Protein AF-A0A239MB39-F1 (afdb_monomer)

Radius of gyration: 35.58 Å; Cα contacts (8 Å, |Δi|>4): 695; chains: 1; bounding box: 64×56×100 Å

pLDDT: mean 86.11, std 13.34, range [36.0, 98.5]

Solvent-accessible surface area (backbone atoms only — not comparable to full-atom values): 24170 Å² total; per-residue (Å²): 131,85,90,70,81,94,44,74,69,54,55,55,51,41,49,58,60,57,68,65,66,73,71,60,57,68,66,56,84,69,83,79,68,64,41,69,76,48,44,21,80,89,65,65,25,40,30,29,41,34,83,40,95,60,65,28,33,44,33,42,30,46,60,91,53,78,58,42,78,63,34,46,59,54,50,56,55,46,62,75,72,29,49,77,45,73,52,74,59,90,68,33,27,41,36,41,32,24,71,56,88,75,51,74,65,56,52,49,45,36,52,56,37,36,64,52,64,83,60,81,68,72,67,58,72,59,73,72,45,84,88,41,66,70,61,29,61,53,46,65,70,35,72,65,43,61,47,58,77,55,36,36,45,30,39,12,78,39,68,64,52,39,54,51,52,51,48,56,39,44,76,61,40,31,48,73,48,80,44,63,31,68,78,45,88,50,73,66,48,48,43,48,51,53,33,61,77,37,56,51,61,92,82,61,68,74,44,71,70,42,51,44,53,55,44,44,37,29,33,70,48,74,38,61,44,54,77,83,36,50,22,34,32,41,38,31,36,45,39,54,46,38,41,71,75,38,47,68,60,43,52,48,52,50,25,44,48,32,48,26,24,59,56,8,47,78,71,64,28,47,40,41,36,43,32,19,33,86,76,85,85,67,69,62,45,58,81,33,58,61,42,73,66,84,73,90,74,74,76,77,81,73,89,43,72,49,40,77,79,36,34,41,35,40,37,33,36,31,72,33,37,74,69,54,43,55,50,46,52,55,52,49,48,66,42,33,42,74,68,46,65,74,37,47,38,63,47,78,49,74,46,75,49,50,72,68,56,49,52,55,49,52,72,76,42,77,84,81,58,92,74,75,54,97,81,39,41,57,28,35,39,31,38,40,37,31,30,52,52,36,54,58,61,53,52,49,52,43,51,50,30,35,54,74,68,64,60,81,60,80,45,78,49,75,48,80,30,46,71,84,48,29,62,61,49,39,74,76,35,69,75,59,110

Foldseek 3Di:
DPDDDPDPVVVVVQVLLVVLVQQFQPPAPDDFPWGFPDADVVQSWTKTFTPGPQRKIKIKGFPPDDGDDCNNVVVVVLVVQFDWDWDDDPRIIMIMTGNDDDDPVNVVSSVVSRPPDPPPDPVLPLLADVVPVVVNVVSCVALLVVQVVQAQEAEEQDPQLLVVSVVSLVVQFAAEFEEELVPDPALQSVLVSCCVRFVNDPPQPSDLVSLLVSLLCQLVVVTSGDSNGQAYEYEYEPLVSVCVRPVVRSLSNQLSQRLSQVVSVVVSHHHHYYYYDNDPDDDARVNGDHYHGDDPDDPQDPWAKDAQQKKKKKKFKDWDAPVRQVVLQVLLCVLCVVLQVVFDWKDKDKDFDDPVRQVVVCVVCVPDFDDRDPRTGTMIIMMIHHGTDTNSVSVVSSVVSCVVSVPDTRDMDMDMQHDPRRVVVCVVVVRSD

Secondary structure (DSSP, 8-state):
-------HHHHHHHHHHHTT-PPP-TTSSS----EEEEEETTTTEEEEE--STT--EEEEEESSS--TTTHHHHHHHHHHHSEEEEEEETTEEEEEEESSPPPHHHHHHHHHHHHS---S------SS-TTSHHHHHHHTTSHHHHHHHH-SEEEESSHHHHHHHHHHHHHTTEEEEEEEGGG-SSHHHHHHHHHHHTT--TT--SSHHHHHHHHHHHHTTSSSS-TTSSEEEEEEETHHHHHHHHHHHHHHHHHHHHHHHHHHHTTT-EEEEEEE-S------BTTB--EE---SSPPPPPP-EE-TTEEEEEEEEEEE-HHHHHHHHHHHHHHHHHHHHTTEEEEEEEEEPPHHHHHHHHHHHTTTSPPPPTT-EEEEEEEEEEESEEHHHHHHHHHHHHHHTT---SEEEEEEEETHHHHHHHHH-GGG-

Organism: NCBI:txid398843

Sequence (433 aa):
MPFSQDQPANRLYKRELADLRVPLPRWWPGRLNAEVVGGDLESGAVIMHLPVGGDPYLARVRADGAPGGNTGTTLAELDRTMTRYEWIEGEWKYIVFCRGQLSYEDLGHIKVSMRATPLETSSRSVVFDPTDDELFNLQRQGFDWRLLQNGFVHTCRDRFTLDTAAGHLVDLHYLTHSFDASVWHDIVDMHTAFAETMSFPAYYGRNLDALNDVLSDVGRYSYGSDPHSAGTVVTIAGFDSLLELDRRTALLVLDIFARQARLAALYGHAMLCLIETTNHEFDRVGGMGVSGVSVSESPPDPPRPFDESVVVVFSFDIYATPAEAEQYAVDLQTATAQVLDEIGRYQIRSEIASSDHATKFEEFHSRSGPQCMPGQNLVDVSIGVRGRGDQNVLGEDIYHAVTAARLRFVQMTDRIAAGPDLERVLALYPDLV

InterPro domains:
  IPR000468 Barstar (barnase inhibitor) [PF01337] (177-274)
  IPR035905 Barstar-like superfamily [G3DSA:3.30.370.10] (177-265)
  IPR035905 Barstar-like superfamily [SSF52038] (179-263)

Nearest PDB structures (foldseek):
  2za4-assembly4_B  TM=8.572E-01  e=3.251E-06  unclassified
  2za4-assembly6_D  TM=7.897E-01  e=2.582E-05  unclassified
  7jpq-assembly1_E  TM=6.458E-01  e=5.678E-02  Homo sapiens
  7jpo-assembly1_E  TM=6.114E-01  e=1.301E-01  Homo sapiens
  6qpa-assembly1_B  TM=4.938E-01  e=2.229E+00  Halothiobacillus neapolitanus c2

Structure (mmCIF, N/CA/C/O backbone):
data_AF-A0A239MB39-F1
#
_entry.id   AF-A0A239MB39-F1
#
loop_
_atom_site.group_PDB
_atom_site.id
_atom_site.type_symbol
_atom_site.label_atom_id
_atom_site.label_alt_id
_atom_site.label_comp_id
_atom_site.label_asym_id
_atom_site.label_entity_id
_atom_site.label_seq_id
_atom_site.pdbx_PDB_ins_code
_atom_site.Cartn_x
_atom_site.Cartn_y
_atom_site.Cartn_z
_atom_site.occupancy
_atom_site.B_iso_or_equiv
_atom_site.auth_seq_id
_atom_site.auth_comp_id
_atom_site.auth_asym_id
_atom_site.auth_atom_id
_atom_site.pdbx_PDB_model_num
ATOM 1 N N . MET A 1 1 ? 0.826 34.114 -48.773 1.00 41.72 1 MET A N 1
ATOM 2 C CA . MET A 1 1 ? -0.552 33.752 -48.372 1.00 41.72 1 MET A CA 1
ATOM 3 C C . MET A 1 1 ? -1.485 34.052 -49.535 1.00 41.72 1 MET A C 1
ATOM 5 O O . MET A 1 1 ? -1.871 35.210 -49.692 1.00 41.72 1 MET A O 1
ATOM 9 N N . PRO A 1 2 ? -1.842 33.071 -50.376 1.00 44.62 2 PRO A N 1
ATOM 10 C CA . PRO A 1 2 ? -3.000 33.241 -51.231 1.00 44.62 2 PRO A CA 1
ATOM 11 C C . PRO A 1 2 ? -4.243 33.156 -50.337 1.00 44.62 2 PRO A C 1
ATOM 13 O O . PRO A 1 2 ? -4.521 32.136 -49.712 1.00 44.62 2 PRO A O 1
ATOM 16 N N . PHE A 1 3 ? -4.964 34.269 -50.233 1.00 45.56 3 PHE A N 1
ATOM 17 C CA . PHE A 1 3 ? -6.295 34.318 -49.640 1.00 45.56 3 PHE A CA 1
ATOM 18 C C . PHE A 1 3 ? -7.234 33.441 -50.479 1.00 45.56 3 PHE A C 1
ATOM 20 O O . PHE A 1 3 ? -7.640 33.833 -51.570 1.00 45.56 3 PHE A O 1
ATOM 27 N N . SER A 1 4 ? -7.576 32.255 -49.980 1.00 38.06 4 SER A N 1
ATOM 28 C CA . SER A 1 4 ? -8.618 31.402 -50.551 1.00 38.06 4 SER A CA 1
ATOM 29 C C . SER A 1 4 ? -9.706 31.186 -49.506 1.00 38.06 4 SER A C 1
ATOM 31 O O . SER A 1 4 ? -9.435 30.762 -48.388 1.00 38.06 4 SER A O 1
ATOM 33 N N . GLN A 1 5 ? -10.928 31.530 -49.899 1.00 38.66 5 GLN A N 1
ATOM 34 C CA . GLN A 1 5 ? -12.155 31.588 -49.112 1.00 38.66 5 GLN A CA 1
ATOM 35 C C . GLN A 1 5 ? -12.380 30.368 -48.200 1.00 38.66 5 GLN A C 1
ATOM 37 O O . GLN A 1 5 ? -12.281 29.212 -48.617 1.00 38.66 5 GLN A O 1
ATOM 42 N N . ASP A 1 6 ? -12.765 30.662 -46.960 1.00 45.94 6 ASP A N 1
ATOM 43 C CA . ASP A 1 6 ? -13.222 29.721 -45.937 1.00 45.94 6 ASP A CA 1
ATOM 44 C C . ASP A 1 6 ? -14.634 29.204 -46.308 1.00 45.94 6 ASP A C 1
ATOM 46 O O . ASP A 1 6 ? -15.648 29.606 -45.741 1.00 45.94 6 ASP A O 1
ATOM 50 N N . GLN A 1 7 ? -14.721 28.384 -47.364 1.00 41.19 7 GLN A N 1
ATOM 51 C CA . GLN A 1 7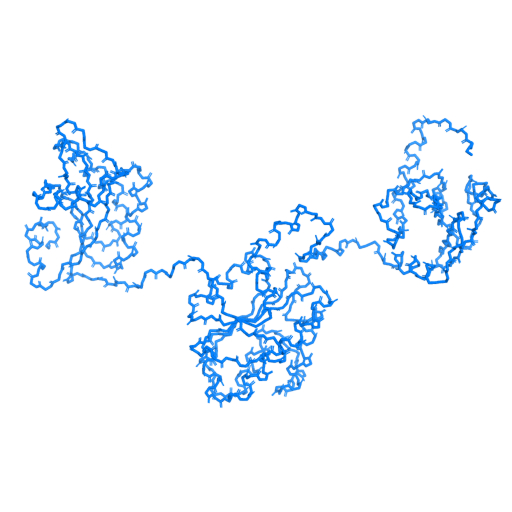 ? -15.955 27.703 -47.773 1.00 41.19 7 GLN A CA 1
ATOM 52 C C . GLN A 1 7 ? -16.196 26.456 -46.894 1.00 41.19 7 GLN A C 1
ATOM 54 O O . GLN A 1 7 ? -15.236 25.776 -46.534 1.00 41.19 7 GLN A O 1
ATOM 59 N N . PRO A 1 8 ? -17.452 26.065 -46.598 1.00 41.78 8 PRO A N 1
ATOM 60 C CA . PRO A 1 8 ? -17.760 24.874 -45.791 1.00 41.78 8 PRO A CA 1
ATOM 61 C C . PRO A 1 8 ? -17.132 23.574 -46.323 1.00 41.78 8 PRO A C 1
ATOM 63 O O . PRO A 1 8 ? -16.692 22.736 -45.537 1.00 41.78 8 PRO A O 1
ATOM 66 N N . ALA A 1 9 ? -17.018 23.440 -47.651 1.00 51.44 9 ALA A N 1
ATOM 67 C CA . ALA A 1 9 ? -16.348 22.317 -48.309 1.00 51.44 9 ALA A CA 1
ATOM 68 C C . ALA A 1 9 ? -14.845 22.230 -47.965 1.00 51.44 9 ALA A C 1
ATOM 70 O O . ALA A 1 9 ? -14.299 21.137 -47.875 1.00 51.44 9 ALA A O 1
ATOM 71 N N . ASN A 1 10 ? -14.190 23.364 -47.688 1.00 69.44 10 ASN A N 1
ATOM 72 C CA . ASN A 1 10 ? -12.775 23.437 -47.311 1.00 69.44 10 ASN A CA 1
ATOM 73 C C . ASN A 1 10 ? -12.541 22.920 -45.876 1.00 69.44 10 ASN A C 1
ATOM 75 O O . ASN A 1 10 ? -11.523 22.296 -45.597 1.00 69.44 10 ASN A O 1
ATOM 79 N N . ARG A 1 11 ? -13.504 23.101 -44.958 1.00 73.69 11 ARG A N 1
ATOM 80 C CA . ARG A 1 11 ? -13.388 22.598 -43.574 1.00 73.69 11 ARG A CA 1
ATOM 81 C C . ARG A 1 11 ? -13.552 21.085 -43.476 1.00 73.69 11 ARG A C 1
ATOM 83 O O . ARG A 1 11 ? -12.797 20.452 -42.746 1.00 73.69 11 ARG A O 1
ATOM 90 N N . LEU A 1 12 ? -14.513 20.517 -44.209 1.00 76.19 12 LEU A N 1
ATOM 91 C CA . LEU A 1 12 ? -14.672 19.061 -44.324 1.00 76.19 12 LEU A CA 1
ATOM 92 C C . LEU A 1 12 ? -13.422 18.433 -44.947 1.00 76.19 12 LEU A C 1
ATOM 94 O O . LEU A 1 12 ? -12.843 17.532 -44.355 1.00 76.19 12 LEU A O 1
ATOM 98 N N . TYR A 1 13 ? -12.933 19.011 -46.044 1.00 79.12 13 TYR A N 1
ATOM 99 C CA . TYR A 1 13 ? -11.709 18.565 -46.710 1.00 79.12 13 TYR A CA 1
ATOM 100 C C . TYR A 1 13 ? -10.465 18.629 -45.803 1.00 79.12 13 TYR A C 1
ATOM 102 O O . TYR A 1 13 ? -9.700 17.671 -45.712 1.00 79.12 13 TYR A O 1
ATOM 110 N N . LYS A 1 14 ? -10.273 19.727 -45.057 1.00 79.44 14 LYS A N 1
ATOM 111 C CA . LYS A 1 14 ? -9.181 19.843 -44.072 1.00 79.44 14 LYS A CA 1
ATOM 112 C C . LYS A 1 14 ? -9.304 18.836 -42.929 1.00 79.44 14 LYS A C 1
ATOM 114 O O . LYS A 1 14 ? -8.283 18.364 -42.435 1.00 79.44 14 LYS A O 1
ATOM 119 N N . ARG A 1 15 ? -10.528 18.512 -42.506 1.00 82.62 15 ARG A N 1
ATOM 120 C CA . ARG A 1 15 ? -10.781 17.503 -41.472 1.00 82.62 15 ARG A CA 1
ATOM 121 C C . ARG A 1 15 ? -10.425 16.102 -41.968 1.00 82.62 15 ARG A C 1
ATOM 123 O O . ARG A 1 15 ? -9.704 15.401 -41.274 1.00 82.62 15 ARG A O 1
ATOM 130 N N . GLU A 1 16 ? -10.833 15.747 -43.183 1.00 82.50 16 GLU A N 1
ATOM 131 C CA . GLU A 1 16 ? -10.482 14.462 -43.805 1.00 82.50 16 GLU A CA 1
ATOM 132 C C . GLU A 1 16 ? -8.964 14.311 -43.985 1.00 82.50 16 GLU A C 1
ATOM 134 O O . GLU A 1 16 ? -8.407 13.246 -43.728 1.00 82.50 16 GLU A O 1
ATOM 139 N N . LEU A 1 17 ? -8.261 15.390 -44.348 1.00 80.00 17 LEU A N 1
ATOM 140 C CA . LEU A 1 17 ? -6.796 15.391 -44.404 1.00 80.00 17 LEU A CA 1
ATOM 141 C C . LEU A 1 17 ? -6.153 15.248 -43.014 1.00 80.00 17 LEU A C 1
ATOM 143 O O . LEU A 1 17 ? -5.135 14.570 -42.883 1.00 80.00 17 LEU A O 1
ATOM 147 N N . ALA A 1 18 ? -6.726 15.862 -41.974 1.00 80.50 18 ALA A N 1
ATOM 148 C CA . ALA A 1 18 ? -6.262 15.692 -40.595 1.00 80.50 18 ALA A CA 1
ATOM 149 C C . ALA A 1 18 ? -6.464 14.248 -40.091 1.00 80.50 18 ALA A C 1
ATOM 151 O O . ALA A 1 18 ? -5.615 13.721 -39.366 1.00 80.50 18 ALA A O 1
ATOM 152 N N . ASP A 1 19 ? -7.525 13.576 -40.544 1.00 83.75 19 ASP A N 1
ATOM 153 C CA . ASP A 1 19 ? -7.825 12.182 -40.202 1.00 83.75 19 ASP A CA 1
ATOM 154 C C . ASP A 1 19 ? -6.826 11.175 -40.814 1.00 83.75 19 ASP A C 1
ATOM 156 O O . ASP A 1 19 ? -6.765 10.027 -40.375 1.00 83.75 19 ASP A O 1
ATOM 160 N N . LEU A 1 20 ? -5.950 11.599 -41.739 1.00 80.50 20 LEU A N 1
ATOM 161 C CA . LEU A 1 20 ? -4.847 10.780 -42.272 1.00 80.50 20 LEU A CA 1
ATOM 162 C C . LEU A 1 20 ? -3.715 10.504 -41.258 1.00 80.50 20 LEU A C 1
ATOM 164 O O . LEU A 1 20 ? -2.729 9.847 -41.618 1.00 80.50 20 LEU A O 1
ATOM 168 N N . ARG A 1 21 ? -3.834 11.019 -40.020 1.00 80.69 21 ARG A N 1
ATOM 169 C CA . ARG A 1 21 ? -2.954 10.758 -38.861 1.00 80.69 21 ARG A CA 1
ATOM 170 C C . ARG A 1 21 ? -1.460 10.815 -39.203 1.00 80.69 21 ARG A C 1
ATOM 172 O O . ARG A 1 21 ? -0.696 9.897 -38.906 1.00 80.69 21 ARG A O 1
ATOM 179 N N . VAL A 1 22 ? -1.038 11.896 -39.858 1.00 82.50 22 VAL A N 1
ATOM 180 C CA . VAL A 1 22 ? 0.377 12.119 -40.186 1.00 82.50 22 VAL A CA 1
ATOM 181 C C . VAL A 1 22 ? 1.195 12.222 -38.889 1.00 82.50 22 VAL A C 1
ATOM 183 O O . VAL A 1 22 ? 0.811 12.995 -38.010 1.00 82.50 22 VAL A O 1
ATOM 186 N N . PRO A 1 23 ? 2.320 11.494 -38.746 1.00 81.69 23 PRO A N 1
ATOM 187 C CA . PRO A 1 23 ? 3.200 11.655 -37.594 1.00 81.69 23 PRO A CA 1
ATOM 188 C C . PRO A 1 23 ? 3.684 13.103 -37.464 1.00 81.69 23 PRO A C 1
ATOM 190 O O . PRO A 1 23 ? 4.171 13.689 -38.432 1.00 81.69 23 PRO A O 1
ATOM 193 N N . LEU A 1 24 ? 3.553 13.677 -36.267 1.00 83.62 24 LEU A N 1
ATOM 194 C CA . LEU A 1 24 ? 4.016 15.030 -35.958 1.00 83.62 24 LEU A CA 1
ATOM 195 C C . LEU A 1 24 ? 5.356 14.991 -35.206 1.00 83.62 24 LEU A C 1
ATOM 197 O O . LEU A 1 24 ? 5.564 14.097 -34.381 1.00 83.62 24 LEU A O 1
ATOM 201 N N . PRO A 1 25 ? 6.260 15.954 -35.449 1.00 80.81 25 PRO A N 1
ATOM 202 C CA . PRO A 1 25 ? 7.575 15.983 -34.828 1.00 80.81 25 PRO A CA 1
ATOM 203 C C . PRO A 1 25 ? 7.476 16.450 -33.377 1.00 80.81 25 PRO A C 1
ATOM 205 O O . PRO A 1 25 ? 7.364 17.640 -33.116 1.00 80.81 25 PRO A O 1
ATOM 208 N N . ARG A 1 26 ? 7.536 15.522 -32.419 1.00 75.75 26 ARG A N 1
ATOM 209 C CA . ARG A 1 26 ? 7.341 15.801 -30.980 1.00 75.75 26 ARG A CA 1
ATOM 210 C C . ARG A 1 26 ? 8.515 16.506 -30.295 1.00 75.75 26 ARG A C 1
ATOM 212 O O . ARG A 1 26 ? 8.386 16.906 -29.147 1.00 75.75 26 ARG A O 1
ATOM 219 N N . TRP A 1 27 ? 9.660 16.619 -30.966 1.00 75.31 27 TRP A N 1
ATOM 220 C CA . TRP A 1 27 ? 10.859 17.239 -30.395 1.00 75.31 27 TRP A CA 1
ATOM 221 C C . TRP A 1 27 ? 10.776 18.772 -30.307 1.00 75.31 27 TRP A C 1
ATOM 223 O O . TRP A 1 27 ? 11.486 19.378 -29.508 1.00 75.31 27 TRP A O 1
ATOM 233 N N . TRP A 1 28 ? 9.917 19.417 -31.104 1.00 72.19 28 TRP A N 1
ATOM 234 C CA . TRP A 1 28 ? 9.839 20.876 -31.097 1.00 72.19 28 TRP A CA 1
ATOM 235 C C . TRP A 1 28 ? 9.242 21.388 -29.773 1.00 72.19 28 TRP A C 1
ATOM 237 O O . TRP A 1 28 ? 8.167 20.925 -29.392 1.00 72.19 28 TRP A O 1
ATOM 247 N N . PRO A 1 29 ? 9.887 22.338 -29.069 1.00 52.22 29 PRO A N 1
ATOM 248 C CA . PRO A 1 29 ? 9.390 22.820 -27.782 1.00 52.22 29 PRO A CA 1
ATOM 249 C C . PRO A 1 29 ? 8.020 23.511 -27.910 1.00 52.22 29 PRO A C 1
ATOM 251 O O . PRO A 1 29 ? 7.854 24.427 -28.717 1.00 52.22 29 PRO A O 1
ATOM 254 N N . GLY A 1 30 ? 7.059 23.090 -27.077 1.00 55.53 30 GLY A N 1
ATOM 255 C CA . GLY A 1 30 ? 5.689 23.622 -27.004 1.00 55.53 30 GLY A CA 1
ATOM 256 C C . GLY A 1 30 ? 4.601 22.631 -27.449 1.00 55.53 30 GLY A C 1
ATOM 257 O O . GLY A 1 30 ? 4.882 21.587 -28.033 1.00 55.53 30 GLY A O 1
ATOM 258 N N . ARG A 1 31 ? 3.324 22.943 -27.174 1.00 53.78 31 ARG A N 1
ATOM 259 C CA . ARG A 1 31 ? 2.191 22.152 -27.695 1.00 53.78 31 ARG A CA 1
ATOM 260 C C . ARG A 1 31 ? 2.079 22.358 -29.211 1.00 53.78 31 ARG A C 1
ATOM 262 O O . ARG A 1 31 ? 1.794 23.461 -29.671 1.00 53.78 31 ARG A O 1
ATOM 269 N N . LEU A 1 32 ? 2.273 21.291 -29.984 1.00 71.00 32 LEU A N 1
ATOM 270 C CA . LEU A 1 32 ? 2.161 21.303 -31.445 1.00 71.00 32 LEU A CA 1
ATOM 271 C C . LEU A 1 32 ? 0.698 21.206 -31.889 1.00 71.00 32 LEU A C 1
ATOM 273 O O . LEU A 1 32 ? 0.182 20.124 -32.157 1.00 71.00 32 LEU A O 1
ATOM 277 N N . ASN A 1 33 ? 0.039 22.355 -32.015 1.00 77.62 33 ASN A N 1
ATOM 278 C CA . ASN A 1 33 ? -1.268 22.451 -32.665 1.00 77.62 33 ASN A CA 1
ATOM 279 C C . ASN A 1 33 ? -1.083 22.571 -34.184 1.00 77.62 33 ASN A C 1
ATOM 281 O O . ASN A 1 33 ? -1.221 23.655 -34.746 1.00 77.62 33 ASN A O 1
ATOM 285 N N . ALA A 1 34 ? -0.703 21.474 -34.842 1.00 83.88 34 ALA A N 1
ATOM 286 C CA . ALA A 1 34 ? -0.489 21.470 -36.287 1.00 83.88 34 ALA A CA 1
ATOM 287 C C . ALA A 1 34 ? -1.788 21.808 -37.041 1.00 83.88 34 ALA A C 1
ATOM 289 O O . ALA A 1 34 ? -2.830 21.194 -36.809 1.00 83.88 34 ALA A O 1
ATOM 290 N N . GLU A 1 35 ? -1.720 22.764 -37.965 1.00 87.31 35 GLU A N 1
ATOM 291 C CA . GLU A 1 35 ? -2.852 23.147 -38.809 1.00 87.31 35 GLU A CA 1
ATOM 292 C C . GLU A 1 35 ? -2.653 22.603 -40.224 1.00 87.31 35 GLU A C 1
ATOM 294 O O . GLU A 1 35 ? -1.643 22.888 -40.866 1.00 87.31 35 GLU A O 1
ATOM 299 N N . VAL A 1 36 ? -3.625 21.852 -40.749 1.00 88.19 36 VAL A N 1
ATOM 300 C CA . VAL A 1 36 ? -3.602 21.419 -42.153 1.00 88.19 36 VAL A CA 1
ATOM 301 C C . VAL A 1 36 ? -3.842 22.625 -43.064 1.00 88.19 36 VAL A C 1
ATOM 303 O O . VAL A 1 36 ? -4.919 23.231 -43.068 1.00 88.19 36 VAL A O 1
ATOM 306 N N . VAL A 1 37 ? -2.835 22.952 -43.873 1.00 87.62 37 VAL A N 1
ATOM 307 C CA . VAL A 1 37 ? -2.871 24.083 -44.814 1.00 87.62 37 VAL A CA 1
ATOM 308 C C . VAL A 1 37 ? -3.142 23.649 -46.252 1.00 87.62 37 VAL A C 1
ATOM 310 O O . VAL A 1 37 ? -3.604 24.457 -47.054 1.00 87.62 37 VAL A O 1
ATOM 313 N N . GLY A 1 38 ? -2.904 22.379 -46.581 1.00 87.31 38 GLY A N 1
ATOM 314 C CA . GLY A 1 38 ? -3.182 21.821 -47.900 1.00 87.31 38 GLY A CA 1
ATOM 315 C C . GLY A 1 38 ? -2.888 20.327 -47.967 1.00 87.31 38 GLY A C 1
ATOM 316 O O . GLY A 1 38 ? -2.369 19.743 -47.018 1.00 87.31 38 GLY A O 1
ATOM 317 N N . GLY A 1 39 ? -3.224 19.709 -49.092 1.00 88.75 39 GLY A N 1
ATOM 318 C CA . GLY A 1 39 ? -3.033 18.281 -49.296 1.00 88.75 39 GLY A CA 1
ATOM 319 C C . GLY A 1 39 ? -3.918 17.740 -50.407 1.00 88.75 39 GLY A C 1
ATOM 320 O O . GLY A 1 39 ? -4.690 18.479 -51.023 1.00 88.75 39 GLY A O 1
ATOM 321 N N . ASP A 1 40 ? -3.808 16.440 -50.622 1.00 88.19 40 ASP A N 1
ATOM 322 C CA . ASP A 1 40 ? -4.520 15.681 -51.636 1.00 88.19 40 ASP A CA 1
ATOM 323 C C . ASP A 1 40 ? -4.923 14.322 -51.056 1.00 88.19 40 ASP A C 1
ATOM 325 O O . ASP A 1 40 ? -4.064 13.500 -50.729 1.00 88.19 40 ASP A O 1
ATOM 329 N N . LEU A 1 41 ? -6.231 14.105 -50.895 1.00 85.31 41 LEU A N 1
ATOM 330 C CA . LEU A 1 41 ? -6.772 12.883 -50.290 1.00 85.31 41 LEU A CA 1
ATOM 331 C C . LEU A 1 41 ? -6.495 11.641 -51.146 1.00 85.31 41 LEU A C 1
ATOM 333 O O . LEU A 1 41 ? -6.284 10.569 -50.586 1.00 85.31 41 LEU A O 1
ATOM 337 N N . GLU A 1 42 ? -6.444 11.784 -52.475 1.00 85.81 42 GLU A N 1
ATOM 338 C CA . GLU A 1 42 ? -6.198 10.664 -53.392 1.00 85.81 42 GLU A CA 1
ATOM 339 C C . GLU A 1 42 ? -4.779 10.104 -53.241 1.00 85.81 42 GLU A C 1
ATOM 341 O O . GLU A 1 42 ? -4.596 8.893 -53.131 1.00 85.81 42 GLU A O 1
ATOM 346 N N . SER A 1 43 ? -3.766 10.973 -53.178 1.00 86.12 43 SER A N 1
ATOM 347 C CA . SER A 1 43 ? -2.380 10.554 -52.926 1.00 86.12 43 SER A CA 1
ATOM 348 C C . SER A 1 43 ? -2.035 10.397 -51.438 1.00 86.12 43 SER A C 1
ATOM 350 O O . SER A 1 43 ? -0.946 9.919 -51.107 1.00 86.12 43 SER A O 1
ATOM 352 N N . GLY A 1 44 ? -2.925 10.815 -50.531 1.00 87.25 44 GLY A N 1
ATOM 353 C CA . GLY A 1 44 ? -2.678 10.878 -49.087 1.00 87.25 44 GLY A CA 1
ATOM 354 C C . GLY A 1 44 ? -1.631 11.925 -48.684 1.00 87.25 44 GLY A C 1
ATOM 355 O O . GLY A 1 44 ? -1.051 11.836 -47.589 1.00 87.25 44 GLY A O 1
ATOM 356 N N . ALA A 1 45 ? -1.357 12.883 -49.575 1.00 90.00 45 ALA A N 1
ATOM 357 C CA . ALA A 1 45 ? -0.409 13.959 -49.353 1.00 90.00 45 ALA A CA 1
ATOM 358 C C . ALA A 1 45 ? -0.999 15.028 -48.430 1.00 90.00 45 ALA A C 1
ATOM 360 O O . ALA A 1 45 ? -2.152 15.425 -48.573 1.00 90.00 45 ALA A O 1
ATOM 361 N N . VAL A 1 46 ? -0.198 15.528 -47.495 1.00 92.25 46 VAL A N 1
ATOM 362 C CA . VAL A 1 46 ? -0.631 16.524 -46.507 1.00 92.25 46 VAL A CA 1
ATOM 363 C C . VAL A 1 46 ? 0.486 17.530 -46.281 1.00 92.25 46 VAL A C 1
ATOM 365 O O . VAL A 1 46 ? 1.653 17.150 -46.198 1.00 92.25 46 VAL A O 1
ATOM 368 N N . ILE A 1 47 ? 0.121 18.803 -46.145 1.00 92.06 47 ILE A N 1
ATOM 369 C CA . ILE A 1 47 ? 0.991 19.897 -45.721 1.00 92.06 47 ILE A CA 1
ATOM 370 C C . ILE A 1 47 ? 0.374 20.531 -44.475 1.00 92.06 47 ILE A C 1
ATOM 372 O O . ILE A 1 47 ? -0.789 20.943 -44.478 1.00 92.06 47 ILE A O 1
ATOM 376 N N . MET A 1 48 ? 1.169 20.626 -43.417 1.00 92.75 48 MET A N 1
ATOM 377 C CA . MET A 1 48 ? 0.785 21.193 -42.132 1.00 92.75 48 MET A CA 1
ATOM 378 C C . MET A 1 48 ? 1.686 22.366 -41.781 1.00 92.75 48 MET A C 1
ATOM 380 O O . MET A 1 48 ? 2.900 22.304 -41.971 1.00 92.75 48 MET A O 1
ATOM 384 N N . HIS A 1 49 ? 1.088 23.415 -41.237 1.00 91.38 49 HIS A N 1
ATOM 385 C CA . HIS A 1 49 ? 1.796 24.484 -40.557 1.00 91.38 49 HIS A CA 1
ATOM 386 C C . HIS A 1 49 ? 1.987 24.107 -39.086 1.00 91.38 49 HIS A C 1
ATOM 388 O O . HIS A 1 49 ? 1.043 23.666 -38.426 1.00 91.38 49 HIS A O 1
ATOM 394 N N . LEU A 1 50 ? 3.205 24.271 -38.574 1.00 88.25 50 LEU A N 1
ATOM 395 C CA . LEU A 1 50 ? 3.545 24.011 -37.181 1.00 88.25 50 LEU A CA 1
ATOM 396 C C . LEU A 1 50 ? 3.713 25.366 -36.472 1.00 88.25 50 LEU A C 1
ATOM 398 O O . LEU A 1 50 ? 4.678 26.073 -36.763 1.00 88.25 50 LEU A O 1
ATOM 402 N N . PRO A 1 51 ? 2.809 25.757 -35.553 1.00 79.94 51 PRO A N 1
ATOM 403 C CA . PRO A 1 51 ? 2.839 27.072 -34.909 1.00 79.94 51 PRO A CA 1
ATOM 404 C C . PRO A 1 51 ? 3.872 27.109 -33.772 1.00 79.94 51 PRO A C 1
ATOM 406 O O . PRO A 1 51 ? 3.542 27.242 -32.595 1.00 79.94 51 PRO A O 1
ATOM 409 N N . VAL A 1 52 ? 5.138 26.942 -34.135 1.00 80.19 52 VAL A N 1
ATOM 410 C CA . VAL A 1 52 ? 6.298 26.941 -33.242 1.00 80.19 52 VAL A CA 1
ATOM 411 C C . VAL A 1 52 ? 7.333 27.946 -33.742 1.00 80.19 52 VAL A C 1
ATOM 413 O O . VAL A 1 52 ? 7.247 28.440 -34.866 1.00 80.19 52 VAL A O 1
ATOM 416 N N . GLY A 1 53 ? 8.330 28.264 -32.911 1.00 76.69 53 GLY A N 1
ATOM 417 C CA . GLY A 1 53 ? 9.384 29.211 -33.282 1.00 76.69 53 GLY A CA 1
ATOM 418 C C . GLY A 1 53 ? 10.015 28.866 -34.637 1.00 76.69 53 GLY A C 1
ATOM 419 O O . GLY A 1 53 ? 10.533 27.766 -34.816 1.00 76.69 53 GLY A O 1
ATOM 420 N N . GLY A 1 54 ? 9.958 29.810 -35.583 1.00 79.50 54 GLY A N 1
ATOM 421 C CA . GLY A 1 54 ? 10.444 29.635 -36.957 1.00 79.50 54 GLY A CA 1
ATOM 422 C C . GLY A 1 54 ? 9.361 29.354 -38.008 1.00 79.50 54 GLY A C 1
ATOM 423 O O . GLY A 1 54 ? 9.714 29.284 -39.188 1.00 79.50 54 GLY A O 1
ATOM 424 N N . ASP A 1 55 ? 8.091 29.239 -37.594 1.00 84.38 55 ASP A N 1
ATOM 425 C CA . ASP A 1 55 ? 6.902 28.947 -38.417 1.00 84.38 55 ASP A CA 1
ATOM 426 C C . ASP A 1 55 ? 7.123 27.826 -39.456 1.00 84.38 55 ASP A C 1
ATOM 428 O O . ASP A 1 55 ? 6.908 28.047 -40.658 1.00 84.38 55 ASP A O 1
ATOM 432 N N . PRO A 1 56 ? 7.635 26.645 -39.056 1.00 91.62 56 PRO A N 1
ATOM 433 C CA . PRO A 1 56 ? 7.973 25.618 -40.019 1.00 91.62 56 PRO A CA 1
ATOM 434 C C . PRO A 1 56 ? 6.732 24.936 -40.602 1.00 91.62 56 PRO A C 1
ATOM 436 O O . PRO A 1 56 ? 5.663 24.875 -39.991 1.00 91.62 56 PRO A O 1
ATOM 439 N N . TYR A 1 57 ? 6.899 24.367 -41.793 1.00 94.25 57 TYR A N 1
ATOM 440 C CA . TYR A 1 57 ? 5.890 23.528 -42.436 1.00 94.25 57 TYR A CA 1
ATOM 441 C C . TYR A 1 57 ? 6.396 22.098 -42.534 1.00 94.25 57 TYR A C 1
ATOM 443 O O . TYR A 1 57 ? 7.558 21.864 -42.863 1.00 94.25 57 TYR A O 1
ATOM 451 N N . LEU A 1 58 ? 5.507 21.140 -42.297 1.00 94.25 58 LEU A N 1
ATOM 452 C CA . LEU A 1 58 ? 5.761 19.725 -42.523 1.00 94.25 58 LEU A CA 1
ATOM 453 C C . LEU A 1 58 ? 4.870 19.229 -43.655 1.00 94.25 58 LEU A C 1
ATOM 455 O O . LEU A 1 58 ? 3.650 19.354 -43.589 1.00 94.25 58 LEU A O 1
ATOM 459 N N . ALA A 1 59 ? 5.472 18.610 -44.662 1.00 94.19 59 ALA A N 1
ATOM 460 C CA . ALA A 1 59 ? 4.762 17.906 -45.711 1.00 94.19 59 ALA A CA 1
ATOM 461 C C . ALA A 1 59 ? 5.067 16.405 -45.674 1.00 94.19 59 ALA A C 1
ATOM 463 O O . ALA A 1 59 ? 6.217 16.001 -45.499 1.00 94.19 59 ALA A O 1
ATOM 464 N N . ARG A 1 60 ? 4.039 15.585 -45.897 1.00 93.75 60 ARG A N 1
ATOM 465 C CA . ARG A 1 60 ? 4.155 14.155 -46.208 1.00 93.75 60 ARG A CA 1
ATOM 466 C C . ARG A 1 60 ? 3.609 13.937 -47.613 1.00 93.75 60 ARG A C 1
ATOM 468 O O . ARG A 1 60 ? 2.455 14.262 -47.870 1.00 93.75 60 ARG A O 1
ATOM 475 N N . VAL A 1 61 ? 4.417 13.379 -48.508 1.00 94.06 61 VAL A N 1
ATOM 476 C CA . VAL A 1 61 ? 4.028 13.040 -49.889 1.00 94.06 61 VAL A CA 1
ATOM 477 C C . VAL A 1 61 ? 4.500 11.634 -50.246 1.00 94.06 61 VAL A C 1
ATOM 479 O O . VAL A 1 61 ? 5.408 11.111 -49.603 1.00 94.06 61 VAL A O 1
ATOM 482 N N . ARG A 1 62 ? 3.915 11.006 -51.269 1.00 92.44 62 ARG A N 1
ATOM 483 C CA . ARG A 1 62 ? 4.403 9.721 -51.794 1.00 92.44 62 ARG A CA 1
ATOM 484 C C . ARG A 1 62 ? 5.861 9.836 -52.254 1.00 92.44 62 ARG A C 1
ATOM 486 O O . ARG A 1 62 ? 6.253 10.834 -52.862 1.00 92.44 62 ARG A O 1
ATOM 493 N N . ALA A 1 63 ? 6.674 8.826 -51.954 1.00 90.50 63 ALA A N 1
ATOM 494 C CA . ALA A 1 63 ? 8.077 8.796 -52.366 1.00 90.50 63 ALA A CA 1
ATOM 495 C C . ALA A 1 63 ? 8.234 8.580 -53.883 1.00 90.50 63 ALA A C 1
ATOM 497 O O . ALA A 1 63 ? 9.147 9.143 -54.487 1.00 90.50 63 ALA A O 1
ATOM 498 N N . ASP A 1 64 ? 7.321 7.814 -54.484 1.00 87.50 64 ASP A N 1
ATOM 499 C CA . ASP A 1 64 ? 7.310 7.372 -55.884 1.00 87.50 64 ASP A CA 1
ATOM 500 C C . ASP A 1 64 ? 6.408 8.208 -56.812 1.00 87.50 64 ASP A C 1
ATOM 502 O O . ASP A 1 64 ? 6.472 8.060 -58.032 1.00 87.50 64 ASP A O 1
ATOM 506 N N . GLY A 1 65 ? 5.578 9.093 -56.255 1.00 77.88 65 GLY A N 1
ATOM 507 C CA . GLY A 1 65 ? 4.566 9.853 -56.989 1.00 77.88 65 GLY A CA 1
ATOM 508 C C . GLY A 1 65 ? 4.843 11.354 -57.073 1.00 77.88 65 GLY A C 1
ATOM 509 O O . GLY A 1 65 ? 5.531 11.941 -56.234 1.00 77.88 65 GLY A O 1
ATOM 510 N N . ALA A 1 66 ? 4.252 12.003 -58.080 1.00 77.81 66 ALA A N 1
ATOM 511 C CA . ALA A 1 66 ? 4.117 13.456 -58.078 1.00 77.81 66 ALA A CA 1
ATOM 512 C C . ALA A 1 66 ? 3.105 13.871 -56.989 1.00 77.81 66 ALA A C 1
ATOM 514 O O . ALA A 1 66 ? 2.096 13.185 -56.820 1.00 77.81 66 ALA A O 1
ATOM 515 N N . PRO A 1 67 ? 3.340 14.969 -56.247 1.00 76.31 67 PRO A N 1
ATOM 516 C CA . PRO A 1 67 ? 2.359 15.477 -55.293 1.00 76.31 67 PRO A CA 1
ATOM 517 C C . PRO A 1 67 ? 1.074 15.852 -56.047 1.00 76.31 67 PRO A C 1
ATOM 519 O O . PRO A 1 67 ? 1.099 16.746 -56.893 1.00 76.31 67 PRO A O 1
ATOM 522 N N . GLY A 1 68 ? -0.022 15.139 -55.775 1.00 75.56 68 GLY A N 1
ATOM 523 C CA . GLY A 1 68 ? -1.313 15.343 -56.433 1.00 75.56 68 GLY A CA 1
ATOM 524 C C . GLY A 1 68 ? -1.962 16.685 -56.079 1.00 75.56 68 GLY A C 1
ATOM 525 O O . GLY A 1 68 ? -1.633 17.318 -55.068 1.00 75.56 68 GLY A O 1
ATOM 526 N N . GLY A 1 69 ? -2.887 17.133 -56.931 1.00 78.19 69 GLY A N 1
ATOM 527 C CA . GLY A 1 69 ? -3.698 18.331 -56.701 1.00 78.19 69 GLY A CA 1
ATOM 528 C C . GLY A 1 69 ? -2.894 19.632 -56.556 1.00 78.19 69 GLY A C 1
ATOM 529 O O . GLY A 1 69 ? -1.923 19.884 -57.269 1.00 78.19 69 GLY A O 1
ATOM 530 N N . ASN A 1 70 ? -3.315 20.488 -55.619 1.00 81.19 70 ASN A N 1
ATOM 531 C CA . ASN A 1 70 ? -2.668 21.775 -55.323 1.00 81.19 70 ASN A CA 1
ATOM 532 C C . ASN A 1 70 ? -1.385 21.643 -54.474 1.00 81.19 70 ASN A C 1
ATOM 534 O O . ASN A 1 70 ? -0.654 22.623 -54.313 1.00 81.19 70 ASN A O 1
ATOM 538 N N . THR A 1 71 ? -1.079 20.441 -53.974 1.00 84.50 71 THR A N 1
ATOM 539 C CA . THR A 1 71 ? 0.087 20.152 -53.127 1.00 84.50 71 THR A CA 1
ATOM 540 C C . THR A 1 71 ? 1.392 20.565 -53.809 1.00 84.50 71 THR A C 1
ATOM 542 O O . THR A 1 71 ? 2.250 21.182 -53.180 1.00 84.50 71 THR A O 1
ATOM 545 N N . GLY A 1 72 ? 1.537 20.294 -55.112 1.00 85.56 72 GLY A N 1
ATOM 546 C CA . GLY A 1 72 ? 2.732 20.669 -55.873 1.00 85.56 72 GLY A CA 1
ATOM 547 C C . GLY A 1 72 ? 2.965 22.182 -55.944 1.00 85.56 72 GLY A C 1
ATOM 548 O O . GLY A 1 72 ? 4.101 22.638 -55.819 1.00 85.56 72 GLY A O 1
ATOM 549 N N . THR A 1 73 ? 1.897 22.974 -56.084 1.00 87.00 73 THR A N 1
ATOM 550 C CA . THR A 1 73 ? 1.985 24.442 -56.095 1.00 87.00 73 THR A CA 1
ATOM 551 C C . THR A 1 73 ? 2.411 24.982 -54.732 1.00 87.00 73 THR A C 1
ATOM 553 O O . THR A 1 73 ? 3.306 25.823 -54.670 1.00 87.00 73 THR A O 1
ATOM 556 N N . THR A 1 74 ? 1.834 24.462 -53.645 1.00 87.75 74 THR A N 1
ATOM 557 C CA . THR A 1 74 ? 2.185 24.870 -52.276 1.00 87.75 74 THR A CA 1
ATOM 558 C C . THR A 1 74 ? 3.632 24.516 -51.930 1.00 87.75 74 THR A C 1
ATOM 560 O O . THR A 1 74 ? 4.351 25.352 -51.387 1.00 87.75 74 THR A O 1
ATOM 563 N N . LEU A 1 75 ? 4.104 23.317 -52.296 1.00 90.94 75 LEU A N 1
ATOM 564 C CA . LEU A 1 75 ? 5.506 22.928 -52.094 1.00 90.94 75 LEU A CA 1
ATOM 565 C C . LEU A 1 75 ? 6.466 23.849 -52.855 1.00 90.94 75 LEU A C 1
ATOM 567 O O . LEU A 1 75 ? 7.464 24.282 -52.289 1.00 90.94 75 LEU A O 1
ATOM 571 N N . ALA A 1 76 ? 6.135 24.210 -54.098 1.00 91.12 76 ALA A N 1
ATOM 572 C CA . ALA A 1 76 ? 6.945 25.131 -54.890 1.00 91.12 76 ALA A CA 1
ATOM 573 C C . ALA A 1 76 ? 6.977 26.562 -54.313 1.00 91.12 76 ALA A C 1
ATOM 575 O O . ALA A 1 76 ? 7.971 27.266 -54.486 1.00 91.12 76 ALA A O 1
ATOM 576 N N . GLU A 1 77 ? 5.913 27.019 -53.642 1.00 91.62 77 GLU A N 1
ATOM 577 C CA . GLU A 1 77 ? 5.903 28.307 -52.927 1.00 91.62 77 GLU A CA 1
ATOM 578 C C . GLU A 1 77 ? 6.783 28.256 -51.666 1.00 91.62 77 GLU A C 1
ATOM 580 O O . GLU A 1 77 ? 7.568 29.178 -51.420 1.00 91.62 77 GLU A O 1
ATOM 585 N N . LEU A 1 78 ? 6.711 27.160 -50.906 1.00 92.62 78 LEU A N 1
ATOM 586 C CA . LEU A 1 78 ? 7.546 26.948 -49.721 1.00 92.62 78 LEU A CA 1
ATOM 587 C C . LEU A 1 78 ? 9.034 26.821 -50.088 1.00 92.62 78 LEU A C 1
ATOM 589 O O . LEU A 1 78 ? 9.860 27.488 -49.470 1.00 92.62 78 LEU A O 1
ATOM 593 N N . ASP A 1 79 ? 9.377 26.084 -51.150 1.00 93.12 79 ASP A N 1
ATOM 594 C CA . ASP A 1 79 ? 10.758 25.944 -51.653 1.00 93.12 79 ASP A CA 1
ATOM 595 C C . ASP A 1 79 ? 11.392 27.297 -52.038 1.00 93.12 79 ASP A C 1
ATOM 597 O O . ASP A 1 79 ? 12.608 27.463 -51.968 1.00 93.12 79 ASP A O 1
ATOM 601 N N . ARG A 1 80 ? 10.589 28.291 -52.443 1.00 92.94 80 ARG A N 1
ATOM 602 C CA . ARG A 1 80 ? 11.089 29.636 -52.788 1.00 92.94 80 ARG A CA 1
ATOM 603 C C . ARG A 1 80 ? 11.407 30.498 -51.572 1.00 92.94 80 ARG A C 1
ATOM 605 O O . ARG A 1 80 ? 12.121 31.488 -51.712 1.00 92.94 80 ARG A O 1
ATOM 612 N N . THR A 1 81 ? 10.818 30.190 -50.420 1.00 91.31 81 THR A N 1
ATOM 613 C CA . THR A 1 81 ? 10.803 31.087 -49.253 1.00 91.31 81 THR A CA 1
ATOM 614 C C . THR A 1 81 ? 11.416 30.474 -47.999 1.00 91.31 81 THR A C 1
ATOM 616 O O . THR A 1 81 ? 11.662 31.197 -47.033 1.00 91.31 81 THR A O 1
ATOM 619 N N . MET A 1 82 ? 11.683 29.167 -48.000 1.00 95.00 82 MET A N 1
ATOM 620 C CA . MET A 1 82 ? 12.153 28.417 -46.841 1.00 95.00 82 MET A CA 1
ATOM 621 C C . MET A 1 82 ? 13.245 27.416 -47.217 1.00 95.00 82 MET A C 1
ATOM 623 O O . MET A 1 82 ? 13.342 26.961 -48.355 1.00 95.00 82 MET A O 1
ATOM 627 N N . THR A 1 83 ? 14.061 27.046 -46.233 1.00 95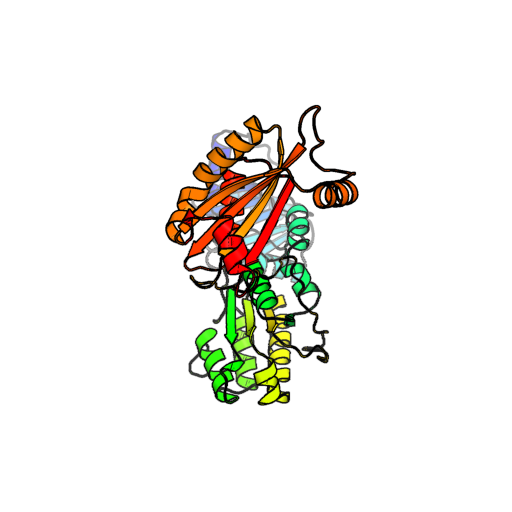.06 83 THR A N 1
ATOM 628 C CA . THR A 1 83 ? 15.056 25.983 -46.381 1.00 95.06 83 THR A CA 1
ATOM 629 C C . THR A 1 83 ? 14.363 24.631 -46.291 1.00 95.06 83 THR A C 1
ATOM 631 O O . THR A 1 83 ? 13.616 24.378 -45.344 1.00 95.06 83 THR A O 1
ATOM 634 N N . ARG A 1 84 ? 14.624 23.773 -47.278 1.00 95.38 84 ARG A N 1
ATOM 635 C CA . ARG A 1 84 ? 14.019 22.451 -47.420 1.00 95.38 84 ARG A CA 1
ATOM 636 C C . ARG A 1 84 ? 14.914 21.367 -46.826 1.00 95.38 84 ARG A C 1
ATOM 638 O O . ARG A 1 84 ? 16.082 21.250 -47.193 1.00 95.38 84 ARG A O 1
ATOM 645 N N . TYR A 1 85 ? 14.326 20.513 -45.999 1.00 95.25 85 TYR A N 1
ATOM 646 C CA . TYR A 1 85 ? 14.949 19.306 -45.470 1.00 95.25 85 TYR A CA 1
ATOM 647 C C . TYR A 1 85 ? 14.052 18.111 -45.743 1.00 95.25 85 TYR A C 1
ATOM 649 O O . TYR A 1 85 ? 12.892 18.125 -45.350 1.00 95.25 85 TYR A O 1
ATOM 657 N N . GLU A 1 86 ? 14.562 17.066 -46.390 1.00 94.69 86 GLU A N 1
ATOM 658 C CA . GLU A 1 86 ? 13.741 15.906 -46.739 1.00 94.69 86 GLU A CA 1
ATOM 659 C C . GLU A 1 86 ? 14.395 14.570 -46.399 1.00 94.69 86 GLU A C 1
ATOM 661 O O . GLU A 1 86 ? 15.618 14.441 -46.299 1.00 94.69 86 GLU A O 1
ATOM 666 N N . TRP A 1 87 ? 13.552 13.566 -46.184 1.00 93.38 87 TRP A N 1
ATOM 667 C CA . TRP A 1 87 ? 13.955 12.174 -46.043 1.00 93.38 87 TRP A CA 1
ATOM 668 C C . TRP A 1 87 ? 12.830 11.244 -46.489 1.00 93.38 87 TRP A C 1
ATOM 670 O O . TRP A 1 87 ? 11.671 11.646 -46.600 1.00 93.38 87 TRP A O 1
ATOM 680 N N . ILE A 1 88 ? 13.189 9.990 -46.749 1.00 91.25 88 ILE A N 1
ATOM 681 C CA . ILE A 1 88 ? 12.258 8.938 -47.157 1.00 91.25 88 ILE A CA 1
ATOM 682 C C . ILE A 1 88 ? 12.159 7.910 -46.033 1.00 91.25 88 ILE A C 1
ATOM 684 O O . ILE A 1 88 ? 13.164 7.544 -45.420 1.00 91.25 88 ILE A O 1
ATOM 688 N N . GLU A 1 89 ? 10.940 7.458 -45.771 1.00 84.00 89 GLU A N 1
ATOM 689 C CA . GLU A 1 89 ? 10.612 6.438 -44.788 1.00 84.00 89 GLU A CA 1
ATOM 690 C C . GLU A 1 89 ? 9.449 5.584 -45.302 1.00 84.00 89 GLU A C 1
ATOM 692 O O . GLU A 1 89 ? 8.315 6.049 -45.440 1.00 84.00 89 GLU A O 1
ATOM 697 N N . GLY A 1 90 ? 9.754 4.327 -45.634 1.00 87.94 90 GLY A N 1
ATOM 698 C CA . GLY A 1 90 ? 8.826 3.454 -46.349 1.00 87.94 90 GLY A CA 1
ATOM 699 C C . GLY A 1 90 ? 8.429 4.057 -47.699 1.00 87.94 90 GLY A C 1
ATOM 700 O O . GLY A 1 90 ? 9.282 4.472 -48.480 1.00 87.94 90 GLY A O 1
ATOM 701 N N . GLU A 1 91 ? 7.124 4.130 -47.957 1.00 91.00 91 GLU A N 1
ATOM 702 C CA . GLU A 1 91 ? 6.562 4.696 -49.192 1.00 91.00 91 GLU A CA 1
ATOM 703 C C . GLU A 1 91 ? 6.352 6.221 -49.131 1.00 91.00 91 GLU A C 1
ATOM 705 O O . GLU A 1 91 ? 5.825 6.824 -50.071 1.00 91.00 91 GLU A O 1
ATOM 710 N N . TRP A 1 92 ? 6.753 6.861 -48.029 1.00 92.25 92 TRP A N 1
ATOM 711 C CA . TRP A 1 92 ? 6.516 8.277 -47.776 1.00 92.25 92 TRP A CA 1
ATOM 712 C C . TRP A 1 92 ? 7.813 9.080 -47.788 1.00 92.25 92 TRP A C 1
ATOM 714 O O . TRP A 1 92 ? 8.851 8.666 -47.276 1.00 92.25 92 TRP A O 1
ATOM 724 N N . LYS A 1 93 ? 7.730 10.279 -48.352 1.00 94.31 93 LYS A N 1
ATOM 725 C CA . LYS A 1 93 ? 8.743 11.324 -48.300 1.00 94.31 93 LYS A CA 1
ATOM 726 C C . LYS A 1 93 ? 8.233 12.435 -47.396 1.00 94.31 93 LYS A C 1
ATOM 728 O O . LYS A 1 93 ? 7.167 13.006 -47.639 1.00 94.31 93 LYS A O 1
ATOM 733 N N . TYR A 1 94 ? 9.009 12.732 -46.367 1.00 94.25 94 TYR A N 1
ATOM 734 C CA . TYR A 1 94 ? 8.737 13.800 -45.420 1.00 94.25 94 TYR A CA 1
ATOM 735 C C . TYR A 1 94 ? 9.628 14.988 -45.741 1.00 94.25 94 TYR A C 1
ATOM 737 O O . TYR A 1 94 ? 10.813 14.819 -46.033 1.00 94.25 94 TYR A O 1
ATOM 745 N N . ILE A 1 95 ? 9.044 16.182 -45.721 1.00 95.56 95 ILE A N 1
ATOM 746 C CA . ILE A 1 95 ? 9.721 17.426 -46.071 1.00 95.56 95 ILE A CA 1
ATOM 747 C C . ILE A 1 95 ? 9.412 18.450 -44.987 1.00 95.56 95 ILE A C 1
ATOM 749 O O . ILE A 1 95 ? 8.250 18.758 -44.738 1.00 95.56 95 ILE A O 1
ATOM 753 N N . VAL A 1 96 ? 10.448 18.990 -44.363 1.00 94.56 96 VAL A N 1
ATOM 754 C CA . VAL A 1 96 ? 10.358 20.084 -43.402 1.00 94.56 96 VAL A CA 1
ATOM 755 C C . VAL A 1 96 ? 10.878 21.353 -44.062 1.00 94.56 96 VAL A C 1
ATOM 757 O O . VAL A 1 96 ? 11.977 21.372 -44.618 1.00 94.56 96 VAL A O 1
ATOM 760 N N . PHE A 1 97 ? 10.081 22.411 -43.989 1.00 95.81 97 PHE A N 1
ATOM 761 C CA . PHE A 1 97 ? 10.423 23.746 -44.455 1.00 95.81 97 PHE A CA 1
ATOM 762 C C . PHE A 1 97 ? 10.599 24.663 -43.257 1.00 95.81 97 PHE A C 1
ATOM 764 O O . PHE A 1 97 ? 9.674 24.809 -42.464 1.00 95.81 97 PHE A O 1
ATOM 771 N N . CYS A 1 98 ? 11.761 25.300 -43.142 1.00 92.12 98 CYS A N 1
ATOM 772 C CA . CYS A 1 98 ? 12.070 26.217 -42.047 1.00 92.12 98 CYS A CA 1
ATOM 773 C C . CYS A 1 98 ? 12.647 27.528 -42.579 1.00 92.12 98 CYS A C 1
ATOM 775 O O . CYS A 1 98 ? 13.422 27.536 -43.536 1.00 92.12 98 CYS A O 1
ATOM 777 N N . ARG A 1 99 ? 12.338 28.651 -41.921 1.00 89.12 99 ARG A N 1
ATOM 778 C CA . ARG A 1 99 ? 13.011 29.933 -42.206 1.00 89.12 99 ARG A CA 1
ATOM 779 C C . ARG A 1 99 ? 14.458 29.975 -41.697 1.00 89.12 99 ARG A C 1
ATOM 781 O O . ARG A 1 99 ? 15.273 30.699 -42.258 1.00 89.12 99 ARG A O 1
ATOM 788 N N . GLY A 1 100 ? 14.768 29.216 -40.646 1.00 85.88 100 GLY A N 1
ATOM 789 C CA . GLY A 1 100 ? 16.120 29.050 -40.104 1.00 85.88 100 GLY A CA 1
ATOM 790 C C . GLY A 1 100 ? 16.814 27.788 -40.619 1.00 85.88 100 GLY A C 1
ATOM 791 O O . GLY A 1 100 ? 16.158 26.872 -41.118 1.00 85.88 100 GLY A O 1
ATOM 792 N N . GLN A 1 101 ? 18.141 27.734 -40.471 1.00 87.12 101 GLN A N 1
ATOM 793 C CA . GLN A 1 101 ? 18.885 26.498 -40.700 1.00 87.12 101 GLN A CA 1
ATOM 794 C C . GLN A 1 101 ? 18.694 25.543 -39.518 1.00 87.12 101 GLN A C 1
ATOM 796 O O . GLN A 1 101 ? 18.942 25.920 -38.376 1.00 87.12 101 GLN A O 1
ATOM 801 N N . LEU A 1 102 ? 18.280 24.312 -39.809 1.00 84.62 102 LEU A N 1
ATOM 802 C CA . LEU A 1 102 ? 18.328 23.191 -38.878 1.00 84.62 102 LEU A CA 1
ATOM 803 C C . LEU A 1 102 ? 19.707 22.535 -38.939 1.00 84.62 102 LEU A C 1
ATOM 805 O O . LEU A 1 102 ? 20.239 22.291 -40.029 1.00 84.62 102 LEU A O 1
ATOM 809 N N . SER A 1 103 ? 20.272 22.237 -37.772 1.00 84.75 103 SER A N 1
ATOM 810 C CA . SER A 1 103 ? 21.476 21.421 -37.674 1.00 84.75 103 SER A CA 1
ATOM 811 C C . SER A 1 103 ? 21.172 19.957 -38.017 1.00 84.75 103 SER A C 1
ATOM 813 O O . SER A 1 103 ? 20.020 19.514 -38.077 1.00 84.75 103 SER A O 1
ATOM 815 N N . TYR A 1 104 ? 22.226 19.173 -38.250 1.00 74.50 104 TYR A N 1
ATOM 816 C CA . TYR A 1 104 ? 22.089 17.730 -38.455 1.00 74.50 104 TYR A CA 1
ATOM 817 C C . TYR A 1 104 ? 21.476 17.029 -37.229 1.00 74.50 104 TYR A C 1
ATOM 819 O O . TYR A 1 104 ? 20.710 16.078 -37.384 1.00 74.50 104 TYR A O 1
ATOM 827 N N . GLU A 1 105 ? 21.783 17.521 -36.028 1.00 67.56 105 GLU A N 1
ATOM 828 C CA . GLU A 1 105 ? 21.248 17.022 -34.761 1.00 67.56 105 GLU A CA 1
ATOM 829 C C . GLU A 1 105 ? 19.744 17.308 -34.641 1.00 67.56 105 GLU A C 1
ATOM 831 O O . GLU A 1 105 ? 18.968 16.382 -34.401 1.00 67.56 105 GLU A O 1
ATOM 836 N N . ASP A 1 106 ? 19.310 18.533 -34.960 1.00 80.12 106 ASP A N 1
ATOM 837 C CA . ASP A 1 106 ? 17.888 18.915 -34.969 1.00 80.12 106 ASP A CA 1
ATOM 838 C C . ASP A 1 106 ? 17.080 18.032 -35.932 1.00 80.12 106 ASP A C 1
ATOM 840 O O . ASP A 1 106 ? 16.017 17.510 -35.592 1.00 80.12 106 ASP A O 1
ATOM 844 N N . LEU A 1 107 ? 17.611 17.793 -37.137 1.00 82.38 107 LEU A N 1
ATOM 845 C CA . LEU A 1 107 ? 16.986 16.894 -38.113 1.00 82.38 107 LEU A CA 1
ATOM 846 C C . LEU A 1 107 ? 16.944 15.444 -37.629 1.00 82.38 107 LEU A C 1
ATOM 848 O O . LEU A 1 107 ? 15.983 14.731 -37.924 1.00 82.38 107 LEU A O 1
ATOM 852 N N . GLY A 1 108 ? 17.973 14.995 -36.910 1.00 73.12 108 GLY A N 1
ATOM 853 C CA . GLY A 1 108 ? 18.005 13.683 -36.274 1.00 73.12 108 GLY A CA 1
ATOM 854 C C . GLY A 1 108 ? 16.882 13.532 -35.251 1.00 73.12 108 GLY A C 1
ATOM 855 O O . GLY A 1 108 ? 16.116 12.569 -35.316 1.00 73.12 108 GLY A O 1
ATOM 856 N N . HIS A 1 109 ? 16.724 14.516 -34.367 1.00 75.81 109 HIS A N 1
ATOM 857 C CA . HIS A 1 109 ? 15.669 14.519 -33.361 1.00 75.81 109 HIS A CA 1
ATOM 858 C C . HIS A 1 109 ? 14.263 14.592 -33.961 1.00 75.81 109 HIS A C 1
ATOM 860 O O . HIS A 1 109 ? 13.383 13.832 -33.550 1.00 75.81 109 HIS A O 1
ATOM 866 N N . ILE A 1 110 ? 14.057 15.434 -34.978 1.00 81.31 110 ILE A N 1
ATOM 867 C CA . ILE A 1 110 ? 12.794 15.517 -35.722 1.00 81.31 110 ILE A CA 1
ATOM 868 C C . ILE A 1 110 ? 12.435 14.142 -36.297 1.00 81.31 110 ILE A C 1
ATOM 870 O O . ILE A 1 110 ? 11.352 13.630 -36.012 1.00 81.31 110 ILE A O 1
ATOM 874 N N . LYS A 1 111 ? 13.364 13.494 -37.015 1.00 82.25 111 LYS A N 1
ATOM 875 C CA . LYS A 1 111 ? 13.153 12.162 -37.608 1.00 82.25 111 LYS A CA 1
ATOM 876 C C . LYS A 1 111 ? 12.808 11.112 -36.556 1.00 82.25 111 LYS A C 1
ATOM 878 O O . LYS A 1 111 ? 11.831 10.390 -36.715 1.00 82.25 111 LYS A O 1
ATOM 883 N N . VAL A 1 112 ? 13.574 11.040 -35.468 1.00 75.19 112 VAL A N 1
ATOM 884 C CA . VAL A 1 112 ? 13.327 10.077 -34.381 1.00 75.19 112 VAL A CA 1
ATOM 885 C C . VAL A 1 112 ? 11.963 10.317 -33.732 1.00 75.19 112 VAL A C 1
ATOM 887 O O . VAL A 1 112 ? 11.219 9.365 -33.508 1.00 75.19 112 VAL A O 1
ATOM 890 N N . SER A 1 113 ? 11.588 11.578 -33.503 1.00 76.31 113 SER A N 1
ATOM 891 C CA . SER A 1 113 ? 10.300 11.928 -32.893 1.00 76.31 113 SER A CA 1
ATOM 892 C C . SER A 1 113 ? 9.085 11.593 -33.771 1.00 76.31 113 SER A C 1
ATOM 894 O O . SER A 1 113 ? 7.999 11.381 -3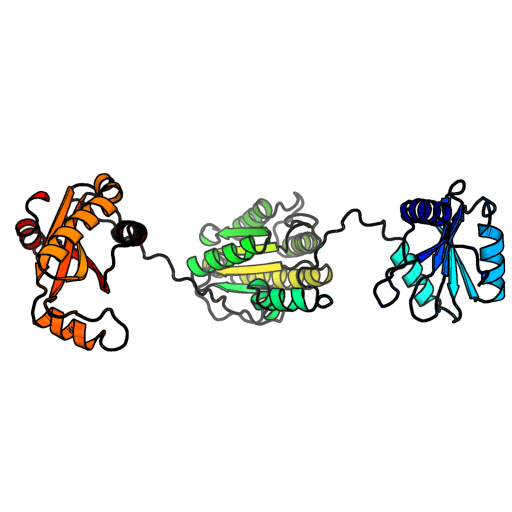3.239 1.00 76.31 113 SER A O 1
ATOM 896 N N . MET A 1 114 ? 9.273 11.515 -35.094 1.00 77.62 114 MET A N 1
ATOM 897 C CA . MET A 1 114 ? 8.239 11.148 -36.071 1.00 77.62 114 MET A CA 1
ATOM 898 C C . MET A 1 114 ? 8.167 9.639 -36.344 1.00 77.62 114 MET A C 1
ATOM 900 O O . MET A 1 114 ? 7.126 9.150 -36.774 1.00 77.62 114 MET A O 1
ATOM 904 N N . ARG A 1 115 ? 9.260 8.905 -36.093 1.00 67.81 115 ARG A N 1
ATOM 905 C CA . ARG A 1 115 ? 9.342 7.437 -36.201 1.00 67.81 115 ARG A CA 1
ATOM 906 C C . ARG A 1 115 ? 8.661 6.693 -35.077 1.00 67.81 115 ARG A C 1
ATOM 908 O O . ARG A 1 115 ? 8.367 5.510 -35.229 1.00 67.81 115 ARG A O 1
ATOM 915 N N . ALA A 1 116 ? 8.449 7.360 -33.949 1.00 49.06 116 ALA A N 1
ATOM 916 C CA . ALA A 1 116 ? 7.557 6.841 -32.941 1.00 49.06 116 ALA A CA 1
ATOM 917 C C . ALA A 1 116 ? 6.198 6.681 -33.623 1.00 49.06 116 ALA A C 1
ATOM 919 O O . ALA A 1 116 ? 5.527 7.677 -33.903 1.00 49.06 116 ALA A O 1
ATOM 920 N N . THR A 1 117 ? 5.828 5.433 -33.931 1.00 42.31 117 THR A N 1
ATOM 921 C CA . THR A 1 117 ? 4.464 5.009 -34.246 1.00 42.31 117 THR A CA 1
ATOM 922 C C . THR A 1 117 ? 3.517 5.905 -33.457 1.00 42.31 117 THR A C 1
ATOM 924 O O . THR A 1 117 ? 3.827 6.152 -32.281 1.00 42.31 117 THR A O 1
ATOM 927 N N . PRO A 1 118 ? 2.412 6.437 -34.029 1.00 37.38 118 PRO A N 1
ATOM 928 C CA . PRO A 1 118 ? 1.374 6.990 -33.185 1.00 37.38 118 PRO A CA 1
ATOM 929 C C . PRO A 1 118 ? 1.092 5.886 -32.191 1.00 37.38 118 PRO A C 1
ATOM 931 O O . PRO A 1 118 ? 0.644 4.800 -32.542 1.00 37.38 118 PRO A O 1
ATOM 934 N N . LEU A 1 119 ? 1.548 6.141 -30.979 1.00 39.47 119 LEU A N 1
ATOM 935 C CA . LEU A 1 119 ? 1.241 5.381 -29.818 1.00 39.47 119 LEU A CA 1
ATOM 936 C C . LEU A 1 119 ? -0.279 5.439 -29.802 1.00 39.47 119 LEU A C 1
ATOM 938 O O . LEU A 1 119 ? -0.848 6.420 -29.328 1.00 39.47 119 LEU A O 1
ATOM 942 N N . GLU A 1 120 ? -0.934 4.452 -30.414 1.00 36.97 120 GLU A N 1
ATOM 943 C CA . GLU A 1 120 ? -2.169 3.919 -29.879 1.00 36.97 120 GLU A CA 1
ATOM 944 C C . GLU A 1 120 ? -1.808 3.644 -28.434 1.00 36.97 120 GLU A C 1
ATOM 946 O O . GLU A 1 120 ? -1.201 2.626 -28.131 1.00 36.97 120 GLU A O 1
ATOM 951 N N . THR A 1 121 ? -1.974 4.663 -27.589 1.00 39.66 121 THR A N 1
ATOM 952 C CA . THR A 1 121 ? -1.674 4.598 -26.168 1.00 39.66 121 THR A CA 1
ATOM 953 C C . THR A 1 121 ? -0.379 3.829 -25.843 1.00 39.66 121 THR A C 1
ATOM 955 O O . THR A 1 121 ? -0.423 2.728 -25.319 1.00 39.66 121 THR A O 1
ATOM 958 N N . SER A 1 122 ? 0.795 4.458 -25.959 1.00 36.00 122 SER A N 1
ATOM 959 C CA . SER A 1 122 ? 1.729 4.332 -24.826 1.00 36.00 122 SER A CA 1
ATOM 960 C C . SER A 1 122 ? 1.184 5.297 -23.803 1.00 36.00 122 SER A C 1
ATOM 962 O O . SER A 1 122 ? 1.717 6.374 -23.557 1.00 36.00 122 SER A O 1
ATOM 964 N N . SER A 1 123 ? 0.058 4.872 -23.249 1.00 39.72 123 SER A N 1
ATOM 965 C CA . SER A 1 123 ? -0.459 5.212 -21.946 1.00 39.72 123 SER A CA 1
ATOM 966 C C . SER A 1 123 ? 0.515 4.680 -20.897 1.00 39.72 123 SER A C 1
ATOM 968 O O . SER A 1 123 ? 0.136 3.922 -20.014 1.00 39.72 123 SER A O 1
ATOM 970 N N . ARG A 1 124 ? 1.798 5.024 -21.010 1.00 51.81 124 ARG A N 1
ATOM 971 C CA . ARG A 1 124 ? 2.640 5.079 -19.831 1.00 51.81 124 ARG A CA 1
ATOM 972 C C . ARG A 1 124 ? 2.446 6.487 -19.323 1.00 51.81 124 ARG A C 1
ATOM 974 O O . ARG A 1 124 ? 3.099 7.415 -19.793 1.00 51.81 124 ARG A O 1
ATOM 981 N N . SER A 1 125 ? 1.442 6.634 -18.461 1.00 53.47 125 SER A N 1
ATOM 982 C CA . SER A 1 125 ? 1.371 7.790 -17.583 1.00 53.47 125 SER A CA 1
ATOM 983 C C . SER A 1 125 ? 2.701 7.806 -16.850 1.00 53.47 125 SER A C 1
ATOM 985 O O . SER A 1 125 ? 3.015 6.854 -16.137 1.00 53.47 125 SER A O 1
ATOM 987 N N . VAL A 1 126 ? 3.537 8.809 -17.104 1.00 61.22 126 VAL A N 1
ATOM 988 C CA . VAL A 1 126 ? 4.734 8.984 -16.287 1.00 61.22 126 VAL A CA 1
ATOM 989 C C . VAL A 1 126 ? 4.227 9.148 -14.856 1.00 61.22 126 VAL A C 1
ATOM 991 O O . VAL A 1 126 ? 3.316 9.942 -14.625 1.00 61.22 126 VAL A O 1
ATOM 994 N N . VAL A 1 127 ? 4.761 8.354 -13.923 1.00 69.56 127 VAL A N 1
ATOM 995 C CA . VAL A 1 127 ? 4.309 8.337 -12.517 1.00 69.56 127 VAL A CA 1
ATOM 996 C C . VAL A 1 127 ? 4.304 9.752 -11.935 1.00 69.56 127 VAL A C 1
ATOM 998 O O . VAL A 1 127 ? 3.385 10.128 -11.217 1.00 69.56 127 VAL A O 1
ATOM 1001 N N . PHE A 1 128 ? 5.293 10.556 -12.336 1.00 79.38 128 PHE A N 1
ATOM 1002 C CA . PHE A 1 128 ? 5.409 11.969 -12.009 1.00 79.38 128 PHE A CA 1
ATOM 1003 C C . PHE A 1 128 ? 5.613 12.784 -13.282 1.00 79.38 128 PHE A C 1
ATOM 1005 O O . PHE A 1 128 ? 6.648 12.643 -13.937 1.00 79.38 128 PHE A O 1
ATOM 1012 N N . ASP A 1 129 ? 4.652 13.639 -13.629 1.00 76.69 129 ASP A N 1
ATOM 1013 C CA . ASP A 1 129 ? 4.759 14.517 -14.797 1.00 76.69 129 ASP A CA 1
ATOM 1014 C C . ASP A 1 129 ? 4.946 15.972 -14.351 1.00 76.69 129 ASP A C 1
ATOM 1016 O O . ASP A 1 129 ? 3.964 16.671 -14.110 1.00 76.69 129 ASP A O 1
ATOM 1020 N N . PRO A 1 130 ? 6.193 16.470 -14.258 1.00 75.69 130 PRO A N 1
ATOM 1021 C CA . PRO A 1 130 ? 6.450 17.842 -13.835 1.00 75.69 130 PRO A CA 1
ATOM 1022 C C . PRO A 1 130 ? 6.031 18.888 -14.879 1.00 75.69 130 PRO A C 1
ATOM 1024 O O . PRO A 1 130 ? 6.218 20.076 -14.635 1.00 75.69 130 PRO A O 1
ATOM 1027 N N . THR A 1 131 ? 5.538 18.484 -16.056 1.00 75.00 131 THR A N 1
ATOM 1028 C CA . THR A 1 131 ? 5.056 19.411 -17.091 1.00 75.00 131 THR A CA 1
ATOM 1029 C C . THR A 1 131 ? 3.575 19.763 -16.939 1.00 75.00 131 THR A C 1
ATOM 1031 O O . THR A 1 131 ? 3.115 20.726 -17.558 1.00 75.00 131 THR A O 1
ATOM 1034 N N . ASP A 1 132 ? 2.848 19.029 -16.091 1.00 72.75 132 ASP A N 1
ATOM 1035 C CA . ASP A 1 132 ? 1.485 19.335 -15.660 1.00 72.75 132 ASP A CA 1
ATOM 1036 C C . ASP A 1 132 ? 1.512 19.828 -14.205 1.00 72.75 132 ASP A C 1
ATOM 1038 O O . ASP A 1 132 ? 1.522 19.040 -13.262 1.00 72.75 132 ASP A O 1
ATOM 1042 N N . ASP A 1 133 ? 1.556 21.150 -14.016 1.00 66.50 133 ASP A N 1
ATOM 1043 C CA . ASP A 1 133 ? 1.712 21.769 -12.692 1.00 66.50 133 ASP A CA 1
ATOM 1044 C C . ASP A 1 133 ? 0.613 21.357 -11.693 1.00 66.50 133 ASP A C 1
ATOM 1046 O O . ASP A 1 133 ? 0.888 21.193 -10.501 1.00 66.50 133 ASP A O 1
ATOM 1050 N N . GLU A 1 134 ? -0.637 21.198 -12.136 1.00 64.19 134 GLU A N 1
ATOM 1051 C CA . GLU A 1 134 ? -1.748 20.842 -11.244 1.00 64.19 134 GLU A CA 1
ATOM 1052 C C . GLU A 1 134 ? -1.665 19.374 -10.826 1.00 64.19 134 GLU A C 1
ATOM 1054 O O . GLU A 1 134 ? -1.716 19.066 -9.629 1.00 64.19 134 GLU A O 1
ATOM 1059 N N . LEU A 1 135 ? -1.465 18.476 -11.795 1.00 70.12 135 LEU A N 1
ATOM 1060 C CA . LEU A 1 135 ? -1.302 17.050 -11.533 1.00 70.12 135 LEU A CA 1
ATOM 1061 C C . LEU A 1 135 ? -0.061 16.783 -10.675 1.00 70.12 135 LEU A C 1
ATOM 1063 O O . LEU A 1 135 ? -0.130 16.040 -9.695 1.00 70.12 135 LEU A O 1
ATOM 1067 N N . PHE A 1 136 ? 1.058 17.435 -10.983 1.00 74.69 136 PHE A N 1
ATOM 1068 C CA . PHE A 1 136 ? 2.310 17.255 -10.258 1.00 74.69 136 PHE A CA 1
ATOM 1069 C C . PHE A 1 136 ? 2.210 17.701 -8.798 1.00 74.69 136 PHE A C 1
ATOM 1071 O O . PHE A 1 136 ? 2.755 17.050 -7.905 1.00 74.69 136 PHE A O 1
ATOM 1078 N N . ASN A 1 137 ? 1.477 18.782 -8.512 1.00 71.94 137 ASN A N 1
ATOM 1079 C CA . ASN A 1 137 ? 1.244 19.224 -7.136 1.00 71.94 137 ASN A CA 1
ATOM 1080 C C . ASN A 1 137 ? 0.436 18.211 -6.312 1.00 71.94 137 ASN A C 1
ATOM 1082 O O . ASN A 1 137 ? 0.672 18.101 -5.106 1.00 71.94 137 ASN A O 1
ATOM 1086 N N . LEU A 1 138 ? -0.481 17.466 -6.937 1.00 70.50 138 LEU A N 1
ATOM 1087 C CA . LEU A 1 138 ? -1.193 16.359 -6.293 1.00 70.50 138 LEU A CA 1
ATOM 1088 C C . LEU A 1 138 ? -0.278 15.143 -6.115 1.00 70.50 138 LEU A C 1
ATOM 1090 O O . LEU A 1 138 ? -0.176 14.612 -5.011 1.00 70.50 138 LEU A O 1
ATOM 1094 N N . GLN A 1 139 ? 0.454 14.751 -7.160 1.00 78.94 139 GLN A N 1
ATOM 1095 C CA . GLN A 1 139 ? 1.375 13.611 -7.118 1.00 78.94 139 GLN A CA 1
ATOM 1096 C C . GLN A 1 139 ? 2.455 13.771 -6.035 1.00 78.94 139 GLN A C 1
ATOM 1098 O O . GLN A 1 139 ? 2.778 12.824 -5.326 1.00 78.94 139 GLN A O 1
ATOM 1103 N N . ARG A 1 140 ? 2.967 14.990 -5.824 1.00 83.50 140 ARG A N 1
ATOM 1104 C CA . ARG A 1 140 ? 3.962 15.291 -4.777 1.00 83.50 140 ARG A CA 1
ATOM 1105 C C . ARG A 1 140 ? 3.452 15.153 -3.341 1.00 83.50 140 ARG A C 1
ATOM 1107 O O . ARG A 1 140 ? 4.259 15.143 -2.411 1.00 83.50 140 ARG A O 1
ATOM 1114 N N . GLN A 1 141 ? 2.138 15.100 -3.147 1.00 79.44 141 GLN A N 1
ATOM 1115 C CA . GLN A 1 141 ? 1.517 14.819 -1.849 1.00 79.44 141 GLN A CA 1
ATOM 1116 C C . GLN A 1 141 ? 1.329 13.309 -1.628 1.00 79.44 141 GLN A C 1
ATOM 1118 O O . GLN A 1 141 ? 1.031 12.891 -0.508 1.00 79.44 141 GLN A O 1
ATOM 1123 N N . GLY A 1 142 ? 1.540 12.503 -2.675 1.00 83.75 142 GLY A N 1
ATOM 1124 C CA . GLY A 1 142 ? 1.434 11.052 -2.663 1.00 83.75 142 GLY A CA 1
ATOM 1125 C C . GLY A 1 142 ? 2.373 10.382 -1.662 1.00 83.75 142 GLY A C 1
ATOM 1126 O O . GLY A 1 142 ? 3.440 10.889 -1.292 1.00 83.75 142 GLY A O 1
ATOM 1127 N N . PHE A 1 143 ? 1.943 9.220 -1.180 1.00 89.25 143 PHE A N 1
ATOM 1128 C CA . PHE A 1 143 ? 2.735 8.392 -0.277 1.00 89.25 143 PHE A CA 1
ATOM 1129 C C . PHE A 1 143 ? 4.004 7.864 -0.966 1.00 89.25 143 PHE A C 1
ATOM 1131 O O . PHE A 1 143 ? 5.095 7.960 -0.405 1.00 89.25 143 PHE A O 1
ATOM 1138 N N . ASP A 1 144 ? 3.873 7.415 -2.212 1.00 92.50 144 ASP A N 1
ATOM 1139 C CA . ASP A 1 144 ? 4.946 6.961 -3.099 1.00 92.50 144 ASP A CA 1
ATOM 1140 C C . ASP A 1 144 ? 6.017 8.031 -3.367 1.00 92.50 144 ASP A C 1
ATOM 1142 O O . ASP A 1 144 ? 7.210 7.732 -3.279 1.00 92.50 144 ASP A O 1
ATOM 1146 N N . TRP A 1 145 ? 5.625 9.290 -3.604 1.00 90.88 145 TRP A N 1
ATOM 1147 C CA . TRP A 1 145 ? 6.565 10.403 -3.783 1.00 90.88 145 TRP A CA 1
ATOM 1148 C C . TRP A 1 145 ? 7.488 10.561 -2.569 1.00 90.88 145 TRP A C 1
ATOM 1150 O O . TRP A 1 145 ? 8.706 10.692 -2.714 1.00 90.88 145 TRP A O 1
ATOM 1160 N N . ARG A 1 146 ? 6.921 10.520 -1.354 1.00 89.81 146 ARG A N 1
ATOM 1161 C CA . ARG A 1 146 ? 7.696 10.649 -0.108 1.00 89.81 146 ARG A CA 1
ATOM 1162 C C . ARG A 1 146 ? 8.696 9.510 0.069 1.00 89.81 146 ARG A C 1
ATOM 1164 O O . ARG A 1 146 ? 9.779 9.751 0.600 1.00 89.81 146 ARG A O 1
ATOM 1171 N N . LEU A 1 147 ? 8.357 8.299 -0.363 1.00 93.44 147 LEU A N 1
ATOM 1172 C CA . LEU A 1 147 ? 9.277 7.163 -0.317 1.00 93.44 147 LEU A CA 1
ATOM 1173 C C . LEU A 1 147 ? 10.397 7.335 -1.348 1.00 93.44 147 LEU A C 1
ATOM 1175 O O . LEU A 1 147 ? 11.565 7.426 -0.970 1.00 93.44 147 LEU A O 1
ATOM 1179 N N . LEU A 1 148 ? 10.041 7.515 -2.623 1.00 92.25 148 LEU A N 1
ATOM 1180 C CA . LEU A 1 148 ? 10.991 7.609 -3.739 1.00 92.25 148 LEU A CA 1
ATOM 1181 C C . LEU A 1 148 ? 11.969 8.784 -3.610 1.00 92.25 148 LEU A C 1
ATOM 1183 O O . LEU A 1 148 ? 13.120 8.684 -4.035 1.00 92.25 148 LEU A O 1
ATOM 1187 N N . GLN A 1 149 ? 11.551 9.889 -2.984 1.00 89.94 149 GLN A N 1
ATOM 1188 C CA . GLN A 1 149 ? 12.442 11.011 -2.681 1.00 89.94 149 GLN A CA 1
ATOM 1189 C C . GLN A 1 149 ? 13.560 10.631 -1.689 1.00 89.94 149 GLN A C 1
ATOM 1191 O O . GLN A 1 149 ? 14.645 11.215 -1.730 1.00 89.94 149 GLN A O 1
ATOM 1196 N N . ASN A 1 150 ? 13.305 9.674 -0.795 1.00 88.06 150 ASN A N 1
ATOM 1197 C CA . ASN A 1 150 ? 14.180 9.322 0.323 1.00 88.06 150 ASN A CA 1
ATOM 1198 C C . ASN A 1 150 ? 14.947 8.007 0.123 1.00 88.06 150 ASN A C 1
ATOM 1200 O O . ASN A 1 150 ? 15.727 7.622 0.994 1.00 88.06 150 ASN A O 1
ATOM 1204 N N . GLY A 1 151 ? 14.765 7.332 -1.012 1.00 91.75 151 GLY A N 1
ATOM 1205 C CA . GLY A 1 151 ? 15.466 6.100 -1.353 1.00 91.75 151 GLY A CA 1
ATOM 1206 C C . GLY A 1 151 ? 14.576 5.120 -2.108 1.00 91.75 151 GLY A C 1
ATOM 1207 O O . GLY A 1 151 ? 13.482 5.453 -2.543 1.00 91.75 151 GLY A O 1
ATOM 1208 N N . PHE A 1 152 ? 15.086 3.902 -2.277 1.00 94.88 152 PHE A N 1
ATOM 1209 C CA . PHE A 1 152 ? 14.347 2.792 -2.891 1.00 94.88 152 PHE A CA 1
ATOM 1210 C C . PHE A 1 152 ? 14.138 1.629 -1.919 1.00 94.88 152 PHE A C 1
ATOM 1212 O O . PHE A 1 152 ? 13.493 0.648 -2.269 1.00 94.88 152 PHE A O 1
ATOM 1219 N N . VAL A 1 153 ? 14.728 1.712 -0.724 1.00 96.75 153 VAL A N 1
ATOM 1220 C CA . VAL A 1 153 ? 14.672 0.689 0.319 1.00 96.75 153 VAL A CA 1
ATOM 1221 C C . VAL A 1 153 ? 14.301 1.381 1.621 1.00 96.75 153 VAL A C 1
ATOM 1223 O O . VAL A 1 153 ? 14.946 2.364 1.997 1.00 96.75 153 VAL A O 1
ATOM 1226 N N . HIS A 1 154 ? 13.275 0.871 2.296 1.00 96.12 154 HIS A N 1
ATOM 1227 C CA . HIS A 1 154 ? 12.736 1.458 3.517 1.00 96.12 154 HIS A CA 1
ATOM 1228 C C . HIS A 1 154 ? 12.462 0.392 4.575 1.00 96.12 154 HIS A C 1
ATOM 1230 O O . HIS A 1 154 ? 12.018 -0.710 4.251 1.00 96.12 154 HIS A O 1
ATOM 1236 N N . THR A 1 155 ? 12.691 0.730 5.844 1.00 95.88 155 THR A N 1
ATOM 1237 C CA . THR A 1 155 ? 12.356 -0.149 6.970 1.00 95.88 155 THR A CA 1
ATOM 1238 C C . THR A 1 155 ? 10.943 0.117 7.477 1.00 95.88 155 THR A C 1
ATOM 1240 O O . THR A 1 155 ? 10.486 1.253 7.555 1.00 95.88 155 THR A O 1
ATOM 1243 N N . CYS A 1 156 ? 10.248 -0.939 7.863 1.00 95.50 156 CYS A N 1
ATOM 1244 C CA . CYS A 1 156 ? 8.985 -0.917 8.579 1.00 95.50 156 CYS A CA 1
ATOM 1245 C C . CYS A 1 156 ? 9.242 -1.510 9.963 1.00 95.50 156 CYS A C 1
ATOM 1247 O O . CYS A 1 156 ? 9.848 -2.573 10.085 1.00 95.50 156 CYS A O 1
ATOM 1249 N N . ARG A 1 157 ? 8.811 -0.804 11.010 1.00 91.44 157 ARG A N 1
ATOM 1250 C CA . ARG A 1 157 ? 9.088 -1.188 12.406 1.00 91.44 157 ARG A CA 1
ATOM 1251 C C . ARG A 1 157 ? 8.345 -2.455 12.850 1.00 91.44 157 ARG A C 1
ATOM 1253 O O . ARG A 1 157 ? 8.754 -3.097 13.807 1.00 91.44 157 ARG A O 1
ATOM 1260 N N . ASP A 1 158 ? 7.217 -2.736 12.207 1.00 91.62 158 ASP A N 1
ATOM 1261 C CA . ASP A 1 158 ? 6.310 -3.827 12.528 1.00 91.62 158 ASP A CA 1
ATOM 1262 C C . ASP A 1 158 ? 5.528 -4.240 11.276 1.00 91.62 158 ASP A C 1
ATOM 1264 O O . ASP A 1 158 ? 5.469 -3.513 10.272 1.00 91.62 158 ASP A O 1
ATOM 1268 N N . ARG A 1 159 ? 4.924 -5.427 11.354 1.00 92.19 159 ARG A N 1
ATOM 1269 C CA . ARG A 1 159 ? 4.126 -6.007 10.277 1.00 92.19 159 ARG A CA 1
ATOM 1270 C C . ARG A 1 159 ? 2.948 -5.120 9.865 1.00 92.19 159 ARG A C 1
ATOM 1272 O O . ARG A 1 159 ? 2.682 -4.987 8.676 1.00 92.19 159 ARG A O 1
ATOM 1279 N N . PHE A 1 160 ? 2.292 -4.466 10.824 1.00 90.88 160 PHE A N 1
ATOM 1280 C CA . PHE A 1 160 ? 1.172 -3.562 10.551 1.00 90.88 160 PHE A CA 1
ATOM 1281 C C . PHE A 1 160 ? 1.590 -2.388 9.653 1.00 90.88 160 PHE A C 1
ATOM 1283 O O . PHE A 1 160 ? 0.908 -2.068 8.682 1.00 90.88 160 PHE A O 1
ATOM 1290 N N . THR A 1 161 ? 2.738 -1.777 9.941 1.00 92.69 161 THR A N 1
ATOM 1291 C CA . THR A 1 161 ? 3.314 -0.677 9.162 1.00 92.69 161 THR A CA 1
ATOM 1292 C C . THR A 1 161 ? 3.662 -1.143 7.749 1.00 92.69 161 THR A C 1
ATOM 1294 O O . THR A 1 161 ? 3.384 -0.420 6.795 1.00 92.69 161 THR A O 1
ATOM 1297 N N . LEU A 1 162 ? 4.233 -2.349 7.606 1.00 96.12 162 LEU A N 1
ATOM 1298 C CA . LEU A 1 162 ? 4.539 -2.945 6.301 1.00 96.12 162 LEU A CA 1
ATOM 1299 C C . LEU A 1 162 ? 3.265 -3.155 5.471 1.00 96.12 162 LEU A C 1
ATOM 1301 O O . LEU A 1 162 ? 3.201 -2.695 4.332 1.00 96.12 162 LEU A O 1
ATOM 1305 N N . ASP A 1 163 ? 2.260 -3.819 6.044 1.00 93.06 163 ASP A N 1
ATOM 1306 C CA . ASP A 1 163 ? 1.015 -4.160 5.351 1.00 93.06 163 ASP A CA 1
ATOM 1307 C C . ASP A 1 163 ? 0.205 -2.900 4.997 1.00 93.06 163 ASP A C 1
ATOM 1309 O O . ASP A 1 163 ? -0.290 -2.779 3.877 1.00 93.06 163 ASP A O 1
ATOM 1313 N N . THR A 1 164 ? 0.149 -1.914 5.898 1.00 90.44 164 THR A N 1
ATOM 1314 C CA . THR A 1 164 ? -0.513 -0.620 5.648 1.00 90.44 164 THR A CA 1
ATOM 1315 C C . THR A 1 164 ? 0.182 0.153 4.527 1.00 90.44 164 THR A C 1
ATOM 1317 O O . THR A 1 164 ? -0.465 0.633 3.596 1.00 90.44 164 THR A O 1
ATOM 1320 N N . ALA A 1 165 ? 1.516 0.239 4.561 1.00 94.69 165 ALA A N 1
ATOM 1321 C CA . ALA A 1 165 ? 2.287 0.908 3.516 1.00 94.69 165 ALA A CA 1
ATOM 1322 C C . ALA A 1 165 ? 2.148 0.212 2.154 1.00 94.69 165 ALA A C 1
ATOM 1324 O O . ALA A 1 165 ? 2.030 0.881 1.127 1.00 94.69 165 ALA A O 1
ATOM 1325 N N . ALA A 1 166 ? 2.136 -1.122 2.142 1.00 95.19 166 ALA A N 1
ATOM 1326 C CA . ALA A 1 166 ? 1.876 -1.908 0.944 1.00 95.19 166 ALA A CA 1
ATOM 1327 C C . ALA A 1 166 ? 0.468 -1.638 0.392 1.00 95.19 166 ALA A C 1
ATOM 1329 O O . ALA A 1 166 ? 0.327 -1.447 -0.814 1.00 95.19 166 ALA A O 1
ATOM 1330 N N . GLY A 1 167 ? -0.545 -1.554 1.263 1.00 90.88 167 GLY A N 1
ATOM 1331 C CA . GLY A 1 167 ? -1.918 -1.191 0.906 1.00 90.88 167 GLY A CA 1
ATOM 1332 C C . GLY A 1 167 ? -2.005 0.176 0.227 1.00 90.88 167 GLY A C 1
ATOM 1333 O O . GLY A 1 167 ? -2.522 0.273 -0.882 1.00 90.88 167 GLY A O 1
ATOM 1334 N N . HIS A 1 168 ? -1.381 1.206 0.809 1.00 90.00 168 HIS A N 1
ATOM 1335 C CA . HIS A 1 168 ? -1.314 2.536 0.189 1.00 90.00 168 HIS A CA 1
ATOM 1336 C C . HIS A 1 168 ? -0.663 2.515 -1.201 1.00 90.00 168 HIS A C 1
ATOM 1338 O O . HIS A 1 168 ? -1.079 3.254 -2.089 1.00 90.00 168 HIS A O 1
ATOM 1344 N N . LEU A 1 169 ? 0.361 1.682 -1.416 1.00 94.44 169 LEU A N 1
ATOM 1345 C CA . LEU A 1 169 ? 1.005 1.552 -2.726 1.00 94.44 169 LEU A CA 1
ATOM 1346 C C . LEU A 1 169 ? 0.118 0.798 -3.730 1.00 94.44 169 LEU A C 1
ATOM 1348 O O . LEU A 1 169 ? 0.079 1.172 -4.901 1.00 94.44 169 LEU A O 1
ATOM 1352 N N . VAL A 1 170 ? -0.641 -0.207 -3.288 1.00 91.88 170 VAL A N 1
ATOM 1353 C CA . VAL A 1 170 ? -1.647 -0.885 -4.126 1.00 91.88 170 VAL A CA 1
ATOM 1354 C C . VAL A 1 170 ? -2.754 0.084 -4.550 1.00 91.88 170 VAL A C 1
ATOM 1356 O O . VAL A 1 170 ? -3.114 0.105 -5.728 1.00 91.88 170 VAL A O 1
ATOM 1359 N N . ASP A 1 171 ? -3.235 0.941 -3.645 1.00 85.94 171 ASP A N 1
ATOM 1360 C CA . ASP A 1 171 ? -4.223 1.987 -3.958 1.00 85.94 171 ASP A CA 1
ATOM 1361 C C . ASP A 1 171 ? -3.683 3.013 -4.969 1.00 85.94 171 ASP A C 1
ATOM 1363 O O . ASP A 1 171 ? -4.429 3.548 -5.792 1.00 85.94 171 ASP A O 1
ATOM 1367 N N . LEU A 1 172 ? -2.365 3.235 -4.963 1.00 88.81 172 LEU A N 1
ATOM 1368 C CA . LEU A 1 172 ? -1.633 4.028 -5.958 1.00 88.81 172 LEU A CA 1
ATOM 1369 C C . LEU A 1 172 ? -1.279 3.239 -7.231 1.00 88.81 172 LEU A C 1
ATOM 1371 O O . LEU A 1 172 ? -0.526 3.724 -8.073 1.00 88.81 172 LEU A O 1
ATOM 1375 N N . HIS A 1 173 ? -1.846 2.045 -7.407 1.00 90.62 173 HIS A N 1
ATOM 1376 C CA . HIS A 1 173 ? -1.701 1.203 -8.592 1.00 90.62 173 HIS A CA 1
ATOM 1377 C C . HIS A 1 173 ? -0.297 0.614 -8.809 1.00 90.62 173 HIS A C 1
ATOM 1379 O O . HIS A 1 173 ? 0.095 0.330 -9.944 1.00 90.62 173 HIS A O 1
ATOM 1385 N N . TYR A 1 174 ? 0.474 0.408 -7.740 1.00 95.12 174 TYR A N 1
ATOM 1386 C CA . TYR A 1 174 ? 1.717 -0.362 -7.803 1.00 95.12 174 TYR A CA 1
ATOM 1387 C C . TYR A 1 174 ? 1.448 -1.873 -7.825 1.00 95.12 174 TYR A C 1
ATOM 1389 O O . TYR A 1 174 ? 0.546 -2.373 -7.152 1.00 95.12 174 TYR A O 1
ATOM 1397 N N . LEU A 1 175 ? 2.284 -2.618 -8.554 1.00 96.31 175 LEU A N 1
ATOM 1398 C CA . LEU A 1 175 ? 2.341 -4.073 -8.457 1.00 96.31 175 LEU A CA 1
ATOM 1399 C C . LEU A 1 175 ? 3.211 -4.472 -7.262 1.00 96.31 175 LEU A C 1
ATOM 1401 O O . LEU A 1 175 ? 4.426 -4.283 -7.291 1.00 96.31 175 LEU A O 1
ATOM 1405 N N . THR A 1 176 ? 2.603 -5.066 -6.239 1.00 97.31 176 THR A N 1
ATOM 1406 C CA . THR A 1 176 ? 3.305 -5.473 -5.014 1.00 97.31 176 THR A CA 1
ATOM 1407 C C . THR A 1 176 ? 3.562 -6.979 -4.975 1.00 97.31 176 THR A C 1
ATOM 1409 O O . THR A 1 176 ? 2.633 -7.777 -5.085 1.00 97.31 176 THR A O 1
ATOM 1412 N N . HIS A 1 177 ? 4.821 -7.360 -4.756 1.00 98.19 177 HIS A N 1
ATOM 1413 C CA . HIS A 1 177 ? 5.273 -8.728 -4.500 1.00 98.19 177 HIS A CA 1
ATOM 1414 C C . HIS A 1 177 ? 5.633 -8.889 -3.029 1.00 98.19 177 HIS A C 1
ATOM 1416 O O . HIS A 1 177 ? 6.572 -8.248 -2.552 1.00 98.19 177 HIS A O 1
ATOM 1422 N N . SER A 1 178 ? 4.913 -9.762 -2.331 1.00 97.81 178 SER A N 1
ATOM 1423 C CA . SER A 1 178 ? 5.093 -9.973 -0.895 1.00 97.81 178 SER A CA 1
ATOM 1424 C C . SER A 1 178 ? 5.863 -11.252 -0.593 1.00 97.81 178 SER A C 1
ATOM 1426 O O . SER A 1 178 ? 5.576 -12.314 -1.146 1.00 97.81 178 SER A O 1
ATOM 1428 N N . PHE A 1 179 ? 6.809 -11.146 0.332 1.00 98.25 179 PHE A N 1
ATOM 1429 C CA . PHE A 1 179 ? 7.645 -12.231 0.827 1.00 98.25 179 PHE A CA 1
ATOM 1430 C C . PHE A 1 179 ? 7.561 -12.308 2.348 1.00 98.25 179 PHE A C 1
ATOM 1432 O O . PHE A 1 179 ? 7.415 -11.290 3.027 1.00 98.25 179 PHE A O 1
ATOM 1439 N N . ASP A 1 180 ? 7.707 -13.516 2.880 1.00 97.69 180 ASP A N 1
ATOM 1440 C CA . ASP A 1 180 ? 7.897 -13.760 4.304 1.00 97.69 180 ASP A CA 1
ATOM 1441 C C . ASP A 1 180 ? 9.249 -14.443 4.499 1.00 97.69 180 ASP A C 1
ATOM 1443 O O . ASP A 1 180 ? 9.443 -15.576 4.062 1.00 97.69 180 ASP A O 1
ATOM 1447 N N . ALA A 1 181 ? 10.209 -13.731 5.092 1.00 97.50 181 ALA A N 1
ATOM 1448 C CA . ALA A 1 181 ? 11.540 -14.276 5.320 1.00 97.50 181 ALA A CA 1
ATOM 1449 C C . ALA A 1 181 ? 11.596 -15.218 6.529 1.00 97.50 181 ALA A C 1
ATOM 1451 O O . ALA A 1 181 ? 12.552 -15.983 6.649 1.00 97.50 181 ALA A O 1
ATOM 1452 N N . SER A 1 182 ? 10.579 -15.207 7.400 1.00 95.81 182 SER A N 1
ATOM 1453 C CA . SER A 1 182 ? 10.549 -16.052 8.600 1.00 95.81 182 SER A CA 1
ATOM 1454 C C . SER A 1 182 ? 10.401 -17.543 8.285 1.00 95.81 182 SER A C 1
ATOM 1456 O O . SER A 1 182 ? 10.751 -18.388 9.108 1.00 95.81 182 SER A O 1
ATOM 1458 N N . VAL A 1 183 ? 9.921 -17.874 7.081 1.00 97.12 183 VAL A N 1
ATOM 1459 C CA . VAL A 1 183 ? 9.760 -19.257 6.609 1.00 97.12 183 VAL A CA 1
ATOM 1460 C C . VAL A 1 183 ? 10.963 -19.778 5.818 1.00 97.12 183 VAL A C 1
ATOM 1462 O O . VAL A 1 183 ? 10.958 -20.938 5.406 1.00 97.12 183 VAL A O 1
ATOM 1465 N N . TRP A 1 184 ? 11.981 -18.949 5.569 1.00 97.81 184 TRP A N 1
ATOM 1466 C CA . TRP A 1 184 ? 13.198 -19.383 4.884 1.00 97.81 184 TRP A CA 1
ATOM 1467 C C . TRP A 1 184 ? 14.124 -20.095 5.868 1.00 97.81 184 TRP A C 1
ATOM 1469 O O . TRP A 1 184 ? 14.441 -19.561 6.927 1.00 97.81 184 TRP A O 1
ATOM 1479 N N . HIS A 1 185 ? 14.584 -21.294 5.513 1.00 97.25 185 HIS A N 1
ATOM 1480 C CA . HIS A 1 185 ? 15.524 -22.064 6.333 1.00 97.25 185 HIS A CA 1
ATOM 1481 C C . HIS A 1 185 ? 16.967 -21.915 5.839 1.00 97.25 185 HIS A C 1
ATOM 1483 O O . HIS A 1 185 ? 17.911 -22.138 6.597 1.00 97.25 185 HIS A O 1
ATOM 1489 N N . ASP A 1 186 ? 17.144 -21.541 4.571 1.00 97.81 186 ASP A N 1
ATOM 1490 C CA . ASP A 1 186 ? 18.431 -21.252 3.952 1.00 97.81 186 ASP A CA 1
ATOM 1491 C C . ASP A 1 186 ? 18.304 -20.225 2.803 1.00 97.81 186 ASP A C 1
ATOM 1493 O O . ASP A 1 186 ? 17.231 -19.711 2.482 1.00 97.81 186 ASP A O 1
ATOM 1497 N N . ILE A 1 187 ? 19.432 -19.895 2.166 1.00 97.88 187 ILE A N 1
ATOM 1498 C CA . ILE A 1 187 ? 19.486 -18.936 1.048 1.00 97.88 187 ILE A CA 1
ATOM 1499 C C . ILE A 1 187 ? 18.857 -19.496 -0.241 1.00 97.88 187 ILE A C 1
ATOM 1501 O O . ILE A 1 187 ? 18.457 -18.735 -1.127 1.00 97.88 187 ILE A O 1
ATOM 1505 N N . VAL A 1 188 ? 18.737 -20.819 -0.365 1.00 97.50 188 VAL A N 1
ATOM 1506 C CA . VAL A 1 188 ? 18.078 -21.457 -1.510 1.00 97.50 188 VAL A CA 1
ATOM 1507 C C . VAL A 1 188 ? 16.566 -21.250 -1.431 1.00 97.50 188 VAL A C 1
ATOM 1509 O O . VAL A 1 188 ? 15.960 -20.967 -2.469 1.00 97.50 188 VAL A O 1
ATOM 1512 N N . ASP A 1 189 ? 15.976 -21.312 -0.235 1.00 97.94 189 ASP A N 1
ATOM 1513 C CA . ASP A 1 189 ? 14.563 -20.983 0.001 1.00 97.94 189 ASP A CA 1
ATOM 1514 C C . ASP A 1 189 ? 14.260 -19.541 -0.422 1.00 97.94 189 ASP A C 1
ATOM 1516 O O . ASP A 1 189 ? 13.331 -19.311 -1.198 1.00 97.94 189 ASP A O 1
ATOM 1520 N N . MET A 1 190 ? 15.107 -18.584 -0.021 1.00 98.12 190 MET A N 1
ATOM 1521 C CA . MET A 1 190 ? 15.001 -17.181 -0.440 1.00 98.12 190 MET A CA 1
ATOM 1522 C C . MET A 1 190 ? 14.990 -17.053 -1.972 1.00 98.12 190 MET A C 1
ATOM 1524 O O . MET A 1 190 ? 14.079 -16.458 -2.550 1.00 98.12 190 MET A O 1
ATOM 1528 N N . HIS A 1 191 ? 15.982 -17.629 -2.661 1.00 98.19 191 HIS A N 1
ATOM 1529 C CA . HIS A 1 191 ? 16.049 -17.579 -4.126 1.00 98.19 191 HIS A CA 1
ATOM 1530 C C . HIS A 1 191 ? 14.857 -18.269 -4.803 1.00 98.19 191 HIS A C 1
ATOM 1532 O O . HIS A 1 191 ? 14.417 -17.819 -5.862 1.00 98.19 191 HIS A O 1
ATOM 1538 N N . THR A 1 192 ? 14.341 -19.349 -4.217 1.00 97.69 192 THR A N 1
ATOM 1539 C CA . THR A 1 192 ? 13.169 -20.067 -4.732 1.00 97.69 192 THR A CA 1
ATOM 1540 C C . THR A 1 192 ? 11.916 -19.206 -4.605 1.00 97.69 192 THR A C 1
ATOM 1542 O O . THR A 1 192 ? 11.232 -19.008 -5.606 1.00 97.69 192 THR A O 1
ATOM 1545 N N . ALA A 1 193 ? 11.691 -18.591 -3.440 1.00 97.69 193 ALA A N 1
ATOM 1546 C CA . ALA A 1 193 ? 10.584 -17.666 -3.222 1.00 97.69 193 ALA A CA 1
ATOM 1547 C C . ALA A 1 193 ? 10.638 -16.486 -4.204 1.00 97.69 193 ALA A C 1
ATOM 1549 O O . ALA A 1 193 ? 9.648 -16.187 -4.868 1.00 97.69 193 ALA A O 1
ATOM 1550 N N . PHE A 1 194 ? 11.808 -15.856 -4.374 1.00 97.69 194 PHE A N 1
ATOM 1551 C CA . PHE A 1 194 ? 11.999 -14.789 -5.364 1.00 97.69 194 PHE A CA 1
ATOM 1552 C C . PHE A 1 194 ? 11.633 -15.229 -6.782 1.00 97.69 194 PHE A C 1
ATOM 1554 O O . PHE A 1 194 ? 10.940 -14.500 -7.493 1.00 97.69 194 PHE A O 1
ATOM 1561 N N . ALA A 1 195 ? 12.087 -16.415 -7.187 1.00 97.19 195 ALA A N 1
ATOM 1562 C CA . ALA A 1 195 ? 11.833 -16.925 -8.523 1.00 97.19 195 ALA A CA 1
ATOM 1563 C C . ALA A 1 195 ? 10.351 -17.209 -8.777 1.00 97.19 195 ALA A C 1
ATOM 1565 O O . ALA A 1 195 ? 9.850 -16.887 -9.852 1.00 97.19 195 ALA A O 1
ATOM 1566 N N . GLU A 1 196 ? 9.658 -17.784 -7.798 1.00 96.19 196 GLU A N 1
ATOM 1567 C CA . GLU A 1 196 ? 8.237 -18.111 -7.896 1.00 96.19 196 GLU A CA 1
ATOM 1568 C C . GLU A 1 196 ? 7.375 -16.845 -7.894 1.00 96.19 196 GLU A C 1
ATOM 1570 O O . GLU A 1 196 ? 6.630 -16.612 -8.847 1.00 96.19 196 GLU A O 1
ATOM 1575 N N . THR A 1 197 ? 7.528 -15.982 -6.886 1.00 96.69 197 THR A N 1
ATOM 1576 C CA . THR A 1 197 ? 6.681 -14.793 -6.714 1.00 96.69 197 THR A CA 1
ATOM 1577 C C . THR A 1 197 ? 6.869 -13.786 -7.848 1.00 96.69 197 THR A C 1
ATOM 1579 O O . THR A 1 197 ? 5.890 -13.306 -8.414 1.00 96.69 197 THR A O 1
ATOM 1582 N N . MET A 1 198 ? 8.113 -13.502 -8.251 1.00 95.19 198 MET A N 1
ATOM 1583 C CA . MET A 1 198 ? 8.385 -12.553 -9.342 1.00 95.19 198 MET A CA 1
ATOM 1584 C C . MET A 1 198 ? 8.411 -13.198 -10.732 1.00 95.19 198 MET A C 1
ATOM 1586 O O . MET A 1 198 ? 8.749 -12.528 -11.711 1.00 95.19 198 MET A O 1
ATOM 1590 N N . SER A 1 199 ? 8.029 -14.476 -10.845 1.00 94.06 199 SER A N 1
ATOM 1591 C CA . SER A 1 199 ? 7.975 -15.208 -12.117 1.00 94.06 199 SER A CA 1
ATOM 1592 C C . SER A 1 199 ? 9.298 -15.151 -12.895 1.00 94.06 199 SER A C 1
ATOM 1594 O O . SER A 1 199 ? 9.321 -14.885 -14.100 1.00 94.06 199 SER A O 1
ATOM 1596 N N . PHE A 1 200 ? 10.421 -15.365 -12.203 1.00 95.19 200 PHE A N 1
ATOM 1597 C CA . PHE A 1 200 ? 11.731 -15.390 -12.846 1.00 95.19 200 PHE A CA 1
ATOM 1598 C C . PHE A 1 200 ? 11.841 -16.562 -13.832 1.00 95.19 200 PHE A C 1
ATOM 1600 O O . PHE A 1 200 ? 11.256 -17.629 -13.628 1.00 95.19 200 PHE A O 1
ATOM 1607 N N . PRO A 1 201 ? 12.616 -16.394 -14.913 1.00 92.81 201 PRO A N 1
ATOM 1608 C CA . PRO A 1 201 ? 12.746 -17.408 -15.947 1.00 92.81 201 PRO A CA 1
ATOM 1609 C C . PRO A 1 201 ? 13.469 -18.661 -15.441 1.00 92.81 201 PRO A C 1
ATOM 1611 O O . PRO A 1 201 ? 14.309 -18.608 -14.545 1.00 92.81 201 PRO A O 1
ATOM 1614 N N . ALA A 1 202 ? 13.219 -19.798 -16.098 1.00 91.31 202 ALA A N 1
ATOM 1615 C CA . ALA A 1 202 ? 13.792 -21.096 -15.726 1.00 91.31 202 ALA A CA 1
ATOM 1616 C C . ALA A 1 202 ? 15.336 -21.141 -15.731 1.00 91.31 202 ALA A C 1
ATOM 1618 O O . ALA A 1 202 ? 15.924 -22.012 -15.097 1.00 91.31 202 ALA A O 1
ATOM 1619 N N . TYR A 1 203 ? 15.998 -20.212 -16.432 1.00 88.19 203 TYR A N 1
ATOM 1620 C CA . TYR A 1 203 ? 17.459 -20.081 -16.435 1.00 88.19 203 TYR A CA 1
ATOM 1621 C C . TYR A 1 203 ? 18.017 -19.319 -15.221 1.00 88.19 203 TYR A C 1
ATOM 1623 O O . TYR A 1 203 ? 19.227 -19.107 -15.141 1.00 88.19 203 TYR A O 1
ATOM 1631 N N . TYR A 1 204 ? 17.170 -18.882 -14.287 1.00 95.19 204 TYR A N 1
ATOM 1632 C CA . TYR A 1 204 ? 17.594 -18.180 -13.085 1.00 95.19 204 TYR A CA 1
ATOM 1633 C C . TYR A 1 204 ? 18.555 -19.033 -12.242 1.00 95.19 204 TYR A C 1
ATOM 1635 O O . TYR A 1 204 ? 18.171 -20.033 -11.638 1.00 95.19 204 TYR A O 1
ATOM 1643 N N . GLY A 1 205 ? 19.820 -18.609 -12.180 1.00 92.75 205 GLY A N 1
ATOM 1644 C CA . GLY A 1 205 ? 20.918 -19.366 -11.572 1.00 92.75 205 GLY A CA 1
ATOM 1645 C C . GLY A 1 205 ? 20.945 -19.416 -10.039 1.00 92.75 205 GLY A C 1
ATOM 1646 O O . GLY A 1 205 ? 21.920 -19.933 -9.497 1.00 92.75 205 GLY A O 1
ATOM 1647 N N . ARG A 1 206 ? 19.926 -18.873 -9.349 1.00 95.12 206 ARG A N 1
ATOM 1648 C CA . ARG A 1 206 ? 19.765 -18.896 -7.876 1.00 95.12 206 ARG A CA 1
ATOM 1649 C C . ARG A 1 206 ? 21.021 -18.471 -7.102 1.00 95.12 206 ARG A C 1
ATOM 1651 O O . ARG A 1 206 ? 21.465 -19.142 -6.176 1.00 95.12 206 ARG A O 1
ATOM 1658 N N . ASN A 1 207 ? 21.612 -17.364 -7.531 1.00 96.75 207 ASN A N 1
ATOM 1659 C CA . ASN A 1 207 ? 22.726 -16.697 -6.865 1.00 96.75 207 ASN A CA 1
ATOM 1660 C C . ASN A 1 207 ? 22.570 -15.175 -7.020 1.00 96.75 207 ASN A C 1
ATOM 1662 O O . ASN A 1 207 ? 21.675 -14.710 -7.730 1.00 96.75 207 ASN A O 1
ATOM 1666 N N . LEU A 1 208 ? 23.421 -14.391 -6.356 1.00 97.69 208 LEU A N 1
ATOM 1667 C CA . LEU A 1 208 ? 23.299 -12.929 -6.326 1.00 97.69 208 LEU A CA 1
ATOM 1668 C C . LEU A 1 208 ? 23.579 -12.254 -7.678 1.00 97.69 208 LEU A C 1
ATOM 1670 O O . LEU A 1 208 ? 22.912 -11.273 -7.999 1.00 97.69 208 LEU A O 1
ATOM 1674 N N . ASP A 1 209 ? 24.486 -12.790 -8.498 1.00 97.50 209 ASP A N 1
ATOM 1675 C CA . ASP A 1 209 ? 24.726 -12.263 -9.850 1.00 97.50 209 ASP A CA 1
ATOM 1676 C C . ASP A 1 209 ? 23.502 -12.504 -10.742 1.00 97.50 209 ASP A C 1
ATOM 1678 O O . ASP A 1 209 ? 23.005 -11.590 -11.400 1.00 97.50 209 ASP A O 1
ATOM 1682 N N . ALA A 1 210 ? 22.931 -13.709 -10.675 1.00 97.25 210 ALA A N 1
ATOM 1683 C CA . ALA A 1 210 ? 21.694 -14.030 -11.371 1.00 97.25 210 ALA A CA 1
ATOM 1684 C C . ALA A 1 210 ? 20.516 -13.185 -10.861 1.00 97.25 210 ALA A C 1
ATOM 1686 O O . ALA A 1 210 ? 19.704 -12.751 -11.670 1.00 97.25 210 ALA A O 1
ATOM 1687 N N . LEU A 1 211 ? 20.411 -12.939 -9.543 1.00 97.94 211 LEU A N 1
ATOM 1688 C CA . LEU A 1 211 ? 19.374 -12.078 -8.947 1.00 97.94 211 LEU A CA 1
ATOM 1689 C C . LEU A 1 211 ? 19.495 -10.658 -9.485 1.00 97.94 211 LEU A C 1
ATOM 1691 O O . LEU A 1 211 ? 18.503 -10.026 -9.842 1.00 97.94 211 LEU A O 1
ATOM 1695 N N . ASN A 1 212 ? 20.727 -10.179 -9.573 1.00 97.50 212 ASN A N 1
ATOM 1696 C CA . ASN A 1 212 ? 21.007 -8.890 -10.141 1.00 97.50 212 ASN A CA 1
ATOM 1697 C C . ASN A 1 212 ? 20.553 -8.780 -11.603 1.00 97.50 212 ASN A C 1
ATOM 1699 O O . ASN A 1 212 ? 19.931 -7.781 -11.968 1.00 97.50 212 ASN A O 1
ATOM 1703 N N . ASP A 1 213 ? 20.856 -9.775 -12.429 1.00 96.62 213 ASP A N 1
ATOM 1704 C CA . ASP A 1 213 ? 20.477 -9.762 -13.841 1.00 96.62 213 ASP A CA 1
ATOM 1705 C C . ASP A 1 213 ? 18.958 -9.782 -14.004 1.00 96.62 213 ASP A C 1
ATOM 1707 O O . ASP A 1 213 ? 18.401 -8.916 -14.679 1.00 96.62 213 ASP A O 1
ATOM 17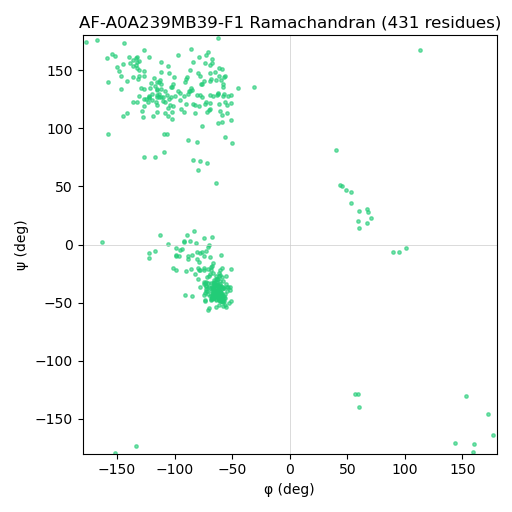11 N N . VAL A 1 214 ? 18.267 -10.681 -13.299 1.00 97.31 214 VAL A N 1
ATOM 1712 C CA . VAL A 1 214 ? 16.808 -10.781 -13.422 1.00 97.31 214 VAL A CA 1
ATOM 1713 C C . VAL A 1 214 ? 16.078 -9.550 -12.876 1.00 97.31 214 VAL A C 1
ATOM 1715 O O . VAL A 1 214 ? 15.072 -9.155 -13.455 1.00 97.31 214 VAL A O 1
ATOM 1718 N N . LEU A 1 215 ? 16.591 -8.882 -11.834 1.00 97.56 215 LEU A N 1
ATOM 1719 C CA . LEU A 1 215 ? 16.023 -7.616 -11.348 1.00 97.56 215 LEU A CA 1
ATOM 1720 C C . LEU A 1 215 ? 16.257 -6.446 -12.317 1.00 97.56 215 LEU A C 1
ATOM 1722 O O . LEU A 1 215 ? 15.451 -5.519 -12.362 1.00 97.56 215 LEU A O 1
ATOM 1726 N N . SER A 1 216 ? 17.323 -6.487 -13.123 1.00 96.25 216 SER A N 1
ATOM 1727 C CA . SER A 1 216 ? 17.511 -5.551 -14.244 1.00 96.25 216 SER A CA 1
ATOM 1728 C C . SER A 1 216 ? 16.369 -5.670 -15.256 1.00 96.25 216 SER A C 1
ATOM 1730 O O . SER A 1 216 ? 15.851 -4.669 -15.753 1.00 96.25 216 SER A O 1
ATOM 1732 N N . ASP A 1 217 ? 15.966 -6.906 -15.548 1.00 94.38 217 ASP A N 1
ATOM 1733 C CA . ASP A 1 217 ? 14.913 -7.214 -16.512 1.00 94.38 217 ASP A CA 1
ATOM 1734 C C . ASP A 1 217 ? 13.517 -6.902 -15.962 1.00 94.38 217 ASP A C 1
ATOM 1736 O O . ASP A 1 217 ? 12.681 -6.396 -16.719 1.00 94.38 217 ASP A O 1
ATOM 1740 N N . VAL A 1 218 ? 13.298 -7.080 -14.651 1.00 95.75 218 VAL A N 1
ATOM 1741 C CA . VAL A 1 218 ? 12.133 -6.528 -13.930 1.00 95.75 218 VAL A CA 1
ATOM 1742 C C . VAL A 1 218 ? 12.086 -5.010 -14.087 1.00 95.75 218 VAL A C 1
ATOM 1744 O O . VAL A 1 218 ? 11.070 -4.462 -14.506 1.00 95.75 218 VAL A O 1
ATOM 1747 N N . GLY A 1 219 ? 13.205 -4.312 -13.869 1.00 93.31 219 GLY A N 1
ATOM 1748 C CA . GLY A 1 219 ? 13.292 -2.863 -14.076 1.00 93.31 219 GLY A CA 1
ATOM 1749 C C . GLY A 1 219 ? 12.894 -2.413 -15.489 1.00 93.31 219 GLY A C 1
ATOM 1750 O O . GLY A 1 219 ? 12.384 -1.308 -15.664 1.00 93.31 219 GLY A O 1
ATOM 1751 N N . ARG A 1 220 ? 13.054 -3.280 -16.496 1.00 91.62 220 ARG A N 1
ATOM 1752 C CA . ARG A 1 220 ? 12.685 -3.033 -17.902 1.00 91.62 220 ARG A CA 1
ATOM 1753 C C . ARG A 1 220 ? 11.273 -3.478 -18.284 1.00 91.62 220 ARG A C 1
ATOM 1755 O O . ARG A 1 220 ? 10.910 -3.326 -19.449 1.00 91.62 220 ARG A O 1
ATOM 1762 N N . TYR A 1 221 ? 10.488 -4.000 -17.346 1.00 89.44 221 TYR A N 1
ATOM 1763 C CA . TYR A 1 221 ? 9.180 -4.599 -17.607 1.00 89.44 221 TYR A CA 1
ATOM 1764 C C . TYR A 1 221 ? 9.196 -5.899 -18.423 1.00 89.44 221 TYR A C 1
ATOM 1766 O O . TYR A 1 221 ? 8.262 -6.170 -19.175 1.00 89.44 221 TYR A O 1
ATOM 1774 N N . SER A 1 222 ? 10.254 -6.708 -18.314 1.00 87.31 222 SER A N 1
ATOM 1775 C CA . SER A 1 222 ? 10.331 -7.983 -19.051 1.00 87.31 222 SER A CA 1
ATOM 1776 C C . SER A 1 222 ? 9.487 -9.085 -18.396 1.00 87.31 222 SER A C 1
ATOM 1778 O O . SER A 1 222 ? 8.910 -9.917 -19.091 1.00 87.31 222 SER A O 1
ATOM 1780 N N . TYR A 1 223 ? 9.437 -9.094 -17.062 1.00 88.25 223 TYR A N 1
ATOM 1781 C CA . TYR A 1 223 ? 8.619 -9.953 -16.194 1.00 88.25 223 TYR A CA 1
ATOM 1782 C C . TYR A 1 223 ? 8.660 -9.391 -14.763 1.00 88.25 223 TYR A C 1
ATOM 1784 O O . TYR A 1 223 ? 9.345 -8.396 -14.510 1.00 88.25 223 TYR A O 1
ATOM 1792 N N . GLY A 1 224 ? 7.915 -9.989 -13.826 1.00 88.50 224 GLY A N 1
ATOM 1793 C CA . GLY A 1 224 ? 7.890 -9.572 -12.413 1.00 88.50 224 GLY A CA 1
ATOM 1794 C C . GLY A 1 224 ? 7.431 -8.126 -12.181 1.00 88.50 224 GLY A C 1
ATOM 1795 O O . GLY A 1 224 ? 7.650 -7.574 -11.112 1.00 88.50 224 GLY A O 1
ATOM 1796 N N . SER A 1 225 ? 6.835 -7.497 -13.190 1.00 92.19 225 SER A N 1
ATOM 1797 C CA . SER A 1 225 ? 6.416 -6.095 -13.238 1.00 92.19 225 SER A CA 1
ATOM 1798 C C . SER A 1 225 ? 5.348 -5.939 -14.321 1.00 92.19 225 SER A C 1
ATOM 1800 O O . SER A 1 225 ? 5.238 -6.792 -15.205 1.00 92.19 225 SER A O 1
ATOM 1802 N N . ASP A 1 226 ? 4.570 -4.860 -14.262 1.00 88.38 226 ASP A N 1
ATOM 1803 C CA . ASP A 1 226 ? 3.507 -4.576 -15.228 1.00 88.38 226 ASP A CA 1
ATOM 1804 C C . ASP A 1 226 ? 3.684 -3.166 -15.824 1.00 88.38 226 ASP A C 1
ATOM 1806 O O . ASP A 1 226 ? 3.629 -2.189 -15.072 1.00 88.38 226 ASP A O 1
ATOM 1810 N N . PRO A 1 227 ? 3.869 -3.023 -17.155 1.00 85.31 227 PRO A N 1
ATOM 1811 C CA . PRO A 1 227 ? 3.885 -1.736 -17.856 1.00 85.31 227 PRO A CA 1
ATOM 1812 C C . PRO A 1 227 ? 2.708 -0.795 -17.583 1.00 85.31 227 PRO A C 1
ATOM 1814 O O . PRO A 1 227 ? 2.829 0.389 -17.904 1.00 85.31 227 PRO A O 1
ATOM 1817 N N . HIS A 1 228 ? 1.579 -1.323 -17.105 1.00 83.31 228 HIS A N 1
ATOM 1818 C CA . HIS A 1 228 ? 0.361 -0.576 -16.797 1.00 83.31 228 HIS A CA 1
ATOM 1819 C C . HIS A 1 228 ? 0.239 -0.182 -15.319 1.00 83.31 228 HIS A C 1
ATOM 1821 O O . HIS A 1 228 ? -0.619 0.633 -14.986 1.00 83.31 228 HIS A O 1
ATOM 1827 N N . SER A 1 229 ? 1.104 -0.711 -14.452 1.00 88.19 229 SER A N 1
ATOM 1828 C CA . SER A 1 229 ? 1.198 -0.296 -13.050 1.00 88.19 229 SER A CA 1
ATOM 1829 C C . SER A 1 229 ? 1.972 1.020 -12.902 1.00 88.19 229 SER A C 1
ATOM 1831 O O . SER A 1 229 ? 2.751 1.405 -13.776 1.00 88.19 229 SER A O 1
ATOM 1833 N N . ALA A 1 230 ? 1.801 1.696 -11.765 1.00 87.38 230 ALA A N 1
ATOM 1834 C CA . ALA A 1 230 ? 2.630 2.842 -11.382 1.00 87.38 230 ALA A CA 1
ATOM 1835 C C . ALA A 1 230 ? 4.091 2.438 -11.091 1.00 87.38 230 ALA A C 1
ATOM 1837 O O . ALA A 1 230 ? 5.001 3.265 -11.118 1.00 87.38 230 ALA A O 1
ATOM 1838 N N . GLY A 1 231 ? 4.345 1.157 -10.836 1.00 94.00 231 GLY A N 1
ATOM 1839 C CA . GLY A 1 231 ? 5.672 0.630 -10.567 1.00 94.00 231 GLY A CA 1
ATOM 1840 C C . GLY A 1 231 ? 5.617 -0.708 -9.844 1.00 94.00 231 GLY A C 1
ATOM 1841 O O . GLY A 1 231 ? 4.546 -1.279 -9.655 1.00 94.00 231 GLY A O 1
ATOM 1842 N N . THR A 1 232 ? 6.775 -1.192 -9.402 1.00 97.25 232 THR A N 1
ATOM 1843 C CA . THR A 1 232 ? 6.904 -2.485 -8.717 1.00 97.25 232 THR A CA 1
ATOM 1844 C C . THR A 1 232 ? 7.368 -2.302 -7.278 1.00 97.25 232 THR A C 1
ATOM 1846 O O . THR A 1 232 ? 8.344 -1.604 -7.008 1.00 97.25 232 THR A O 1
ATOM 1849 N N . VAL A 1 233 ? 6.705 -2.967 -6.341 1.00 98.25 233 VAL A N 1
ATOM 1850 C CA . VAL A 1 233 ? 7.057 -2.965 -4.921 1.00 98.25 233 VAL A CA 1
ATOM 1851 C C . VAL A 1 233 ? 7.425 -4.380 -4.503 1.00 98.25 233 VAL A C 1
ATOM 1853 O O . VAL A 1 233 ? 6.737 -5.333 -4.850 1.00 98.25 233 VAL A O 1
ATOM 1856 N N . VAL A 1 234 ? 8.500 -4.521 -3.740 1.00 98.44 234 VAL A N 1
ATOM 1857 C CA . VAL A 1 234 ? 8.855 -5.751 -3.030 1.00 98.44 234 VAL A CA 1
ATOM 1858 C C . VAL A 1 234 ? 8.654 -5.504 -1.543 1.00 98.44 234 VAL A C 1
ATOM 1860 O O . VAL A 1 234 ? 9.196 -4.543 -1.005 1.00 98.44 234 VAL A O 1
ATOM 1863 N N . THR A 1 235 ? 7.889 -6.351 -0.865 1.00 98.50 235 THR A N 1
ATOM 1864 C CA . THR A 1 235 ? 7.741 -6.303 0.594 1.00 98.50 235 THR A CA 1
ATOM 1865 C C . THR A 1 235 ? 8.306 -7.574 1.205 1.00 98.50 235 THR A C 1
ATOM 1867 O O . THR A 1 235 ? 8.053 -8.667 0.706 1.00 98.50 235 THR A O 1
ATOM 1870 N N . ILE A 1 236 ? 9.109 -7.454 2.262 1.00 98.31 236 ILE A N 1
ATOM 1871 C CA . ILE A 1 236 ? 9.717 -8.608 2.933 1.00 98.31 236 ILE A CA 1
ATOM 1872 C C . ILE A 1 236 ? 9.412 -8.534 4.427 1.00 98.31 236 ILE A C 1
ATOM 1874 O O . ILE A 1 236 ? 9.936 -7.674 5.134 1.00 98.31 236 ILE A O 1
ATOM 1878 N N . ALA A 1 237 ? 8.552 -9.438 4.889 1.00 98.06 237 ALA A N 1
ATOM 1879 C CA . ALA A 1 237 ? 8.271 -9.681 6.302 1.00 98.06 237 ALA A CA 1
ATOM 1880 C C . ALA A 1 237 ? 9.455 -10.329 7.006 1.00 98.06 237 ALA A C 1
ATOM 1882 O O . ALA A 1 237 ? 10.186 -11.086 6.364 1.00 98.06 237 ALA A O 1
ATOM 1883 N N . GLY A 1 238 ? 9.569 -10.134 8.320 1.00 96.75 238 GLY A N 1
ATOM 1884 C CA . GLY A 1 238 ? 10.496 -10.906 9.151 1.00 96.75 238 GLY A CA 1
ATOM 1885 C C . GLY A 1 238 ? 11.939 -10.883 8.639 1.00 96.75 238 GLY A C 1
ATOM 1886 O O . GLY A 1 238 ? 12.636 -11.892 8.711 1.00 96.75 238 GLY A O 1
ATOM 1887 N N . PHE A 1 239 ? 12.395 -9.756 8.082 1.00 97.44 239 PHE A N 1
ATOM 1888 C CA . PHE A 1 239 ? 13.694 -9.659 7.405 1.00 97.44 239 PHE A CA 1
ATOM 1889 C C . PHE A 1 239 ? 14.876 -9.971 8.340 1.00 97.44 239 PHE A C 1
ATOM 1891 O O . PHE A 1 239 ? 15.947 -10.379 7.885 1.00 97.44 239 PHE A O 1
ATOM 1898 N N . ASP A 1 240 ? 14.660 -9.839 9.650 1.00 96.12 240 ASP A N 1
ATOM 1899 C CA . ASP A 1 240 ? 15.589 -10.258 10.701 1.00 96.12 240 ASP A CA 1
ATOM 1900 C C . ASP A 1 240 ? 16.000 -11.734 10.554 1.00 96.12 240 ASP A C 1
ATOM 1902 O O . ASP A 1 240 ? 17.179 -12.050 10.706 1.00 96.12 240 ASP A O 1
ATOM 1906 N N . SER A 1 241 ? 15.093 -12.621 10.129 1.00 96.31 241 SER A N 1
ATOM 1907 C CA . SER A 1 241 ? 15.415 -14.031 9.869 1.00 96.31 241 SER A CA 1
ATOM 1908 C C . SER A 1 241 ? 16.452 -14.194 8.753 1.00 96.31 241 SER A C 1
ATOM 1910 O O . SER A 1 241 ? 17.384 -14.984 8.888 1.00 96.31 241 SER A O 1
ATOM 1912 N N . LEU A 1 242 ? 16.377 -13.402 7.675 1.00 96.44 242 LEU A N 1
ATOM 1913 C CA . LEU A 1 242 ? 17.399 -13.440 6.621 1.00 96.44 242 LEU A CA 1
ATOM 1914 C C . LEU A 1 242 ? 18.737 -12.855 7.105 1.00 96.44 242 LEU A C 1
ATOM 1916 O O . LEU A 1 242 ? 19.800 -13.365 6.742 1.00 96.44 242 LEU A O 1
ATOM 1920 N N . LEU A 1 243 ? 18.700 -11.805 7.933 1.00 95.75 243 LEU A N 1
ATOM 1921 C CA . LEU A 1 243 ? 19.902 -11.238 8.554 1.00 95.75 243 LEU A CA 1
ATOM 1922 C C . LEU A 1 243 ? 20.615 -12.253 9.460 1.00 95.75 243 LEU A C 1
ATOM 1924 O O . LEU A 1 243 ? 21.848 -12.263 9.496 1.00 95.75 243 LEU A O 1
ATOM 1928 N N . GLU A 1 244 ? 19.861 -13.089 10.172 1.00 96.00 244 GLU A N 1
ATOM 1929 C CA . GLU A 1 244 ? 20.385 -14.163 11.021 1.00 96.00 244 GLU A CA 1
ATOM 1930 C C . GLU A 1 244 ? 20.952 -15.334 10.209 1.00 96.00 244 GLU A C 1
ATOM 1932 O O . GLU A 1 244 ? 22.016 -15.850 10.556 1.00 96.00 244 GLU A O 1
ATOM 1937 N N . LEU A 1 245 ? 20.289 -15.721 9.113 1.00 96.81 245 LEU A N 1
ATOM 1938 C CA . LEU A 1 245 ? 20.764 -16.777 8.211 1.00 96.81 245 LEU A CA 1
ATOM 1939 C C . LEU A 1 245 ? 22.085 -16.402 7.528 1.00 96.81 245 LEU A C 1
ATOM 1941 O O . LEU A 1 245 ? 23.054 -17.160 7.578 1.00 96.81 245 LEU A O 1
ATOM 1945 N N . ASP A 1 246 ? 22.126 -15.238 6.875 1.00 96.69 246 ASP A N 1
ATOM 1946 C CA . ASP A 1 246 ? 23.330 -14.688 6.254 1.00 96.69 246 ASP A CA 1
ATOM 1947 C C . ASP A 1 246 ? 23.199 -13.171 6.076 1.00 96.69 246 ASP A C 1
ATOM 1949 O O . ASP A 1 246 ? 22.720 -12.660 5.056 1.00 96.69 246 ASP A O 1
ATOM 1953 N N . ARG A 1 247 ? 23.726 -12.431 7.058 1.00 94.81 247 ARG A N 1
ATOM 1954 C CA . ARG A 1 247 ? 23.761 -10.964 7.045 1.00 94.81 247 ARG A CA 1
ATOM 1955 C C . ARG A 1 247 ? 24.363 -10.389 5.764 1.00 94.81 247 ARG A C 1
ATOM 1957 O O . ARG A 1 247 ? 23.894 -9.360 5.284 1.00 94.81 247 ARG A O 1
ATOM 1964 N N . ARG A 1 248 ? 25.413 -11.003 5.209 1.00 94.75 248 ARG A N 1
ATOM 1965 C CA . ARG A 1 248 ? 26.065 -10.473 4.003 1.00 94.75 248 ARG A CA 1
ATOM 1966 C C . ARG A 1 248 ? 25.127 -10.596 2.810 1.00 94.75 248 ARG A C 1
ATOM 1968 O O . ARG A 1 248 ? 24.983 -9.633 2.061 1.00 94.75 248 ARG A O 1
ATOM 1975 N N . THR A 1 249 ? 24.504 -11.756 2.641 1.00 96.44 249 THR A N 1
ATOM 1976 C CA . THR A 1 249 ? 23.542 -11.990 1.560 1.00 96.44 249 THR A CA 1
ATOM 1977 C C . THR A 1 249 ? 22.330 -11.069 1.695 1.00 96.44 249 THR A C 1
ATOM 1979 O O . THR A 1 249 ? 21.977 -10.411 0.719 1.00 96.44 249 THR A O 1
ATOM 1982 N N . ALA A 1 250 ? 21.770 -10.921 2.901 1.00 96.00 250 ALA A N 1
ATOM 1983 C CA . ALA A 1 250 ? 20.658 -10.010 3.179 1.00 96.00 250 ALA A CA 1
ATOM 1984 C C . ALA A 1 250 ? 20.943 -8.573 2.706 1.00 96.00 250 ALA A C 1
ATOM 1986 O O . ALA A 1 250 ? 20.162 -7.984 1.959 1.00 96.00 250 ALA A O 1
ATOM 1987 N N . LEU A 1 251 ? 22.100 -8.023 3.089 1.00 94.88 251 LEU A N 1
ATOM 1988 C CA . LEU A 1 251 ? 22.494 -6.664 2.709 1.00 94.88 251 LEU A CA 1
ATOM 1989 C C . LEU A 1 251 ? 22.748 -6.537 1.200 1.00 94.88 251 LEU A C 1
ATOM 1991 O O . LEU A 1 251 ? 22.334 -5.552 0.590 1.00 94.88 251 LEU A O 1
ATOM 1995 N N . LEU A 1 252 ? 23.368 -7.546 0.577 1.00 96.19 252 LEU A N 1
ATOM 1996 C CA . LEU A 1 252 ? 23.610 -7.545 -0.869 1.00 96.19 252 LEU A CA 1
ATOM 1997 C C . LEU A 1 252 ? 22.312 -7.605 -1.682 1.00 96.19 252 LEU A C 1
ATOM 1999 O O . LEU A 1 252 ? 22.243 -6.977 -2.735 1.00 96.19 252 LEU A O 1
ATOM 2003 N N . VAL A 1 253 ? 21.279 -8.307 -1.209 1.00 97.75 253 VAL A N 1
ATOM 2004 C CA . VAL A 1 253 ? 19.954 -8.312 -1.853 1.00 97.75 253 VAL A CA 1
ATOM 2005 C C . VAL A 1 253 ? 19.365 -6.901 -1.888 1.00 97.75 253 VAL A C 1
ATOM 2007 O O . VAL A 1 253 ? 18.911 -6.457 -2.946 1.00 97.75 253 VAL A O 1
ATOM 2010 N N . LEU A 1 254 ? 19.429 -6.167 -0.772 1.00 97.25 254 LEU A N 1
ATOM 2011 C CA . LEU A 1 254 ? 18.951 -4.783 -0.711 1.00 97.25 254 LEU A CA 1
ATOM 2012 C C . LEU A 1 254 ? 19.772 -3.854 -1.618 1.00 97.25 254 LEU A C 1
ATOM 2014 O O . LEU A 1 254 ? 19.201 -3.024 -2.327 1.00 97.25 254 LEU A O 1
ATOM 2018 N N . ASP A 1 255 ? 21.097 -4.019 -1.649 1.00 96.75 255 ASP A N 1
ATOM 2019 C CA . ASP A 1 255 ? 21.989 -3.245 -2.522 1.00 96.75 255 ASP A CA 1
ATOM 2020 C C . ASP A 1 255 ? 21.702 -3.485 -4.005 1.00 96.75 255 ASP A C 1
ATOM 2022 O O . ASP A 1 255 ? 21.630 -2.537 -4.795 1.00 96.75 255 ASP A O 1
ATOM 2026 N N . ILE A 1 256 ? 21.524 -4.751 -4.388 1.00 97.75 256 ILE A N 1
ATOM 2027 C CA . ILE A 1 256 ? 21.159 -5.146 -5.747 1.00 97.75 256 ILE A CA 1
ATOM 2028 C C . ILE A 1 256 ? 19.820 -4.511 -6.117 1.00 97.75 256 ILE A C 1
ATOM 2030 O O . ILE A 1 256 ? 19.730 -3.871 -7.168 1.00 97.75 256 ILE A O 1
ATOM 2034 N N . PHE A 1 257 ? 18.810 -4.625 -5.250 1.00 98.12 257 PHE A N 1
ATOM 2035 C CA . PHE A 1 257 ? 17.506 -4.017 -5.489 1.00 98.12 257 PHE A CA 1
ATOM 2036 C C . PHE A 1 257 ? 17.629 -2.503 -5.682 1.00 98.12 257 PHE A C 1
ATOM 2038 O O . PHE A 1 257 ? 17.221 -1.984 -6.717 1.00 98.12 257 PHE A O 1
ATOM 2045 N N . ALA A 1 258 ? 18.264 -1.789 -4.749 1.00 97.00 258 ALA A N 1
ATOM 2046 C CA . ALA A 1 258 ? 18.422 -0.335 -4.819 1.00 97.00 258 ALA A CA 1
ATOM 2047 C C . ALA A 1 258 ? 19.192 0.115 -6.069 1.00 97.00 258 ALA A C 1
ATOM 2049 O O . ALA A 1 258 ? 18.921 1.166 -6.655 1.00 97.00 258 ALA A O 1
ATOM 2050 N N . ARG A 1 259 ? 20.179 -0.671 -6.504 1.00 96.44 259 ARG A N 1
ATOM 2051 C CA . ARG A 1 259 ? 20.924 -0.415 -7.736 1.00 96.44 259 ARG A CA 1
ATOM 2052 C C . ARG A 1 259 ? 20.046 -0.584 -8.974 1.00 96.44 259 ARG A C 1
ATOM 2054 O O . ARG A 1 259 ? 20.117 0.264 -9.861 1.00 96.44 259 ARG A O 1
ATOM 2061 N N . GLN A 1 260 ? 19.227 -1.633 -9.032 1.00 97.44 260 GLN A N 1
ATOM 2062 C CA . GLN A 1 260 ? 18.327 -1.852 -10.165 1.00 97.44 260 GLN A CA 1
ATOM 2063 C C . GLN A 1 260 ? 17.130 -0.906 -10.161 1.00 97.44 260 GLN A C 1
ATOM 2065 O O . GLN A 1 260 ? 16.753 -0.437 -11.227 1.00 97.44 260 GLN A O 1
ATOM 2070 N N . ALA A 1 261 ? 16.630 -0.498 -8.997 1.00 96.50 261 ALA A N 1
ATOM 2071 C CA . ALA A 1 261 ? 15.609 0.537 -8.875 1.00 96.50 261 ALA A CA 1
ATOM 2072 C C . ALA A 1 261 ? 16.080 1.888 -9.443 1.00 96.50 261 ALA A C 1
ATOM 2074 O O . ALA A 1 261 ? 15.353 2.551 -10.180 1.00 96.50 261 ALA A O 1
ATOM 2075 N N . ARG A 1 262 ? 17.345 2.264 -9.202 1.00 94.75 262 ARG A N 1
ATOM 2076 C CA . ARG A 1 262 ? 17.952 3.455 -9.827 1.00 94.75 262 ARG A CA 1
ATOM 2077 C C . ARG A 1 262 ? 18.032 3.356 -11.347 1.00 94.75 262 ARG A C 1
ATOM 2079 O O . ARG A 1 262 ? 17.813 4.352 -12.029 1.00 94.75 262 ARG A O 1
ATOM 2086 N N . LEU A 1 263 ? 18.371 2.180 -11.877 1.00 93.88 263 LEU A N 1
ATOM 2087 C CA . LEU A 1 263 ? 18.375 1.950 -13.321 1.00 93.88 263 LEU A CA 1
ATOM 2088 C C . LEU A 1 263 ? 16.947 2.007 -13.887 1.00 93.88 263 LEU A C 1
ATOM 2090 O O . LEU A 1 263 ? 16.724 2.651 -14.908 1.00 93.88 263 LEU A O 1
ATOM 2094 N N . ALA A 1 264 ? 15.988 1.391 -13.198 1.00 94.19 264 ALA A N 1
ATOM 2095 C CA . ALA A 1 264 ? 14.575 1.358 -13.559 1.00 94.19 264 ALA A CA 1
ATOM 2096 C C . ALA A 1 264 ? 13.949 2.760 -13.609 1.00 94.19 264 ALA A C 1
ATOM 2098 O O . ALA A 1 264 ? 13.181 3.061 -14.524 1.00 94.19 264 ALA A O 1
ATOM 2099 N N . ALA A 1 265 ? 14.368 3.666 -12.720 1.00 92.19 265 ALA A N 1
ATOM 2100 C CA . ALA A 1 265 ? 13.943 5.063 -12.748 1.00 92.19 265 ALA A CA 1
ATOM 2101 C C . ALA A 1 265 ? 14.277 5.763 -14.083 1.00 92.19 265 ALA A C 1
ATOM 2103 O O . ALA A 1 265 ? 13.502 6.601 -14.540 1.00 92.19 265 ALA A O 1
ATOM 2104 N N . LEU A 1 266 ? 15.367 5.381 -14.769 1.00 90.31 266 LEU A N 1
ATOM 2105 C CA . LEU A 1 266 ? 15.696 5.902 -16.108 1.00 90.31 266 LEU A CA 1
ATOM 2106 C C . LEU A 1 266 ? 14.708 5.436 -17.190 1.00 90.31 266 LEU A C 1
ATOM 2108 O O . LEU A 1 266 ? 14.595 6.071 -18.236 1.00 90.31 266 LEU A O 1
ATOM 2112 N N . TYR A 1 267 ? 13.993 4.338 -16.943 1.00 86.06 267 TYR A N 1
ATOM 2113 C CA . TYR A 1 267 ? 12.921 3.825 -17.797 1.00 86.06 267 TYR A CA 1
ATOM 2114 C C . TYR A 1 267 ? 11.536 4.350 -17.390 1.00 86.06 267 TYR A C 1
ATOM 2116 O O . TYR A 1 267 ? 10.534 3.935 -17.974 1.00 86.06 267 TYR A O 1
ATOM 2124 N N . GLY A 1 268 ? 11.464 5.237 -16.389 1.00 87.62 268 GLY A N 1
ATOM 2125 C CA . GLY A 1 268 ? 10.204 5.677 -15.793 1.00 87.62 268 GLY A CA 1
ATOM 2126 C C . GLY A 1 268 ? 9.515 4.590 -14.964 1.00 87.62 268 GLY A C 1
ATOM 2127 O O . GLY A 1 268 ? 8.303 4.642 -14.793 1.00 87.62 268 GLY A O 1
ATOM 2128 N N . HIS A 1 269 ? 10.260 3.590 -14.484 1.00 92.25 269 HIS A N 1
ATOM 2129 C CA . HIS A 1 269 ? 9.750 2.522 -13.630 1.00 92.25 269 HIS A CA 1
ATOM 2130 C C . HIS A 1 269 ? 10.143 2.784 -12.175 1.00 92.25 269 HIS A C 1
ATOM 2132 O O . HIS A 1 269 ? 11.307 2.645 -11.797 1.00 92.25 269 HIS A O 1
ATOM 2138 N N . ALA A 1 270 ? 9.164 3.161 -11.352 1.00 94.44 270 ALA A N 1
ATOM 2139 C CA . ALA A 1 270 ? 9.357 3.282 -9.915 1.00 94.44 270 ALA A CA 1
ATOM 2140 C C . ALA A 1 270 ? 9.461 1.888 -9.276 1.00 94.44 270 ALA A C 1
ATOM 2142 O O . ALA A 1 270 ? 8.546 1.079 -9.401 1.00 94.44 270 ALA A O 1
ATOM 2143 N N . MET A 1 271 ? 10.566 1.609 -8.584 1.00 96.94 271 MET A N 1
ATOM 2144 C CA . MET A 1 271 ? 10.752 0.363 -7.838 1.00 96.94 271 MET A CA 1
ATOM 2145 C C . MET A 1 271 ? 11.020 0.659 -6.363 1.00 96.94 271 MET A C 1
ATOM 2147 O O . MET A 1 271 ? 11.927 1.429 -6.059 1.00 96.94 271 MET A O 1
ATOM 2151 N N . LEU A 1 272 ? 10.272 0.038 -5.451 1.00 97.88 272 LEU A N 1
ATOM 2152 C CA . LEU A 1 272 ? 10.421 0.212 -4.000 1.00 97.88 272 LEU A CA 1
ATOM 2153 C C . LEU A 1 272 ? 10.587 -1.137 -3.300 1.00 97.88 272 LEU A C 1
ATOM 2155 O O . LEU A 1 272 ? 9.972 -2.123 -3.690 1.00 97.88 272 LEU A O 1
ATOM 2159 N N . CYS A 1 273 ? 11.394 -1.178 -2.246 1.00 98.19 273 CYS A N 1
ATOM 2160 C CA . CYS A 1 273 ? 11.533 -2.328 -1.364 1.00 98.19 273 CYS A CA 1
ATOM 2161 C C . CYS A 1 273 ? 11.230 -1.903 0.072 1.00 98.19 273 CYS A C 1
ATOM 2163 O O . CYS A 1 273 ? 11.865 -0.989 0.601 1.00 98.19 273 CYS A O 1
ATOM 2165 N N . LEU A 1 274 ? 10.252 -2.552 0.695 1.00 98.25 274 LEU A N 1
ATOM 2166 C CA . LEU A 1 274 ? 9.877 -2.338 2.086 1.00 98.25 274 LEU A CA 1
ATOM 2167 C C . LEU A 1 274 ? 10.249 -3.586 2.887 1.00 98.25 274 LEU A C 1
ATOM 2169 O O . LEU A 1 274 ? 9.846 -4.691 2.529 1.00 98.25 274 LEU A O 1
ATOM 2173 N N . ILE A 1 275 ? 11.002 -3.422 3.969 1.00 97.81 275 ILE A N 1
ATOM 2174 C CA . ILE A 1 275 ? 11.408 -4.540 4.828 1.00 97.81 275 ILE A CA 1
ATOM 2175 C C . ILE A 1 275 ? 10.891 -4.347 6.245 1.00 97.81 275 ILE A C 1
ATOM 2177 O O . ILE A 1 275 ? 11.098 -3.297 6.843 1.00 97.81 275 ILE A O 1
ATOM 2181 N N . GLU A 1 276 ? 10.236 -5.355 6.800 1.00 97.00 276 GLU A N 1
ATOM 2182 C CA . GLU A 1 276 ? 9.918 -5.404 8.224 1.00 97.00 276 GLU A CA 1
ATOM 2183 C C . GLU A 1 276 ? 11.137 -5.912 9.000 1.00 97.00 276 GLU A C 1
ATOM 2185 O O . GLU A 1 276 ? 11.619 -7.020 8.757 1.00 97.00 276 GLU A O 1
ATOM 2190 N N . THR A 1 277 ? 11.650 -5.098 9.920 1.00 95.19 277 THR A N 1
ATOM 2191 C CA . THR A 1 277 ? 12.853 -5.414 10.698 1.00 95.19 277 THR A CA 1
ATOM 2192 C C . THR A 1 277 ? 12.889 -4.605 11.987 1.00 95.19 277 THR A C 1
ATOM 2194 O O . THR A 1 277 ? 12.570 -3.413 12.012 1.00 95.19 277 THR A O 1
ATOM 2197 N N . THR A 1 278 ? 13.322 -5.255 13.063 1.00 89.44 278 THR A N 1
ATOM 2198 C CA . THR A 1 278 ? 13.603 -4.600 14.346 1.00 89.44 278 THR A CA 1
ATOM 2199 C C . THR A 1 278 ? 14.978 -3.924 14.356 1.00 89.44 278 THR A C 1
ATOM 2201 O O . THR A 1 278 ? 15.273 -3.118 15.240 1.00 89.44 278 THR A O 1
ATOM 2204 N N . ASN A 1 279 ? 15.828 -4.204 13.361 1.00 82.56 279 ASN A N 1
ATOM 2205 C CA . ASN A 1 279 ? 17.127 -3.567 13.215 1.00 82.56 279 ASN A CA 1
ATOM 2206 C C . ASN A 1 279 ? 16.979 -2.159 12.612 1.00 82.56 279 ASN A C 1
ATOM 2208 O O . ASN A 1 279 ? 16.527 -1.979 11.483 1.00 82.56 279 ASN A O 1
ATOM 2212 N N . HIS A 1 280 ? 17.408 -1.142 13.354 1.00 69.00 280 HIS A N 1
ATOM 2213 C CA . HIS A 1 280 ? 17.346 0.255 12.916 1.00 69.00 280 HIS A CA 1
ATOM 2214 C C . HIS A 1 280 ? 18.675 0.777 12.348 1.00 69.00 280 HIS A C 1
ATOM 2216 O O . HIS A 1 280 ? 18.736 1.906 11.865 1.00 69.00 280 HIS A O 1
ATOM 2222 N N . GLU A 1 281 ? 19.734 -0.036 12.373 1.00 71.06 281 GLU A N 1
ATOM 2223 C CA . GLU A 1 281 ? 21.082 0.344 11.955 1.00 71.06 281 GLU A CA 1
ATOM 2224 C C . GLU A 1 281 ? 21.458 -0.360 10.648 1.00 71.06 281 GLU A C 1
ATOM 2226 O O . GLU A 1 281 ? 22.171 -1.370 10.619 1.00 71.06 281 GLU A O 1
ATOM 2231 N N . PHE A 1 282 ? 20.958 0.188 9.541 1.00 82.12 282 PHE A N 1
ATOM 2232 C CA . PHE A 1 282 ? 21.467 -0.126 8.212 1.00 82.12 282 PHE A CA 1
ATOM 2233 C C . PHE A 1 282 ? 22.468 0.942 7.780 1.00 82.12 282 PHE A C 1
ATOM 2235 O O . PHE A 1 282 ? 22.197 2.144 7.852 1.00 82.12 282 PHE A O 1
ATOM 2242 N N . ASP A 1 283 ? 23.614 0.486 7.278 1.00 82.69 283 ASP A N 1
ATOM 2243 C CA . ASP A 1 283 ? 24.498 1.330 6.485 1.00 82.69 283 ASP A CA 1
ATOM 2244 C C . ASP A 1 283 ? 23.786 1.792 5.203 1.00 82.69 283 ASP A C 1
ATOM 2246 O O . ASP A 1 283 ? 22.648 1.424 4.899 1.00 82.69 283 ASP A O 1
ATOM 2250 N N . ARG A 1 284 ? 24.470 2.620 4.412 1.00 86.12 284 ARG A N 1
ATOM 2251 C CA . ARG A 1 284 ? 23.931 3.058 3.125 1.00 86.12 284 ARG A CA 1
ATOM 2252 C C . ARG A 1 284 ? 23.704 1.866 2.198 1.00 86.12 284 ARG A C 1
ATOM 2254 O O . ARG A 1 284 ? 24.667 1.219 1.801 1.00 86.12 284 ARG A O 1
ATOM 2261 N N . VAL A 1 285 ? 22.460 1.677 1.772 1.00 86.19 285 VAL A N 1
ATOM 2262 C CA . VAL A 1 285 ? 22.062 0.684 0.775 1.00 86.19 285 VAL A CA 1
ATOM 2263 C C . VAL A 1 285 ? 22.011 1.346 -0.600 1.00 86.19 285 VAL A C 1
ATOM 2265 O O . VAL A 1 285 ? 21.378 2.385 -0.800 1.00 86.19 285 VAL A O 1
ATOM 2268 N N . GLY A 1 286 ? 22.744 0.797 -1.565 1.00 81.12 286 GLY A N 1
ATOM 2269 C CA . GLY A 1 286 ? 22.863 1.348 -2.914 1.00 81.12 286 GLY A CA 1
ATOM 2270 C C . GLY A 1 286 ? 23.436 2.773 -2.951 1.00 81.12 286 GLY A C 1
ATOM 2271 O O . GLY A 1 286 ? 23.219 3.485 -3.932 1.00 81.12 286 GLY A O 1
ATOM 2272 N N . GLY A 1 287 ? 24.140 3.196 -1.891 1.00 82.81 287 GLY A N 1
ATOM 2273 C CA . GLY A 1 287 ? 24.679 4.550 -1.697 1.00 82.81 287 GLY A CA 1
ATOM 2274 C C . GLY A 1 287 ? 23.737 5.539 -0.988 1.00 82.81 287 GLY A C 1
ATOM 2275 O O . GLY A 1 287 ? 24.166 6.640 -0.625 1.00 82.81 287 GLY A O 1
ATOM 2276 N N . MET A 1 288 ? 22.486 5.153 -0.729 1.00 86.00 288 MET A N 1
ATOM 2277 C CA . MET A 1 288 ? 21.466 5.981 -0.075 1.00 86.00 288 MET A CA 1
ATOM 2278 C C . MET A 1 288 ? 21.228 5.524 1.366 1.00 86.00 288 MET A C 1
ATOM 2280 O O . MET A 1 288 ? 21.485 4.375 1.703 1.00 86.00 288 MET A O 1
ATOM 2284 N N . GLY A 1 289 ? 20.777 6.428 2.238 1.00 87.12 289 GLY A N 1
ATOM 2285 C CA . GLY A 1 289 ? 20.345 6.029 3.581 1.00 87.12 289 GLY A CA 1
ATOM 2286 C C . GLY A 1 289 ? 19.052 5.215 3.509 1.00 87.12 289 GLY A C 1
ATOM 2287 O O . GLY A 1 289 ? 18.227 5.466 2.634 1.00 87.12 289 GLY A O 1
ATOM 2288 N N . VAL A 1 290 ? 18.875 4.266 4.426 1.00 90.94 290 VAL A N 1
ATOM 2289 C CA . VAL A 1 290 ? 17.609 3.541 4.584 1.00 90.94 290 VAL A CA 1
ATOM 2290 C C . VAL A 1 290 ? 16.752 4.311 5.582 1.00 90.94 290 VAL A C 1
ATOM 2292 O O . VAL A 1 290 ? 17.180 4.560 6.708 1.00 90.94 290 VAL A O 1
ATOM 2295 N N . SER A 1 291 ? 15.567 4.740 5.156 1.00 89.50 291 SER A N 1
ATOM 2296 C CA . SER A 1 291 ? 14.636 5.500 5.996 1.00 89.50 291 SER A CA 1
ATOM 2297 C C . SER A 1 291 ? 13.475 4.625 6.456 1.00 89.50 291 SER A C 1
ATOM 2299 O O . SER A 1 291 ? 13.046 3.725 5.737 1.00 89.50 291 SER A O 1
ATOM 2301 N N . GLY A 1 292 ? 12.967 4.896 7.658 1.00 91.25 292 GLY A N 1
ATOM 2302 C CA . GLY A 1 292 ? 11.773 4.2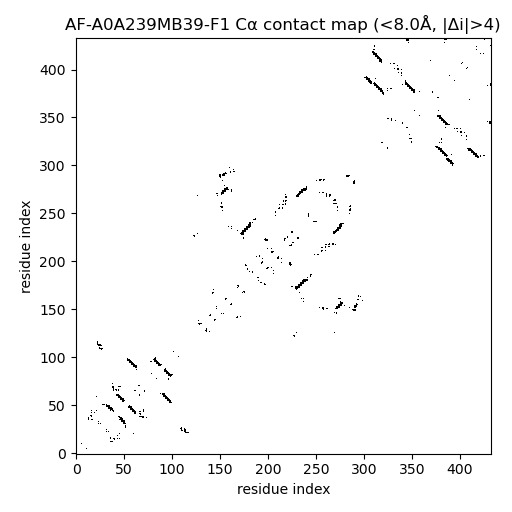34 8.170 1.00 91.25 292 GLY A CA 1
ATOM 2303 C C . GLY A 1 292 ? 10.504 4.761 7.502 1.00 91.25 292 GLY A C 1
ATOM 2304 O O . GLY A 1 292 ? 10.364 5.967 7.287 1.00 91.25 292 GLY A O 1
ATOM 2305 N N . VAL A 1 293 ? 9.569 3.863 7.208 1.00 91.88 293 VAL A N 1
ATOM 2306 C CA . VAL A 1 293 ? 8.216 4.202 6.770 1.00 91.88 293 VAL A CA 1
ATOM 2307 C C . VAL A 1 293 ? 7.389 4.648 7.973 1.00 91.88 293 VAL A C 1
ATOM 2309 O O . VAL A 1 293 ? 7.445 4.044 9.044 1.00 91.88 293 VAL A O 1
ATOM 2312 N N . SER A 1 294 ? 6.596 5.702 7.789 1.00 86.75 294 SER A N 1
ATOM 2313 C CA . SER A 1 294 ? 5.606 6.156 8.764 1.00 86.75 294 SER A CA 1
ATOM 2314 C C . SER A 1 294 ? 4.228 6.163 8.115 1.00 86.75 294 SER A C 1
ATOM 2316 O O . SER A 1 294 ? 4.037 6.754 7.050 1.00 86.75 294 SER A O 1
ATOM 2318 N N . VAL A 1 295 ? 3.290 5.499 8.784 1.00 87.38 295 VAL A N 1
ATOM 2319 C CA . VAL A 1 295 ? 1.864 5.447 8.453 1.00 87.38 295 VAL A CA 1
ATOM 2320 C C . VAL A 1 295 ? 1.082 6.188 9.544 1.00 87.38 295 VAL A C 1
ATOM 2322 O O . VAL A 1 295 ? 1.550 6.272 10.684 1.00 87.38 295 VAL A O 1
ATOM 2325 N N . SER A 1 296 ? -0.039 6.810 9.183 1.00 78.19 296 SER A N 1
ATOM 2326 C CA . SER A 1 296 ? -0.886 7.585 10.109 1.00 78.19 296 SER A CA 1
ATOM 2327 C C . SER A 1 296 ? -1.899 6.719 10.850 1.00 78.19 296 SER A C 1
ATOM 2329 O O . SER A 1 296 ? -2.421 7.115 11.891 1.00 78.19 296 SER A O 1
ATOM 2331 N N . GLU A 1 297 ? -2.188 5.557 10.285 1.00 83.06 297 GLU A N 1
ATOM 2332 C CA . GLU A 1 297 ? -3.160 4.592 10.751 1.00 83.06 297 GLU A CA 1
ATOM 2333 C C . GLU A 1 297 ? -2.667 3.971 12.061 1.00 83.06 297 GLU A C 1
ATOM 2335 O O . GLU A 1 297 ? -1.472 3.737 12.264 1.00 83.06 297 GLU A O 1
ATOM 2340 N N . SER A 1 298 ? -3.601 3.717 12.973 1.00 74.81 298 SER A N 1
ATOM 2341 C CA . SER A 1 298 ? -3.303 2.962 14.188 1.00 74.81 298 SER A CA 1
ATOM 2342 C C . SER A 1 298 ? -3.518 1.480 13.907 1.00 74.81 298 SER A C 1
ATOM 2344 O O . SER A 1 298 ? -4.439 1.150 13.155 1.00 74.81 298 SER A O 1
ATOM 2346 N N . PRO A 1 299 ? -2.696 0.586 14.484 1.00 73.00 299 PRO A N 1
ATOM 2347 C CA . PRO A 1 299 ? -2.975 -0.835 14.397 1.00 73.00 299 PRO A CA 1
ATOM 2348 C C . PRO A 1 299 ? -4.371 -1.123 14.954 1.00 73.00 299 PRO A C 1
ATOM 2350 O O . PRO A 1 299 ? -4.770 -0.456 15.914 1.00 73.00 299 PRO A O 1
ATOM 2353 N N . PRO A 1 300 ? -5.105 -2.093 14.379 1.00 73.50 300 PRO A N 1
ATOM 2354 C CA . PRO A 1 300 ? -6.344 -2.547 14.988 1.00 73.50 300 PRO A CA 1
ATOM 2355 C C . PRO A 1 300 ? -6.046 -3.017 16.411 1.00 73.50 300 PRO A C 1
ATOM 2357 O O . PRO A 1 300 ? -4.972 -3.577 16.676 1.00 73.50 300 PRO A O 1
ATOM 2360 N N . ASP A 1 301 ? -6.981 -2.779 17.328 1.00 75.94 301 ASP A N 1
ATOM 2361 C CA . ASP A 1 301 ? -6.811 -3.244 18.696 1.00 75.94 301 ASP A CA 1
ATOM 2362 C C . ASP A 1 301 ? -6.627 -4.772 18.699 1.00 75.94 301 ASP A C 1
ATOM 2364 O O . ASP A 1 301 ? -7.330 -5.494 17.984 1.00 75.94 301 ASP A O 1
ATOM 2368 N N . PRO A 1 302 ? -5.660 -5.302 19.470 1.00 76.94 302 PRO A N 1
ATOM 2369 C CA . PRO A 1 302 ? -5.367 -6.728 19.463 1.00 76.94 302 PRO A CA 1
ATOM 2370 C C . PRO A 1 302 ? -6.598 -7.520 19.920 1.00 76.94 302 PRO A C 1
ATOM 2372 O O . PRO A 1 302 ? -7.273 -7.055 20.838 1.00 76.94 302 PRO A O 1
ATOM 2375 N N . PRO A 1 303 ? -6.861 -8.722 19.374 1.00 81.75 303 PRO A N 1
ATOM 2376 C CA . PRO A 1 303 ? -8.016 -9.518 19.769 1.00 81.75 303 PRO A CA 1
ATOM 2377 C C . PRO A 1 303 ? -8.097 -9.687 21.291 1.00 81.75 303 PRO A C 1
ATOM 2379 O O . PRO A 1 303 ? -7.124 -10.087 21.940 1.00 81.75 303 PRO A O 1
ATOM 2382 N N . ARG A 1 304 ? -9.262 -9.389 21.862 1.00 87.75 304 ARG A N 1
ATOM 2383 C CA . ARG A 1 304 ? -9.604 -9.621 23.267 1.00 87.75 304 ARG A CA 1
ATOM 2384 C C . ARG A 1 304 ? -10.766 -10.609 23.344 1.00 87.75 304 ARG A C 1
ATOM 2386 O O . ARG A 1 304 ? -11.899 -10.207 23.619 1.00 87.75 304 ARG A O 1
ATOM 2393 N N . PRO A 1 305 ? -10.506 -11.906 23.105 1.00 91.56 305 PRO A N 1
ATOM 2394 C CA . PRO A 1 305 ? -11.551 -12.910 23.133 1.00 91.56 305 PRO A CA 1
ATOM 2395 C C . PRO A 1 305 ? -12.140 -13.037 24.539 1.00 91.56 305 PRO A C 1
ATOM 2397 O O . PRO A 1 305 ? -11.416 -13.019 25.538 1.00 91.56 305 PRO A O 1
ATOM 2400 N N . PHE A 1 306 ? -13.451 -13.224 24.604 1.00 93.31 306 PHE A N 1
ATOM 2401 C CA . PHE A 1 306 ? -14.175 -13.509 25.833 1.00 93.31 306 PHE A CA 1
ATOM 2402 C C . PHE A 1 306 ? -15.139 -14.683 25.646 1.00 93.31 306 PHE A C 1
ATOM 2404 O O . PHE A 1 306 ? -15.559 -15.010 24.532 1.00 93.31 306 PHE A O 1
ATOM 2411 N N . ASP A 1 307 ? -15.483 -15.331 26.756 1.00 94.12 307 ASP A N 1
ATOM 2412 C CA . ASP A 1 307 ? -16.447 -16.423 26.798 1.00 94.12 307 ASP A CA 1
ATOM 2413 C C . ASP A 1 307 ? -17.451 -16.256 27.953 1.00 94.12 307 ASP A C 1
ATOM 2415 O O . ASP A 1 307 ? -17.469 -15.252 28.665 1.00 94.12 307 ASP A O 1
ATOM 2419 N N . GLU A 1 308 ? -18.289 -17.273 28.156 1.00 93.31 308 GLU A N 1
ATOM 2420 C CA . GLU A 1 308 ? -19.345 -17.312 29.177 1.00 93.31 308 GLU A CA 1
ATOM 2421 C C . GLU A 1 308 ? -18.834 -17.163 30.627 1.00 93.31 308 GLU A C 1
ATOM 2423 O O . GLU A 1 308 ? -19.640 -17.042 31.559 1.00 93.31 308 GLU A O 1
ATOM 2428 N N . SER A 1 309 ? -17.515 -17.200 30.853 1.00 93.62 309 SER A N 1
ATOM 2429 C CA . SER A 1 309 ? -16.897 -16.976 32.164 1.00 93.62 309 SER A CA 1
ATOM 2430 C C . SER A 1 309 ? -16.758 -15.499 32.543 1.00 93.62 309 SER A C 1
ATOM 2432 O O . SER A 1 309 ? -16.390 -15.210 33.684 1.00 93.62 309 SER A O 1
ATOM 2434 N N . VAL A 1 310 ? -17.074 -14.568 31.637 1.00 94.94 310 VAL A N 1
ATOM 2435 C CA . VAL A 1 310 ? -17.011 -13.125 31.902 1.00 94.94 310 VAL A CA 1
ATOM 2436 C C . VAL A 1 310 ? -18.274 -12.405 31.437 1.00 94.94 310 VAL A C 1
ATOM 2438 O O . VAL A 1 310 ? -19.029 -12.913 30.611 1.00 94.94 310 VAL A O 1
ATOM 2441 N N . VAL A 1 311 ? -18.494 -11.201 31.963 1.00 96.06 311 VAL A N 1
ATOM 2442 C CA . VAL A 1 311 ? -19.486 -10.251 31.440 1.00 96.06 311 VAL A CA 1
ATOM 2443 C C . VAL A 1 311 ? -18.742 -9.027 30.923 1.00 96.06 311 VAL A C 1
ATOM 2445 O O . VAL A 1 311 ? -17.947 -8.431 31.654 1.00 96.06 311 VAL A O 1
ATOM 2448 N N . VAL A 1 312 ? -19.006 -8.646 29.677 1.00 96.25 312 VAL A N 1
ATOM 2449 C CA . VAL A 1 312 ? -18.531 -7.385 29.099 1.00 96.25 312 VAL A CA 1
ATOM 2450 C C . VAL A 1 312 ? -19.610 -6.335 29.328 1.00 96.25 312 VAL A C 1
ATOM 2452 O O . VAL A 1 312 ? -20.773 -6.577 29.021 1.00 96.25 312 VAL A O 1
ATOM 2455 N N . VAL A 1 313 ? -19.252 -5.188 29.900 1.00 96.25 313 VAL A N 1
ATOM 2456 C CA . VAL A 1 313 ? -20.185 -4.080 30.134 1.00 96.25 313 VAL A CA 1
ATOM 2457 C C . VAL A 1 313 ? -19.753 -2.883 29.307 1.00 96.25 313 VAL A C 1
ATOM 2459 O O . VAL A 1 313 ? -18.657 -2.374 29.527 1.00 96.25 313 VAL A O 1
ATOM 2462 N N . PHE A 1 314 ? -20.622 -2.428 28.408 1.00 96.12 314 PHE A N 1
ATOM 2463 C CA . PHE A 1 314 ? -20.462 -1.187 27.652 1.00 96.12 314 PHE A CA 1
ATOM 2464 C C . PHE A 1 314 ? -21.328 -0.098 28.280 1.00 96.12 314 PHE A C 1
ATOM 2466 O O . PHE A 1 314 ? -22.540 -0.263 28.339 1.00 96.12 314 PHE A O 1
ATOM 2473 N N . SER A 1 315 ? -20.727 0.988 28.752 1.00 94.38 315 SER A N 1
ATOM 2474 C CA . SER A 1 315 ? -21.386 2.112 29.425 1.00 94.38 315 SER A CA 1
ATOM 2475 C C . SER A 1 315 ? -21.411 3.342 28.519 1.00 94.38 315 SER A C 1
ATOM 2477 O O . SER A 1 315 ? -20.381 3.713 27.951 1.00 94.38 315 SER A O 1
ATOM 2479 N N . PHE A 1 316 ? -22.574 3.982 28.404 1.00 94.12 316 PHE A N 1
ATOM 2480 C CA . PHE A 1 316 ? -22.797 5.203 27.632 1.00 94.12 316 PHE A CA 1
ATOM 2481 C C . PHE A 1 316 ? -23.182 6.345 28.564 1.00 94.12 316 PHE A C 1
ATOM 2483 O O . PHE A 1 316 ? -24.270 6.353 29.140 1.00 94.12 316 PHE A O 1
ATOM 2490 N N . ASP A 1 317 ? -22.315 7.348 28.649 1.00 92.06 317 ASP A N 1
ATOM 2491 C CA . ASP A 1 317 ? -22.575 8.553 29.426 1.00 92.06 317 ASP A CA 1
ATOM 2492 C C . ASP A 1 317 ? -23.407 9.550 28.609 1.00 92.06 317 ASP A C 1
ATOM 2494 O O . ASP A 1 317 ? -22.989 10.018 27.540 1.00 92.06 317 ASP A O 1
ATOM 2498 N N . ILE A 1 318 ? -24.582 9.912 29.130 1.00 91.88 318 ILE A N 1
ATOM 2499 C CA . ILE A 1 318 ? -25.506 10.875 28.515 1.00 91.88 318 ILE A CA 1
ATOM 2500 C C . ILE A 1 318 ? -26.004 11.907 29.532 1.00 91.88 318 ILE A C 1
ATOM 2502 O O . ILE A 1 318 ? -26.145 11.617 30.717 1.00 91.88 318 ILE A O 1
ATOM 2506 N N . TYR A 1 319 ? -26.339 13.112 29.066 1.00 90.56 319 TYR A N 1
ATOM 2507 C CA . TYR A 1 319 ? -27.130 14.060 29.854 1.00 90.56 319 TYR A CA 1
ATOM 2508 C C . TYR A 1 319 ? -28.609 13.868 29.535 1.00 90.56 319 TYR A C 1
ATOM 2510 O O . TYR A 1 319 ? -29.036 14.124 28.408 1.00 90.56 319 TYR A O 1
ATOM 2518 N N . ALA A 1 320 ? -29.380 13.412 30.519 1.00 90.81 320 ALA A N 1
ATOM 2519 C CA . ALA A 1 320 ? -30.784 13.075 30.331 1.00 90.81 320 ALA A CA 1
ATOM 2520 C C . ALA A 1 320 ? -31.607 13.286 31.611 1.00 90.81 320 ALA A C 1
ATOM 2522 O O . ALA A 1 320 ? -31.109 13.197 32.737 1.00 90.81 320 ALA A O 1
ATOM 2523 N N . THR A 1 321 ? -32.897 13.563 31.440 1.00 91.31 321 THR A N 1
ATOM 2524 C CA . THR A 1 321 ? -33.907 13.330 32.483 1.00 91.31 321 THR A CA 1
ATOM 2525 C C . THR A 1 321 ? -34.176 11.822 32.626 1.00 91.31 321 THR A C 1
ATOM 2527 O O . THR A 1 321 ? -33.866 11.065 31.706 1.00 91.31 321 THR A O 1
ATOM 2530 N N . PRO A 1 322 ? -34.798 11.342 33.723 1.00 88.62 322 PRO A N 1
ATOM 2531 C CA . PRO A 1 322 ? -35.118 9.917 33.868 1.00 88.62 322 PRO A CA 1
ATOM 2532 C C . PRO A 1 322 ? -35.936 9.337 32.701 1.00 88.62 322 PRO A C 1
ATOM 2534 O O . PRO A 1 322 ? -35.630 8.255 32.220 1.00 88.62 322 PRO A O 1
ATOM 2537 N N . ALA A 1 323 ? -36.917 10.088 32.187 1.00 89.38 323 ALA A N 1
ATOM 2538 C CA . ALA A 1 323 ? -37.731 9.653 31.050 1.00 89.38 323 ALA A CA 1
ATOM 2539 C C . ALA A 1 323 ? -36.936 9.610 29.730 1.00 89.38 323 ALA A C 1
ATOM 2541 O O . ALA A 1 323 ? -37.132 8.715 28.914 1.00 89.38 323 ALA A O 1
ATOM 2542 N N . GLU A 1 324 ? -36.024 10.564 29.520 1.00 91.69 324 GLU A N 1
ATOM 2543 C CA . GLU A 1 324 ? -35.126 10.560 28.357 1.00 91.69 324 GLU A CA 1
ATOM 254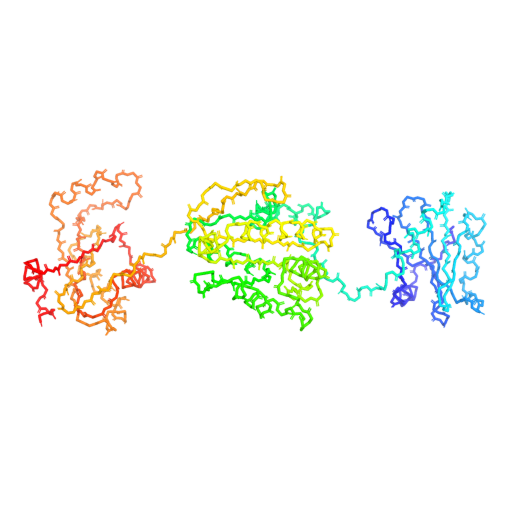4 C C . GLU A 1 324 ? -34.127 9.398 28.423 1.00 91.69 324 GLU A C 1
ATOM 2546 O O . GLU A 1 324 ? -33.838 8.797 27.394 1.00 91.69 324 GLU A O 1
ATOM 2551 N N . ALA A 1 325 ? -33.636 9.050 29.616 1.00 91.62 325 ALA A N 1
ATOM 2552 C CA . ALA A 1 325 ? -32.741 7.914 29.814 1.00 91.62 325 ALA A CA 1
ATOM 2553 C C . ALA A 1 325 ? -33.435 6.570 29.548 1.00 91.62 325 ALA A C 1
ATOM 2555 O O . ALA A 1 325 ? -32.857 5.703 28.895 1.00 91.62 325 ALA A O 1
ATOM 2556 N N . GLU A 1 326 ? -34.683 6.409 30.002 1.00 91.75 326 GLU A N 1
ATOM 2557 C CA . GLU A 1 326 ? -35.495 5.225 29.695 1.00 91.75 326 GLU A CA 1
ATOM 2558 C C . GLU A 1 326 ? -35.727 5.085 28.184 1.00 91.75 326 GLU A C 1
ATOM 2560 O O . GLU A 1 326 ? -35.541 4.001 27.630 1.00 91.75 326 GLU A O 1
ATOM 2565 N N . GLN A 1 327 ? -36.062 6.183 27.496 1.00 94.19 327 GLN A N 1
ATOM 2566 C CA . GLN A 1 327 ? -36.213 6.168 26.040 1.00 94.19 327 GLN A CA 1
ATOM 2567 C C . GLN A 1 327 ? -34.888 5.846 25.334 1.00 94.19 327 GLN A C 1
ATOM 2569 O O . GLN A 1 327 ? -34.869 5.032 24.414 1.00 94.19 327 GLN A O 1
ATOM 2574 N N . TYR A 1 328 ? -33.777 6.427 25.795 1.00 95.06 328 TYR A N 1
ATOM 2575 C CA . TYR A 1 328 ? -32.451 6.144 25.251 1.00 95.06 328 TYR A CA 1
ATOM 2576 C C . TYR A 1 328 ? -32.093 4.661 25.378 1.00 95.06 328 TYR A C 1
ATOM 2578 O O . TYR A 1 328 ? -31.575 4.084 24.429 1.00 95.06 328 TYR A O 1
ATOM 2586 N N . ALA A 1 329 ? -32.403 4.019 26.509 1.00 94.50 329 ALA A N 1
ATOM 2587 C CA . ALA A 1 329 ? -32.163 2.590 26.701 1.00 94.50 329 ALA A CA 1
ATOM 2588 C C . ALA A 1 329 ? -32.963 1.720 25.711 1.00 94.50 329 ALA A C 1
ATOM 2590 O O . ALA A 1 329 ? -32.422 0.753 25.174 1.00 94.50 329 ALA A O 1
ATOM 2591 N N . VAL A 1 330 ? -34.221 2.078 25.423 1.00 95.44 330 VAL A N 1
ATOM 2592 C CA . VAL A 1 330 ? -35.058 1.388 24.420 1.00 95.44 330 VAL A CA 1
ATOM 2593 C C . VAL A 1 330 ? -34.493 1.558 23.008 1.00 95.44 330 VAL A C 1
ATOM 2595 O O . VAL A 1 330 ? -34.416 0.595 22.237 1.00 95.44 330 VAL A O 1
ATOM 2598 N N . ASP A 1 331 ? -34.069 2.772 22.666 1.00 96.25 331 ASP A N 1
ATOM 2599 C CA . ASP A 1 331 ? -33.498 3.057 21.352 1.00 96.25 331 ASP A CA 1
ATOM 2600 C C . ASP A 1 331 ? -32.135 2.366 21.184 1.00 96.25 331 ASP A C 1
ATOM 2602 O O . ASP A 1 331 ? -31.860 1.784 20.134 1.00 96.25 331 ASP A O 1
ATOM 2606 N N . LEU A 1 332 ? -31.314 2.352 22.241 1.00 96.31 332 LEU A N 1
ATOM 2607 C CA . LEU A 1 332 ? -30.038 1.642 22.302 1.00 96.31 332 LEU A CA 1
ATOM 2608 C C . LEU A 1 332 ? -30.234 0.137 22.109 1.00 96.31 332 LEU A C 1
ATOM 2610 O O . LEU A 1 332 ? -29.513 -0.474 21.318 1.00 96.31 332 LEU A O 1
ATOM 2614 N N . GLN A 1 333 ? -31.239 -0.451 22.766 1.00 95.44 333 GLN A N 1
ATOM 2615 C CA . GLN A 1 333 ? -31.600 -1.857 22.578 1.00 95.44 333 GLN A CA 1
ATOM 2616 C C . GLN A 1 333 ? -31.955 -2.148 21.124 1.00 95.44 333 GLN A C 1
ATOM 2618 O O . GLN A 1 333 ? -31.466 -3.111 20.545 1.00 95.44 333 GLN A O 1
ATOM 2623 N N . THR A 1 334 ? -32.788 -1.297 20.529 1.00 96.38 334 THR A N 1
ATOM 2624 C CA . THR A 1 334 ? -33.237 -1.459 19.144 1.00 96.38 334 THR A CA 1
ATOM 2625 C C . THR A 1 334 ? -32.070 -1.343 18.163 1.00 96.38 334 THR A C 1
ATOM 2627 O O . THR A 1 334 ? -31.978 -2.133 17.227 1.00 96.38 334 THR A O 1
ATOM 2630 N N . ALA A 1 335 ? -31.166 -0.385 18.384 1.00 96.31 335 ALA A N 1
ATOM 2631 C CA . ALA A 1 335 ? -30.007 -0.156 17.528 1.00 96.31 335 ALA A CA 1
ATOM 2632 C C . ALA A 1 335 ? -29.002 -1.315 17.575 1.00 96.31 335 ALA A C 1
ATOM 2634 O O . ALA A 1 335 ? -28.420 -1.661 16.552 1.00 96.31 335 ALA A O 1
ATOM 2635 N N . THR A 1 336 ? -28.805 -1.915 18.750 1.00 96.56 336 THR A N 1
ATOM 2636 C CA . THR A 1 336 ? -27.747 -2.911 18.987 1.00 96.56 336 THR A CA 1
ATOM 2637 C C . THR A 1 336 ? -28.228 -4.362 18.931 1.00 96.56 336 THR A C 1
ATOM 2639 O O . THR A 1 336 ? -27.390 -5.257 18.892 1.00 96.56 336 THR A O 1
ATOM 2642 N N . ALA A 1 337 ? -29.541 -4.619 18.869 1.00 94.81 337 ALA A N 1
ATOM 2643 C CA . ALA A 1 337 ? -30.116 -5.970 18.916 1.00 94.81 337 ALA A CA 1
ATOM 2644 C C . ALA A 1 337 ? -29.474 -6.942 17.916 1.00 94.81 337 ALA A C 1
ATOM 2646 O O . ALA A 1 337 ? -29.042 -8.014 18.316 1.00 94.81 337 ALA A O 1
ATOM 2647 N N . GLN A 1 338 ? -29.326 -6.544 16.645 1.00 93.56 338 GLN A N 1
ATOM 2648 C CA . GLN A 1 338 ? -28.742 -7.418 15.619 1.00 93.56 338 GLN A CA 1
ATOM 2649 C C . GLN A 1 338 ? -27.312 -7.856 15.969 1.00 93.56 338 GLN A C 1
ATOM 2651 O O . GLN A 1 338 ? -26.972 -9.017 15.780 1.00 93.56 338 GLN A O 1
ATOM 2656 N N . VAL A 1 339 ? -26.494 -6.935 16.484 1.00 93.75 339 VAL A N 1
ATOM 2657 C CA . VAL A 1 339 ? -25.108 -7.219 16.882 1.00 93.75 339 VAL A CA 1
ATOM 2658 C C . VAL A 1 339 ? -25.087 -8.123 18.118 1.00 93.75 339 VAL A C 1
ATOM 2660 O O . VAL A 1 339 ? -24.329 -9.085 18.186 1.00 93.75 339 VAL A O 1
ATOM 2663 N N . LEU A 1 340 ? -25.934 -7.831 19.108 1.00 94.94 340 LEU A N 1
ATOM 2664 C CA . LEU A 1 340 ? -25.941 -8.535 20.391 1.00 94.94 340 LEU A CA 1
ATOM 2665 C C . LEU A 1 340 ? -26.541 -9.949 20.304 1.00 94.94 340 LEU A C 1
ATOM 2667 O O . LEU A 1 340 ? -26.056 -10.851 20.993 1.00 94.94 340 LEU A O 1
ATOM 2671 N N . ASP A 1 341 ? -27.536 -10.158 19.436 1.00 93.00 341 ASP A N 1
ATOM 2672 C CA . ASP A 1 341 ? -28.187 -11.454 19.199 1.00 93.00 341 ASP A CA 1
ATOM 2673 C C . ASP A 1 341 ? -27.206 -12.517 18.667 1.00 93.00 341 ASP A C 1
ATOM 2675 O O . ASP A 1 341 ? -27.399 -13.714 18.895 1.00 93.00 341 ASP A O 1
ATOM 2679 N N . GLU A 1 342 ? -26.134 -12.100 17.984 1.00 91.62 342 GLU A N 1
ATOM 2680 C CA . GLU A 1 342 ? -25.096 -12.999 17.463 1.00 91.62 342 GLU A CA 1
ATOM 2681 C C . GLU A 1 342 ? -24.102 -13.465 18.542 1.00 91.62 342 GLU A C 1
ATOM 2683 O O . GLU A 1 342 ? -23.476 -14.517 18.396 1.00 91.62 342 GLU A O 1
ATOM 2688 N N . ILE A 1 343 ? -23.973 -12.720 19.646 1.00 92.38 343 ILE A N 1
ATOM 2689 C CA . ILE A 1 343 ? -22.977 -12.970 20.699 1.00 92.38 343 ILE A CA 1
ATOM 2690 C C . ILE A 1 343 ? -23.512 -13.894 21.793 1.00 92.38 343 ILE A C 1
ATOM 2692 O O . ILE A 1 343 ? -22.791 -14.779 22.272 1.00 92.38 343 ILE A O 1
ATOM 2696 N N . GLY A 1 344 ? -24.751 -13.668 22.237 1.00 91.31 344 GLY A N 1
ATOM 2697 C CA . GLY A 1 344 ? -25.348 -14.417 23.339 1.00 91.31 344 GLY A CA 1
ATOM 2698 C C . GLY A 1 344 ? -26.423 -13.645 24.100 1.00 91.31 344 GLY A C 1
ATOM 2699 O O . GLY A 1 344 ? -27.370 -13.124 23.522 1.00 91.31 344 GLY A O 1
ATOM 2700 N N . ARG A 1 345 ? -26.313 -13.630 25.430 1.00 94.94 345 ARG A N 1
ATOM 2701 C CA . ARG A 1 345 ? -27.265 -12.972 26.334 1.00 94.94 345 ARG A CA 1
ATOM 2702 C C . ARG A 1 345 ? -26.825 -11.540 26.591 1.00 94.94 345 ARG A C 1
ATOM 2704 O O . ARG A 1 345 ? -25.641 -11.285 26.810 1.00 94.94 345 ARG A O 1
ATOM 2711 N N . TYR A 1 346 ? -27.777 -10.617 26.631 1.00 96.31 346 TYR A N 1
ATOM 2712 C CA . TYR A 1 346 ? -27.499 -9.225 26.951 1.00 96.31 346 TYR A CA 1
ATOM 2713 C C . TYR A 1 346 ? -28.643 -8.588 27.744 1.00 96.31 346 TYR A C 1
ATOM 2715 O O . TYR A 1 346 ? -29.791 -9.022 27.664 1.00 96.31 346 TYR A O 1
ATOM 2723 N N . GLN A 1 347 ? -28.326 -7.550 28.516 1.00 95.38 347 GLN A N 1
ATOM 2724 C CA . GLN A 1 347 ? -29.301 -6.773 29.274 1.00 95.38 347 GLN A CA 1
ATOM 2725 C C . GLN A 1 347 ? -28.867 -5.310 29.354 1.00 95.38 347 GLN A C 1
ATOM 2727 O O . GLN A 1 347 ? -27.714 -5.017 29.668 1.00 95.38 347 GLN A O 1
ATOM 2732 N N . ILE A 1 348 ? -29.805 -4.396 29.100 1.00 94.12 348 ILE A N 1
ATOM 2733 C CA . ILE A 1 348 ? -29.571 -2.948 29.160 1.00 94.12 348 ILE A CA 1
ATOM 2734 C C . ILE A 1 348 ? -30.130 -2.384 30.461 1.00 94.12 348 ILE A C 1
ATOM 2736 O O . ILE A 1 348 ? -31.217 -2.762 30.902 1.00 94.12 348 ILE A O 1
ATOM 2740 N N . ARG A 1 349 ? -29.379 -1.475 31.081 1.00 91.62 349 ARG A N 1
ATOM 2741 C CA . ARG A 1 349 ? -29.754 -0.778 32.312 1.00 91.62 349 ARG A CA 1
ATOM 2742 C C . ARG A 1 349 ? -29.434 0.704 32.209 1.00 91.62 349 ARG A C 1
ATOM 2744 O O . ARG A 1 349 ? -28.516 1.090 31.504 1.00 91.62 349 ARG A O 1
ATOM 2751 N N . SER A 1 350 ? -30.171 1.522 32.949 1.00 87.56 350 SER A N 1
ATOM 2752 C CA . SER A 1 350 ? -29.900 2.952 33.106 1.00 87.56 350 SER A CA 1
ATOM 2753 C C . SER A 1 350 ? -29.772 3.287 34.589 1.00 87.56 350 SER A C 1
ATOM 2755 O O . SER A 1 350 ? -30.694 3.011 35.362 1.00 87.56 350 SER A O 1
ATOM 2757 N N . GLU A 1 351 ? -28.660 3.894 34.991 1.00 84.38 351 GLU A N 1
ATOM 2758 C CA . GLU A 1 351 ? -28.407 4.329 36.364 1.00 84.38 351 GLU A CA 1
ATOM 2759 C C . GLU A 1 351 ? -27.900 5.774 36.388 1.00 84.38 351 GLU A C 1
ATOM 2761 O O . GLU A 1 351 ? -27.130 6.207 35.534 1.00 84.38 351 GLU A O 1
ATOM 2766 N N . ILE A 1 352 ? -28.327 6.552 37.385 1.00 79.06 352 ILE A N 1
ATOM 2767 C CA . ILE A 1 352 ? -27.789 7.903 37.582 1.00 79.06 352 ILE A CA 1
ATOM 2768 C C . ILE A 1 352 ? -26.320 7.770 37.994 1.00 79.06 352 ILE A C 1
ATOM 2770 O O . ILE A 1 352 ? -26.014 7.058 38.956 1.00 79.06 352 ILE A O 1
ATOM 2774 N N . ALA A 1 353 ? -25.423 8.469 37.293 1.00 73.38 353 ALA A N 1
ATOM 2775 C CA . ALA A 1 353 ? -23.998 8.416 37.584 1.00 73.38 353 ALA A CA 1
ATOM 2776 C C . ALA A 1 353 ? -23.725 8.875 39.026 1.00 73.38 353 ALA A C 1
ATOM 2778 O O . ALA A 1 353 ? -24.341 9.816 39.536 1.00 73.38 353 ALA A O 1
ATOM 2779 N N . SER A 1 354 ? -22.784 8.211 39.703 1.00 71.50 354 SER A N 1
ATOM 2780 C CA . SER A 1 354 ? -22.410 8.604 41.067 1.00 71.50 354 SER A CA 1
ATOM 2781 C C . SER A 1 354 ? -21.845 10.031 41.096 1.00 71.50 354 SER A C 1
ATOM 2783 O O . SER A 1 354 ? -21.238 10.484 40.123 1.00 71.50 354 SER A O 1
ATOM 2785 N N . SER A 1 355 ? -21.997 10.736 42.224 1.00 61.94 355 SER A N 1
ATOM 2786 C CA . SER A 1 355 ? -21.511 12.119 42.381 1.00 61.94 355 SER A CA 1
ATOM 2787 C C . SER A 1 355 ? -20.022 12.267 42.058 1.00 61.94 355 SER A C 1
ATOM 2789 O O . SER A 1 355 ? -19.610 13.259 41.461 1.00 61.94 355 SER A O 1
ATOM 2791 N N . ASP A 1 356 ? -19.220 11.259 42.405 1.00 63.41 356 ASP A N 1
ATOM 2792 C CA . ASP A 1 356 ? -17.776 11.244 42.158 1.00 63.41 356 ASP A CA 1
ATOM 2793 C C . ASP A 1 356 ? -17.447 11.032 40.672 1.00 63.41 356 ASP A C 1
ATOM 2795 O O . ASP A 1 356 ? -16.487 11.618 40.167 1.00 63.41 356 ASP A O 1
ATOM 2799 N N . HIS A 1 357 ? -18.245 10.226 39.960 1.00 66.44 357 HIS A N 1
ATOM 2800 C CA . HIS A 1 357 ? -18.122 10.037 38.512 1.00 66.44 357 HIS A CA 1
ATOM 2801 C C . HIS A 1 357 ? -18.501 11.318 37.765 1.00 66.44 357 HIS A C 1
ATOM 2803 O O . HIS A 1 357 ? -17.724 11.800 36.948 1.00 66.44 357 HIS A O 1
ATOM 2809 N N . ALA A 1 358 ? -19.631 11.931 38.131 1.00 64.12 358 ALA A N 1
ATOM 2810 C CA . ALA A 1 358 ? -20.095 13.186 37.544 1.00 64.12 358 ALA A CA 1
ATOM 2811 C C . ALA A 1 358 ? -19.098 14.341 37.746 1.00 64.12 358 ALA A C 1
ATOM 2813 O O . ALA A 1 358 ? -18.836 15.097 36.814 1.00 64.12 358 ALA A O 1
ATOM 2814 N N . THR A 1 359 ? -18.483 14.440 38.931 1.00 61.03 359 THR A N 1
ATOM 2815 C CA . THR A 1 359 ? -17.500 15.497 39.230 1.00 61.03 359 THR A CA 1
ATOM 2816 C C . THR A 1 359 ? -16.223 15.337 38.402 1.00 61.03 359 THR A C 1
ATOM 2818 O O . THR A 1 359 ? -15.759 16.300 37.795 1.00 61.03 359 THR A O 1
ATOM 2821 N N . LYS A 1 360 ? -15.668 14.117 38.316 1.00 65.56 360 LYS A N 1
ATOM 2822 C CA . LYS A 1 360 ? -14.505 13.845 37.451 1.00 65.56 360 LYS A CA 1
ATOM 2823 C C . LYS A 1 360 ? -14.829 14.134 35.988 1.00 65.56 360 LYS A C 1
ATOM 2825 O O . LYS A 1 360 ? -14.010 14.700 35.274 1.00 65.56 360 LYS A O 1
ATOM 2830 N N . PHE A 1 361 ? -16.030 13.779 35.552 1.00 65.69 361 PHE A N 1
ATOM 2831 C CA . PHE A 1 361 ? -16.475 13.993 34.184 1.00 65.69 361 PHE A CA 1
ATOM 2832 C C . PHE A 1 361 ? -16.555 15.485 33.813 1.00 65.69 361 PHE A C 1
ATOM 2834 O O . PHE A 1 361 ? -16.051 15.893 32.763 1.00 65.69 361 PHE A O 1
ATOM 2841 N N . GLU A 1 362 ? -17.111 16.326 34.695 1.00 63.88 362 GLU A N 1
ATOM 2842 C CA . GLU A 1 362 ? -17.153 17.782 34.494 1.00 63.88 362 GLU A CA 1
ATOM 2843 C C . GLU A 1 362 ? -15.753 18.410 34.410 1.00 63.88 362 GLU A C 1
ATOM 2845 O 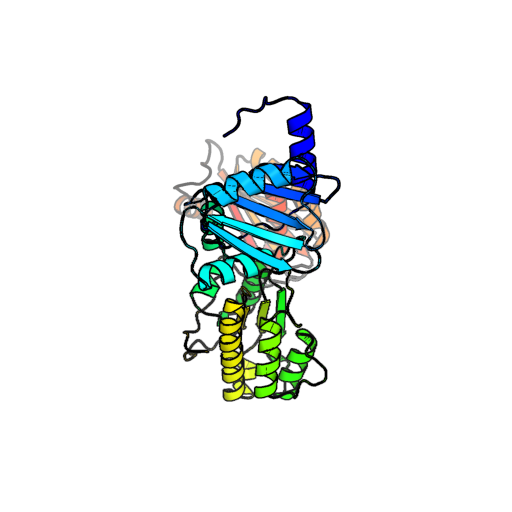O . GLU A 1 362 ? -15.540 19.312 33.595 1.00 63.88 362 GLU A O 1
ATOM 2850 N N . GLU A 1 363 ? -14.782 17.923 35.190 1.00 63.69 363 GLU A N 1
ATOM 2851 C CA . GLU A 1 363 ? -13.389 18.392 35.134 1.00 63.69 363 GLU A CA 1
ATOM 2852 C C . GLU A 1 363 ? -12.690 18.044 33.807 1.00 63.69 363 GLU A C 1
ATOM 2854 O O . GLU A 1 363 ? -11.914 18.854 33.295 1.00 63.69 363 GLU A O 1
ATOM 2859 N N . PHE A 1 364 ? -12.977 16.877 33.217 1.00 62.34 364 PHE A N 1
ATOM 2860 C CA . PHE A 1 364 ? -12.341 16.430 31.970 1.00 62.34 364 PHE A CA 1
ATOM 2861 C C . PHE A 1 364 ? -12.942 17.059 30.698 1.00 62.34 364 PHE A C 1
ATOM 2863 O O . PHE A 1 364 ? -12.216 17.266 29.723 1.00 62.34 364 PHE A O 1
ATOM 2870 N N . HIS A 1 365 ? -14.235 17.409 30.689 1.00 60.34 365 HIS A N 1
ATOM 2871 C CA . HIS A 1 365 ? -14.959 17.781 29.458 1.00 60.34 365 HIS A CA 1
ATOM 2872 C C . HIS A 1 365 ? -15.405 19.255 29.355 1.00 60.34 365 HIS A C 1
ATOM 2874 O O . HIS A 1 365 ? -16.079 19.633 28.390 1.00 60.34 365 HIS A O 1
ATOM 2880 N N . SER A 1 366 ? -14.984 20.135 30.271 1.00 53.88 366 SER A N 1
ATOM 2881 C CA . SER A 1 366 ? -15.518 21.506 30.429 1.00 53.88 366 SER A CA 1
ATOM 2882 C C . SER A 1 366 ? -15.233 22.510 29.290 1.00 53.88 366 SER A C 1
ATOM 2884 O O . SER A 1 366 ? -15.552 23.691 29.428 1.00 53.88 366 SER A O 1
ATOM 2886 N N . ARG A 1 367 ? -14.646 22.104 28.152 1.00 52.03 367 ARG A N 1
ATOM 2887 C CA . ARG A 1 367 ? -14.277 23.037 27.062 1.00 52.03 367 ARG A CA 1
ATOM 2888 C C . ARG A 1 367 ? -14.883 22.763 25.682 1.00 52.03 367 ARG A C 1
ATOM 2890 O O . ARG A 1 367 ? -14.752 23.629 24.820 1.00 52.03 367 ARG A O 1
ATOM 2897 N N . SER A 1 368 ? -15.582 21.648 25.463 1.00 52.41 368 SER A N 1
ATOM 2898 C CA . SER A 1 368 ? -16.113 21.327 24.120 1.00 52.41 368 SER A CA 1
ATOM 2899 C C . SER A 1 368 ? -17.227 20.265 24.059 1.00 52.41 368 SER A C 1
ATOM 2901 O O . SER A 1 368 ? -17.674 19.942 22.960 1.00 52.41 368 SER A O 1
ATOM 2903 N N . GLY A 1 369 ? -17.694 19.727 25.193 1.00 58.47 369 GLY A N 1
ATOM 2904 C CA . GLY A 1 369 ? -18.724 18.678 25.227 1.00 58.47 369 GLY A CA 1
ATOM 2905 C C . GLY A 1 369 ? -20.179 19.186 25.198 1.00 58.47 369 GLY A C 1
ATOM 2906 O O . GLY A 1 369 ? -20.423 20.383 25.391 1.00 58.47 369 GLY A O 1
ATOM 2907 N N . PRO A 1 370 ? -21.165 18.289 24.979 1.00 61.78 370 PRO A N 1
ATOM 2908 C CA . PRO A 1 370 ? -22.587 18.587 25.154 1.00 61.78 370 PRO A CA 1
ATOM 2909 C C . PRO A 1 370 ? -22.849 19.157 26.553 1.00 61.78 370 PRO A C 1
ATOM 2911 O O . PRO A 1 370 ? -22.428 18.572 27.547 1.00 61.78 370 PRO A O 1
ATOM 2914 N N . GLN A 1 371 ? -23.514 20.310 26.637 1.00 67.31 371 GLN A N 1
ATOM 2915 C CA . GLN A 1 371 ? -23.797 20.962 27.917 1.00 67.31 371 GLN A CA 1
ATOM 2916 C C . GLN A 1 371 ? -25.069 20.389 28.547 1.00 67.31 371 GLN A C 1
ATOM 2918 O O . GLN A 1 371 ? -26.099 20.288 27.880 1.00 67.31 371 GLN A O 1
ATOM 2923 N N . CYS A 1 372 ? -24.990 20.064 29.838 1.00 77.06 372 CYS A N 1
ATOM 2924 C CA . CYS A 1 372 ? -26.133 19.666 30.654 1.00 77.06 372 CYS A CA 1
ATOM 2925 C C . CYS A 1 372 ? -27.225 20.750 30.618 1.00 77.06 372 CYS A C 1
ATOM 2927 O O . CYS A 1 372 ? -26.966 21.910 30.957 1.00 77.06 372 CYS A O 1
ATOM 2929 N N . MET A 1 373 ? -28.441 20.392 30.192 1.00 79.38 373 MET A N 1
ATOM 2930 C CA . MET A 1 373 ? -29.580 21.314 30.211 1.00 79.38 373 MET A CA 1
ATOM 2931 C C . MET A 1 373 ? -30.259 21.332 31.591 1.00 79.38 373 MET A C 1
ATOM 2933 O O . MET A 1 373 ? -30.157 20.363 32.346 1.00 79.38 373 MET A O 1
ATOM 2937 N N . PRO A 1 374 ? -30.996 22.404 31.946 1.00 77.38 374 PRO A N 1
ATOM 2938 C CA . PRO A 1 374 ? -31.707 22.468 33.220 1.00 77.38 374 PRO A CA 1
ATOM 2939 C C . PRO A 1 374 ? -32.634 21.260 33.430 1.00 77.38 374 PRO A C 1
ATOM 2941 O O . PRO A 1 374 ? -33.562 21.045 32.655 1.00 77.38 374 PRO A O 1
ATOM 2944 N N . GLY A 1 375 ? -32.394 20.495 34.499 1.00 80.81 375 GLY A N 1
ATOM 2945 C CA . GLY A 1 375 ? -33.181 19.309 34.861 1.00 80.81 375 GLY A CA 1
ATOM 2946 C C . GLY A 1 375 ? -32.620 17.973 34.364 1.00 80.81 375 GLY A C 1
ATOM 2947 O O . GLY A 1 375 ? -33.140 16.932 34.763 1.00 80.81 375 GLY A O 1
ATOM 2948 N N . GLN A 1 376 ? -31.562 17.984 33.551 1.00 85.56 376 GLN A N 1
ATOM 2949 C CA . GLN A 1 376 ? -30.832 16.776 33.167 1.00 85.56 376 GLN A CA 1
ATOM 2950 C C . GLN A 1 376 ? -29.749 16.442 34.198 1.00 85.56 376 GLN A C 1
ATOM 2952 O O . GLN A 1 376 ? -29.201 17.327 34.853 1.00 85.56 376 GLN A O 1
ATOM 2957 N N . ASN A 1 377 ? -29.445 15.152 34.336 1.00 87.06 377 ASN A N 1
ATOM 2958 C CA . ASN A 1 377 ? -28.299 14.657 35.096 1.00 87.06 377 ASN A CA 1
ATOM 2959 C C . ASN A 1 377 ? -27.417 13.815 34.172 1.00 87.06 377 ASN A C 1
ATOM 2961 O O . ASN A 1 377 ? -27.879 13.359 33.126 1.00 87.06 377 ASN A O 1
ATOM 2965 N N . LEU A 1 378 ? -26.161 13.601 34.564 1.00 89.12 378 LEU A N 1
ATOM 2966 C CA . LEU A 1 378 ? -25.330 12.587 33.924 1.00 89.12 378 LEU A CA 1
ATOM 2967 C C . LEU A 1 378 ? -25.880 11.200 34.294 1.00 89.12 378 LEU A C 1
ATOM 2969 O O . LEU A 1 378 ? -26.007 10.868 35.476 1.00 89.12 378 LEU A O 1
ATOM 2973 N N . VAL A 1 379 ? -26.237 10.420 33.284 1.00 90.56 379 VAL A N 1
ATOM 2974 C CA . VAL A 1 379 ? -26.785 9.068 33.404 1.00 90.56 379 VAL A CA 1
ATOM 2975 C C . VAL A 1 379 ? -25.867 8.121 32.644 1.00 90.56 379 VAL A C 1
ATOM 2977 O O . VAL A 1 379 ? -25.483 8.427 31.517 1.00 90.56 379 VAL A O 1
ATOM 2980 N N . ASP A 1 380 ? -25.547 6.985 33.260 1.00 92.19 380 ASP A N 1
ATOM 2981 C CA . ASP A 1 380 ? -24.880 5.865 32.600 1.00 92.19 380 ASP A CA 1
ATOM 2982 C C . ASP A 1 380 ? -25.958 4.890 32.116 1.00 92.19 380 ASP A C 1
ATOM 2984 O O . ASP A 1 380 ? -26.734 4.345 32.911 1.00 92.19 380 ASP A O 1
ATOM 2988 N N . VAL A 1 381 ? -26.047 4.710 30.800 1.00 94.38 381 VAL A N 1
ATOM 2989 C CA . VAL A 1 381 ? -26.847 3.647 30.194 1.00 94.38 381 VAL A CA 1
ATOM 2990 C C . VAL A 1 381 ? -25.894 2.548 29.762 1.00 94.38 381 VAL A C 1
ATOM 2992 O O . VAL A 1 381 ? -25.080 2.748 28.868 1.00 94.38 381 VAL A O 1
ATOM 2995 N N . SER A 1 382 ? -25.992 1.382 30.389 1.00 95.25 382 SER A N 1
ATOM 2996 C CA . SER A 1 382 ? -25.026 0.305 30.217 1.00 95.25 382 SER A CA 1
ATOM 2997 C C . SER A 1 382 ? -25.650 -0.957 29.623 1.00 95.25 382 SER A C 1
ATOM 2999 O O . SER A 1 382 ? -26.767 -1.338 29.973 1.00 95.25 382 SER A O 1
ATOM 3001 N N . ILE A 1 383 ? -24.901 -1.642 28.764 1.00 96.62 383 ILE A N 1
ATOM 3002 C CA . ILE A 1 383 ? -25.224 -2.942 28.174 1.00 96.62 383 ILE A CA 1
ATOM 3003 C C . ILE A 1 383 ? -24.298 -3.983 28.801 1.00 96.62 383 ILE A C 1
ATOM 3005 O O . ILE A 1 383 ? -23.091 -3.949 28.572 1.00 96.62 383 ILE A O 1
ATOM 3009 N N . GLY A 1 384 ? -24.845 -4.916 29.578 1.00 96.31 384 GLY A N 1
ATOM 3010 C CA . GLY A 1 384 ? -24.125 -6.112 30.009 1.00 96.31 384 GLY A CA 1
ATOM 3011 C C . GLY A 1 384 ? -24.301 -7.226 28.982 1.00 96.31 384 GLY A C 1
ATOM 3012 O O . GLY A 1 384 ? -25.432 -7.524 28.612 1.00 96.31 384 GLY A O 1
ATOM 3013 N N . VAL A 1 385 ? -23.207 -7.844 28.539 1.00 96.69 385 VAL A N 1
ATOM 3014 C CA . VAL A 1 385 ? -23.187 -8.908 27.525 1.00 96.69 385 VAL A CA 1
ATOM 3015 C C . VAL A 1 385 ? -22.449 -10.129 28.061 1.00 96.69 385 VAL A C 1
ATOM 3017 O O . VAL A 1 385 ? -21.361 -10.014 28.630 1.00 96.69 385 VAL A O 1
ATOM 3020 N N . ARG A 1 386 ? -23.032 -11.312 27.861 1.00 96.00 386 ARG A N 1
ATOM 3021 C CA . ARG A 1 386 ? -22.458 -12.608 28.227 1.00 96.00 386 ARG A CA 1
ATOM 3022 C C . ARG A 1 386 ? -22.657 -13.607 27.092 1.00 96.00 386 ARG A C 1
ATOM 3024 O O . ARG A 1 386 ? -23.783 -13.863 26.675 1.00 96.00 386 ARG A O 1
ATOM 3031 N N . GLY A 1 387 ? -21.567 -14.175 26.597 1.00 94.75 387 GLY A N 1
ATOM 3032 C CA . GLY A 1 387 ? -21.591 -15.016 25.405 1.00 94.75 387 GLY A CA 1
ATOM 3033 C C . GLY A 1 387 ? -20.183 -15.363 24.957 1.00 94.75 387 GLY A C 1
ATOM 3034 O O . GLY A 1 387 ? -19.296 -15.511 25.794 1.00 94.75 387 GLY A 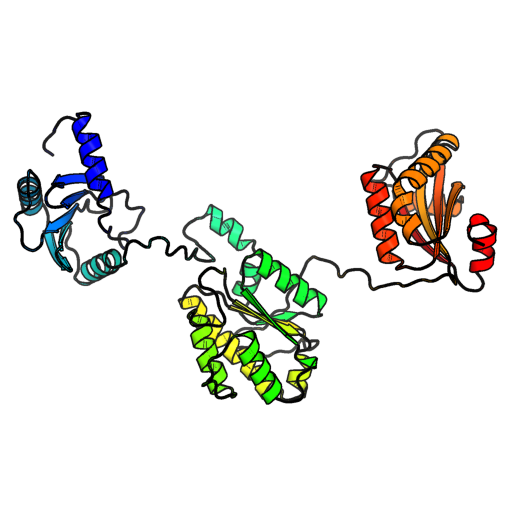O 1
ATOM 3035 N N . ARG A 1 388 ? -19.959 -15.486 23.648 1.00 94.38 388 ARG A N 1
ATOM 3036 C CA . ARG A 1 388 ? -18.619 -15.686 23.077 1.00 94.38 388 ARG A CA 1
ATOM 3037 C C . ARG A 1 388 ? -18.368 -14.678 21.972 1.00 94.38 388 ARG A C 1
ATOM 3039 O O . ARG A 1 388 ? -19.213 -14.512 21.102 1.00 94.38 388 ARG A O 1
ATOM 3046 N N . GLY A 1 389 ? -17.197 -14.060 21.979 1.00 93.50 389 GLY A N 1
ATOM 3047 C CA . GLY A 1 389 ? -16.833 -13.079 20.967 1.00 93.50 389 GLY A CA 1
ATOM 3048 C C . GLY A 1 389 ? -15.479 -12.449 21.240 1.00 93.50 389 GLY A C 1
ATOM 3049 O O . GLY A 1 389 ? -14.698 -12.958 22.044 1.00 93.50 389 GLY A O 1
ATOM 3050 N N . ASP A 1 390 ? -15.219 -11.335 20.570 1.00 93.88 390 ASP A N 1
ATOM 3051 C CA . ASP A 1 390 ? -14.065 -10.478 20.815 1.00 93.88 390 ASP A CA 1
ATOM 3052 C C . ASP A 1 390 ? -14.546 -9.120 21.328 1.00 93.88 390 ASP A C 1
ATOM 3054 O O . ASP A 1 390 ? -15.445 -8.520 20.744 1.00 93.88 390 ASP A O 1
ATOM 3058 N N . GLN A 1 391 ? -13.990 -8.661 22.449 1.00 92.25 391 GLN A N 1
ATOM 3059 C CA . GLN A 1 391 ? -14.428 -7.440 23.123 1.00 92.25 391 GLN A CA 1
ATOM 3060 C C . GLN A 1 391 ? -14.276 -6.209 22.227 1.00 92.25 391 GLN A C 1
ATOM 3062 O O . GLN A 1 391 ? -15.157 -5.352 22.232 1.00 92.25 391 GLN A O 1
ATOM 3067 N N . ASN A 1 392 ? -13.177 -6.120 21.474 1.00 87.19 392 ASN A N 1
ATOM 3068 C CA . ASN A 1 392 ? -12.883 -4.938 20.671 1.00 87.19 392 ASN A CA 1
ATOM 3069 C C . ASN A 1 392 ? -13.784 -4.900 19.438 1.00 87.19 392 ASN A C 1
ATOM 3071 O O . ASN A 1 392 ? -14.390 -3.869 19.170 1.00 87.19 392 ASN A O 1
ATOM 3075 N N . VAL A 1 393 ? -13.952 -6.049 18.771 1.00 89.25 393 VAL A N 1
ATOM 3076 C CA . VAL A 1 393 ? -14.877 -6.189 17.634 1.00 89.25 393 VAL A CA 1
ATOM 3077 C C . VAL A 1 393 ? -16.303 -5.853 18.065 1.00 89.25 393 VAL A C 1
ATOM 3079 O O . VAL A 1 393 ? -16.958 -5.019 17.450 1.00 89.25 393 VAL A O 1
ATOM 3082 N N . LEU A 1 394 ? -16.764 -6.426 19.181 1.00 93.69 394 LEU A N 1
ATOM 3083 C CA . LEU A 1 394 ? -18.101 -6.150 19.699 1.00 93.69 394 LEU A CA 1
ATOM 3084 C C . LEU A 1 394 ? -18.282 -4.673 20.082 1.00 93.69 394 LEU A C 1
ATOM 3086 O O . LEU A 1 394 ? -19.333 -4.093 19.819 1.00 93.69 394 LEU A O 1
ATOM 3090 N N . GLY A 1 395 ? -17.274 -4.059 20.707 1.00 92.44 395 GLY A N 1
ATOM 3091 C CA . GLY A 1 395 ? -17.304 -2.640 21.052 1.00 92.44 395 GLY A CA 1
ATOM 3092 C C . GLY A 1 395 ? -17.401 -1.738 19.822 1.00 92.44 395 GLY A C 1
ATOM 3093 O O . GLY A 1 395 ? -18.199 -0.800 19.818 1.00 92.44 395 GLY A O 1
ATOM 3094 N N . GLU A 1 396 ? -16.642 -2.045 18.771 1.00 90.25 396 GLU A N 1
ATOM 3095 C CA . GLU A 1 396 ? -16.669 -1.330 17.492 1.00 90.25 396 GLU A CA 1
ATOM 3096 C C . GLU A 1 396 ? -18.020 -1.495 16.775 1.00 90.25 396 GLU A C 1
ATOM 3098 O O . GLU A 1 396 ? -18.629 -0.501 16.370 1.00 90.25 396 GLU A O 1
ATOM 3103 N N . ASP A 1 397 ? -18.554 -2.717 16.707 1.00 92.81 397 ASP A N 1
ATOM 3104 C CA . ASP A 1 397 ? -19.858 -2.998 16.095 1.00 92.81 397 ASP A CA 1
ATOM 3105 C C . ASP A 1 397 ? -20.999 -2.279 16.828 1.00 92.81 397 ASP A C 1
ATOM 3107 O O . ASP A 1 397 ? -21.873 -1.667 16.202 1.00 92.81 397 ASP A O 1
ATOM 3111 N N . ILE A 1 398 ? -20.971 -2.281 18.166 1.00 94.75 398 ILE A N 1
ATOM 3112 C CA . ILE A 1 398 ? -21.912 -1.515 18.989 1.00 94.75 398 ILE A CA 1
ATOM 3113 C C . ILE A 1 398 ? -21.760 -0.015 18.706 1.00 94.75 398 ILE A C 1
ATOM 3115 O O . ILE A 1 398 ? -22.763 0.662 18.466 1.00 94.75 398 ILE A O 1
ATOM 3119 N N . TYR A 1 399 ? -20.536 0.520 18.695 1.00 92.38 399 TYR A N 1
ATOM 3120 C CA . TYR A 1 399 ? -20.285 1.935 18.408 1.00 92.38 399 TYR A CA 1
ATOM 3121 C C . TYR A 1 399 ? -20.845 2.342 17.037 1.00 92.38 399 TYR A C 1
ATOM 3123 O O . TYR A 1 399 ? -21.513 3.378 16.909 1.00 92.38 399 TYR A O 1
ATOM 3131 N N . HIS A 1 400 ? -20.630 1.516 16.010 1.00 91.19 400 HIS A N 1
ATOM 3132 C CA . HIS A 1 400 ? -21.162 1.744 14.671 1.00 91.19 400 HIS A CA 1
ATOM 3133 C C . HIS A 1 400 ? -22.686 1.682 14.632 1.00 91.19 400 HIS A C 1
ATOM 3135 O O . HIS A 1 400 ? -23.303 2.571 14.040 1.00 91.19 400 HIS A O 1
ATOM 3141 N N . ALA A 1 401 ? -23.304 0.702 15.292 1.00 93.62 401 ALA A N 1
ATOM 3142 C CA . ALA A 1 401 ? -24.755 0.576 15.368 1.00 93.62 401 ALA A CA 1
ATOM 3143 C C . ALA A 1 401 ? -25.406 1.798 16.046 1.00 93.62 401 ALA A C 1
ATOM 3145 O O . ALA A 1 401 ? -26.350 2.390 15.513 1.00 93.62 401 ALA A O 1
ATOM 3146 N N . VAL A 1 402 ? -24.849 2.242 17.177 1.00 94.25 402 VAL A N 1
ATOM 3147 C CA . VAL A 1 402 ? -25.300 3.430 17.926 1.00 94.25 402 VAL A CA 1
ATOM 3148 C C . VAL A 1 402 ? -25.143 4.703 17.090 1.00 94.25 402 VAL A C 1
ATOM 3150 O O . VAL A 1 402 ? -26.064 5.523 17.004 1.00 94.25 402 VAL A O 1
ATOM 3153 N N . THR A 1 403 ? -24.006 4.848 16.406 1.00 90.62 403 THR A N 1
ATOM 3154 C CA . THR A 1 403 ? -23.730 5.994 15.528 1.00 90.62 403 THR A CA 1
ATOM 3155 C C . THR A 1 403 ? -24.657 6.012 14.309 1.00 90.62 403 THR A C 1
ATOM 3157 O O . THR A 1 403 ? -25.189 7.067 13.954 1.00 90.62 403 THR A O 1
ATOM 3160 N N . ALA A 1 404 ? -24.917 4.856 13.690 1.00 90.19 404 ALA A N 1
ATOM 3161 C CA . ALA A 1 404 ? -25.838 4.716 12.562 1.00 90.19 404 ALA A CA 1
ATOM 3162 C C . ALA A 1 404 ? -27.284 5.063 12.955 1.00 90.19 404 ALA A C 1
ATOM 3164 O O . ALA A 1 404 ? -27.982 5.749 12.202 1.00 90.19 404 ALA A O 1
ATOM 3165 N N . ALA A 1 405 ? -27.699 4.679 14.166 1.00 93.44 405 ALA A N 1
ATOM 3166 C CA . ALA A 1 405 ? -28.976 5.066 14.765 1.00 93.44 405 ALA A CA 1
ATOM 3167 C C . ALA A 1 405 ? -29.026 6.543 15.211 1.00 93.44 405 ALA A C 1
ATOM 3169 O O . ALA A 1 405 ? -30.086 7.042 15.585 1.00 93.44 405 ALA A O 1
ATOM 3170 N N . ARG A 1 406 ? -27.902 7.272 15.120 1.00 94.88 406 ARG A N 1
ATOM 3171 C CA . ARG A 1 406 ? -27.745 8.683 15.518 1.00 94.88 406 ARG A CA 1
ATOM 3172 C C . ARG A 1 406 ? -28.035 8.937 16.998 1.00 94.88 406 ARG A C 1
ATOM 3174 O O . ARG A 1 406 ? -28.433 10.046 17.369 1.00 94.88 406 ARG A O 1
ATOM 3181 N N . LEU A 1 407 ? -27.805 7.934 17.839 1.00 93.25 407 LEU A N 1
ATOM 3182 C CA . LEU A 1 407 ? -27.900 8.075 19.284 1.00 93.25 407 LEU A CA 1
ATOM 3183 C C . LEU A 1 407 ? -26.691 8.860 19.781 1.00 93.25 407 LEU A C 1
ATOM 3185 O O . LEU A 1 407 ? -25.542 8.491 19.550 1.00 93.25 407 LEU A O 1
ATOM 3189 N N . ARG A 1 408 ? -26.950 9.990 20.437 1.00 91.31 408 ARG A N 1
ATOM 3190 C CA . ARG A 1 408 ? -25.886 10.852 20.953 1.00 91.31 408 ARG A CA 1
ATOM 3191 C C . ARG A 1 408 ? -25.463 10.379 22.330 1.00 91.31 408 ARG A C 1
ATOM 3193 O O . ARG A 1 408 ? -26.305 10.210 23.201 1.00 91.31 408 ARG A O 1
ATOM 3200 N N . PHE A 1 409 ? -24.164 10.258 22.528 1.00 90.38 409 PHE A N 1
ATOM 3201 C CA . PHE A 1 409 ? -23.552 10.053 23.831 1.00 90.38 409 PHE A CA 1
ATOM 3202 C C . PHE A 1 409 ? -22.331 10.952 23.955 1.00 90.38 409 PHE A C 1
ATOM 3204 O O . PHE A 1 409 ? -21.805 11.448 22.956 1.00 90.38 409 PHE A O 1
ATOM 3211 N N . VAL A 1 410 ? -21.923 11.216 25.190 1.00 86.12 410 VAL A N 1
ATOM 3212 C CA . VAL A 1 410 ? -20.726 12.011 25.459 1.00 86.12 410 VAL A CA 1
ATOM 3213 C C . VAL A 1 410 ? -19.494 11.117 25.419 1.00 86.12 410 VAL A C 1
ATOM 3215 O O . VAL A 1 410 ? -18.493 11.477 24.802 1.00 86.12 410 VAL A O 1
ATOM 3218 N N . GLN A 1 411 ? -19.591 9.941 26.035 1.00 87.38 411 GLN A N 1
ATOM 3219 C CA . GLN A 1 411 ? -18.530 8.949 26.076 1.00 87.38 411 GLN A CA 1
ATOM 3220 C C . GLN A 1 411 ? -19.122 7.538 26.073 1.00 87.38 411 GLN A C 1
ATOM 3222 O O . GLN A 1 411 ? -20.188 7.305 26.638 1.00 87.38 411 GLN A O 1
ATOM 3227 N N . MET A 1 412 ? -18.422 6.619 25.413 1.00 91.50 412 MET A N 1
ATOM 3228 C CA . MET A 1 412 ? -18.630 5.182 25.538 1.00 91.50 412 MET A CA 1
ATOM 3229 C C . MET A 1 412 ? -17.393 4.604 26.225 1.00 91.50 412 MET A C 1
ATOM 3231 O O . MET A 1 412 ? -16.266 4.965 25.881 1.00 91.50 412 MET A O 1
ATOM 3235 N N . THR A 1 413 ? -17.601 3.742 27.212 1.00 91.00 413 THR A N 1
ATOM 3236 C CA . THR A 1 413 ? -16.537 2.980 27.872 1.00 91.00 413 THR A CA 1
ATOM 3237 C C . THR A 1 413 ? -16.918 1.517 27.945 1.00 91.00 413 THR A C 1
ATOM 3239 O O . THR A 1 413 ? -18.094 1.166 27.890 1.00 91.00 413 THR A O 1
ATOM 3242 N N . ASP A 1 414 ? -15.926 0.655 28.081 1.00 92.12 414 ASP A N 1
ATOM 3243 C CA . ASP A 1 414 ? -16.115 -0.776 28.223 1.00 92.12 414 ASP A CA 1
ATOM 3244 C C . ASP A 1 414 ? -15.298 -1.324 29.401 1.00 92.12 414 ASP A C 1
ATOM 3246 O O . ASP A 1 414 ? -14.249 -0.794 29.780 1.00 92.12 414 ASP A O 1
ATOM 3250 N N . ARG A 1 415 ? -15.794 -2.396 30.019 1.00 92.56 415 ARG A N 1
ATOM 3251 C CA . ARG A 1 415 ? -15.070 -3.137 31.058 1.00 92.56 415 ARG A CA 1
ATOM 3252 C C . ARG A 1 415 ? -15.413 -4.619 31.037 1.00 92.56 415 ARG A C 1
ATOM 3254 O O . ARG A 1 415 ? -16.548 -4.997 30.761 1.00 92.56 415 ARG A O 1
ATOM 3261 N N . ILE A 1 416 ? -14.448 -5.448 31.427 1.00 92.50 416 ILE A N 1
ATOM 3262 C CA . ILE A 1 416 ? -14.651 -6.882 31.658 1.00 92.50 416 ILE A CA 1
ATOM 3263 C C . ILE A 1 416 ? -14.804 -7.135 33.155 1.00 92.50 416 ILE A C 1
ATOM 3265 O O . ILE A 1 416 ? -13.939 -6.761 33.947 1.00 92.50 416 ILE A O 1
ATOM 3269 N N . ALA A 1 417 ? -15.874 -7.835 33.522 1.00 92.75 417 ALA A N 1
ATOM 3270 C CA . ALA A 1 417 ? -16.070 -8.396 34.848 1.00 92.75 417 ALA A CA 1
ATOM 3271 C C . ALA A 1 417 ? -15.819 -9.908 34.819 1.00 92.75 417 ALA A C 1
ATOM 3273 O O . ALA A 1 417 ? -16.492 -10.653 34.105 1.00 92.75 417 ALA A O 1
ATOM 3274 N N . ALA A 1 418 ? -14.849 -10.359 35.613 1.00 91.94 418 ALA A N 1
ATOM 3275 C CA . ALA A 1 418 ? -14.437 -11.755 35.712 1.00 91.94 418 ALA A CA 1
ATOM 3276 C C . ALA A 1 418 ? -14.142 -12.136 37.171 1.00 91.94 418 ALA A C 1
ATOM 3278 O O . ALA A 1 418 ? -13.905 -11.274 38.024 1.00 91.94 418 ALA A O 1
ATOM 3279 N N . GLY A 1 419 ? -14.123 -13.440 37.462 1.00 91.06 419 GLY A N 1
ATOM 3280 C CA . GLY A 1 419 ? -13.767 -13.951 38.788 1.00 91.06 419 GLY A CA 1
ATOM 3281 C C . GLY A 1 419 ? -14.661 -13.368 39.899 1.00 91.06 419 GLY A C 1
ATOM 3282 O O . GLY A 1 419 ? -15.880 -13.405 39.756 1.00 91.06 419 GLY A O 1
ATOM 3283 N N . PRO A 1 420 ? -14.105 -12.814 40.994 1.00 86.88 420 PRO A N 1
ATOM 3284 C CA . PRO A 1 420 ? -14.903 -12.262 42.095 1.00 86.88 420 PRO A CA 1
ATOM 3285 C C . PRO A 1 420 ? -15.830 -11.096 41.714 1.00 86.88 420 PRO A C 1
ATOM 3287 O O . PRO A 1 420 ? -16.841 -10.889 42.381 1.00 86.88 420 PRO A O 1
ATOM 3290 N N . ASP A 1 421 ? -15.509 -10.327 40.667 1.00 90.00 421 ASP A N 1
ATOM 3291 C CA . ASP A 1 421 ? -16.356 -9.204 40.228 1.00 90.00 421 ASP A CA 1
ATOM 3292 C C . ASP A 1 421 ? -17.562 -9.681 39.400 1.00 90.00 421 ASP A C 1
ATOM 3294 O O . ASP A 1 421 ? -18.586 -9.001 39.330 1.00 90.00 421 ASP A O 1
ATOM 3298 N N . LEU A 1 422 ? -17.485 -10.893 38.836 1.00 91.44 422 LEU A N 1
ATOM 3299 C CA . LEU A 1 422 ? -18.554 -11.478 38.030 1.00 91.44 422 LEU A CA 1
ATOM 3300 C C . LEU A 1 422 ? -19.851 -11.630 38.829 1.00 91.44 422 LEU A C 1
ATOM 3302 O O . LEU A 1 422 ? -20.906 -11.252 38.336 1.00 91.44 422 LEU A O 1
ATOM 3306 N N . GLU A 1 423 ? -19.796 -12.142 40.062 1.00 89.25 423 GLU A N 1
ATOM 3307 C CA . GLU A 1 423 ? -20.999 -12.327 40.893 1.00 89.25 423 GLU A CA 1
ATOM 3308 C C . GLU A 1 423 ? -21.691 -10.995 41.194 1.00 89.25 423 GLU A C 1
ATOM 3310 O O . GLU A 1 423 ? -22.919 -10.893 41.153 1.00 89.25 423 GLU A O 1
ATOM 3315 N N . ARG A 1 424 ? -20.897 -9.948 41.446 1.00 90.25 424 ARG A N 1
ATOM 3316 C CA . ARG A 1 424 ? -21.409 -8.601 41.695 1.00 90.25 424 ARG A CA 1
ATOM 3317 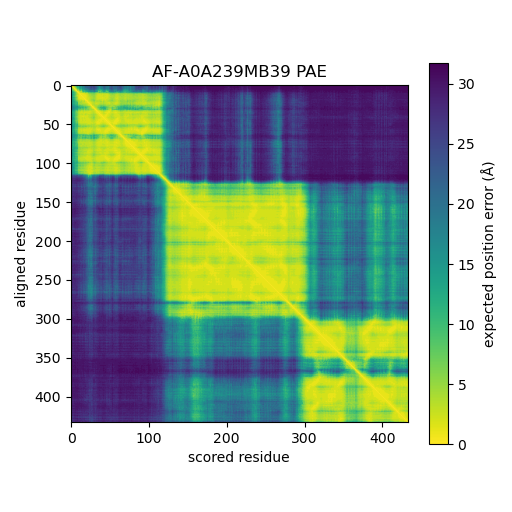C C . ARG A 1 424 ? -22.098 -8.036 40.456 1.00 90.25 424 ARG A C 1
ATOM 3319 O O . ARG A 1 424 ? -23.147 -7.410 40.585 1.00 90.25 424 ARG A O 1
ATOM 3326 N N . VAL A 1 425 ? -21.525 -8.254 39.274 1.00 90.88 425 VAL A N 1
ATOM 3327 C CA . VAL A 1 425 ? -22.108 -7.801 38.008 1.00 90.88 425 VAL A CA 1
ATOM 3328 C C . VAL A 1 425 ? -23.327 -8.640 37.622 1.00 90.88 425 VAL A C 1
ATOM 3330 O O . VAL A 1 425 ? -24.340 -8.071 37.247 1.00 90.88 425 VAL A O 1
ATOM 3333 N N . LEU A 1 426 ? -23.328 -9.958 37.809 1.00 91.94 426 LEU A N 1
ATOM 3334 C CA . LEU A 1 426 ? -24.512 -10.791 37.550 1.00 91.94 426 LEU A CA 1
ATOM 3335 C C . LEU A 1 426 ? -25.696 -10.439 38.463 1.00 91.94 426 LEU A C 1
ATOM 3337 O O . LEU A 1 426 ? -26.839 -10.479 38.023 1.00 91.94 426 LEU A O 1
ATOM 3341 N N . ALA A 1 427 ? -25.446 -10.014 39.706 1.00 91.75 427 ALA A N 1
ATOM 3342 C CA . ALA A 1 427 ? -26.503 -9.483 40.572 1.00 91.75 427 ALA A CA 1
ATOM 3343 C C . ALA A 1 427 ? -27.121 -8.180 40.028 1.00 91.75 427 ALA A C 1
ATOM 3345 O O . ALA A 1 427 ? -28.279 -7.875 40.311 1.00 91.75 427 ALA A O 1
ATOM 3346 N N . LEU A 1 428 ? -26.348 -7.414 39.253 1.00 91.06 428 LEU A N 1
ATOM 3347 C CA . LEU A 1 428 ? -26.805 -6.223 38.545 1.00 91.06 428 LEU A CA 1
ATOM 3348 C C . LEU A 1 428 ? -27.487 -6.574 37.214 1.00 91.06 428 LEU A C 1
ATOM 3350 O O . LEU A 1 428 ? -28.326 -5.802 36.769 1.00 91.06 428 LEU A O 1
ATOM 3354 N N . TYR A 1 429 ? -27.169 -7.708 36.597 1.00 93.12 429 TYR A N 1
ATOM 3355 C CA . TYR A 1 429 ? -27.724 -8.119 35.310 1.00 93.12 429 TYR A CA 1
ATOM 3356 C C . TYR A 1 429 ? -28.333 -9.532 35.395 1.00 93.12 429 TYR A C 1
ATOM 3358 O O . TYR A 1 429 ? -27.720 -10.501 34.935 1.00 93.12 429 TYR A O 1
ATOM 3366 N N . PRO A 1 430 ? -29.523 -9.680 36.010 1.00 91.56 430 PRO A N 1
ATOM 3367 C CA . PRO A 1 430 ? -30.131 -10.987 36.262 1.00 91.56 430 PRO A CA 1
ATOM 3368 C C . PRO A 1 430 ? -30.439 -11.792 34.992 1.00 91.56 430 PRO A C 1
ATOM 3370 O O . PRO A 1 430 ? -30.458 -13.020 35.062 1.00 91.56 430 PRO A O 1
ATOM 3373 N N . ASP A 1 431 ? -30.626 -11.141 33.839 1.00 92.06 431 ASP A N 1
ATOM 3374 C CA . ASP A 1 431 ? -30.927 -11.830 32.575 1.00 92.06 431 ASP A CA 1
ATOM 3375 C C . ASP A 1 431 ? -29.677 -12.494 31.955 1.00 92.06 431 ASP A C 1
ATOM 3377 O O . ASP A 1 431 ? -29.773 -13.237 30.977 1.00 92.06 431 ASP A O 1
ATOM 3381 N N . LEU A 1 432 ? -28.491 -12.260 32.538 1.00 90.50 432 LEU A N 1
ATOM 3382 C CA . LEU A 1 432 ? -27.218 -12.846 32.105 1.00 90.50 432 LEU A CA 1
ATOM 3383 C C . LEU A 1 432 ? -26.832 -14.120 32.869 1.00 90.50 432 LEU A C 1
ATOM 3385 O O . LEU A 1 432 ? -25.799 -14.719 32.554 1.00 90.50 432 LEU A O 1
ATOM 3389 N N . VAL A 1 433 ? -27.597 -14.525 33.891 1.00 85.38 433 VAL A N 1
ATOM 3390 C CA . VAL A 1 433 ? -27.304 -15.722 34.706 1.00 85.38 433 VAL A CA 1
ATOM 3391 C C . VAL A 1 433 ? -27.484 -16.992 33.891 1.00 85.38 433 VAL A C 1
ATOM 3393 O O . VAL A 1 433 ? -28.567 -17.197 33.303 1.00 85.38 433 VAL A O 1
#

Mean predicted aligned error: 16.93 Å